Protein AF-0000000071205901 (afdb_homodimer)

Structure (mmCIF, N/CA/C/O backbone):
data_AF-0000000071205901-model_v1
#
loop_
_entity.id
_entity.type
_entity.pdbx_description
1 polymer O-methyltransferase
#
loop_
_atom_site.group_PDB
_atom_site.id
_atom_site.type_symbol
_atom_site.label_atom_id
_atom_site.label_alt_id
_atom_site.label_comp_id
_atom_site.label_asym_id
_atom_site.label_entity_id
_atom_site.label_seq_id
_atom_site.pdbx_PDB_ins_code
_atom_site.Cartn_x
_atom_site.Cartn_y
_atom_site.Cartn_z
_atom_site.occupancy
_atom_site.B_iso_or_equiv
_atom_site.auth_seq_id
_atom_site.auth_comp_id
_atom_site.auth_asym_id
_atom_site.auth_atom_id
_atom_site.pdbx_PDB_model_num
ATOM 1 N N . MET A 1 1 ? -2.959 -5.387 45.125 1 34.03 1 MET A N 1
ATOM 2 C CA . MET A 1 1 ? -3.805 -5.777 44 1 34.03 1 MET A CA 1
ATOM 3 C C . MET A 1 1 ? -3.311 -5.148 42.719 1 34.03 1 MET A C 1
ATOM 5 O O . MET A 1 1 ? -3.418 -3.934 42.531 1 34.03 1 MET A O 1
ATOM 9 N N . GLU A 1 2 ? -2.211 -5.551 42.094 1 39.53 2 GLU A N 1
ATOM 10 C CA . GLU A 1 2 ? -1.514 -4.992 40.938 1 39.53 2 GLU A CA 1
ATOM 11 C C . GLU A 1 2 ? -2.459 -4.816 39.75 1 39.53 2 GLU A C 1
ATOM 13 O O . GLU A 1 2 ? -3.09 -5.781 39.312 1 39.53 2 GLU A O 1
ATOM 18 N N . GLN A 1 3 ? -3.258 -3.801 39.781 1 41.62 3 GLN A N 1
ATOM 19 C CA . GLN A 1 3 ? -4.281 -3.518 38.781 1 41.62 3 GLN A CA 1
ATOM 20 C C . GLN A 1 3 ? -3.754 -3.756 37.375 1 41.62 3 GLN A C 1
ATOM 22 O O . GLN A 1 3 ? -2.727 -3.193 36.969 1 41.62 3 GLN A O 1
ATOM 27 N N . THR A 1 4 ? -3.766 -4.852 36.781 1 49.69 4 THR A N 1
ATOM 28 C CA . THR A 1 4 ? -3.477 -5.168 35.375 1 49.69 4 THR A CA 1
ATOM 29 C C . THR A 1 4 ? -3.953 -4.047 34.469 1 49.69 4 THR A C 1
ATOM 31 O O . THR A 1 4 ? -5.133 -3.699 34.469 1 49.69 4 THR A O 1
ATOM 34 N N . PRO A 1 5 ? -3.049 -3.17 34.188 1 56.06 5 PRO A N 1
ATOM 35 C CA . PRO A 1 5 ? -3.545 -2.016 33.438 1 56.06 5 PRO A CA 1
ATOM 36 C C . PRO A 1 5 ? -4.594 -2.4 32.375 1 56.06 5 PRO A C 1
ATOM 38 O O . PRO A 1 5 ? -4.457 -3.428 31.719 1 56.06 5 PRO A O 1
ATOM 41 N N . GLN A 1 6 ? -5.793 -2.223 32.656 1 61.66 6 GLN A N 1
ATOM 42 C CA . GLN A 1 6 ? -6.957 -2.473 31.828 1 61.66 6 GLN A CA 1
ATOM 43 C C . GLN A 1 6 ? -6.695 -2.027 30.391 1 61.66 6 GLN A C 1
ATOM 45 O O . GLN A 1 6 ? -6.371 -0.864 30.141 1 61.66 6 GLN A O 1
ATOM 50 N N . LYS A 1 7 ? -6.445 -2.939 29.547 1 70.69 7 LYS A N 1
ATOM 51 C CA . LYS A 1 7 ? -6.301 -2.67 28.109 1 70.69 7 LYS A CA 1
ATOM 52 C C . LYS A 1 7 ? -7.527 -1.953 27.562 1 70.69 7 LYS A C 1
ATOM 54 O O . LYS A 1 7 ? -8.656 -2.244 27.969 1 70.69 7 LYS A O 1
ATOM 59 N N . MET A 1 8 ? -7.289 -0.846 26.969 1 75.06 8 MET A N 1
ATOM 60 C CA . MET A 1 8 ? -8.336 -0.006 26.406 1 75.06 8 MET A CA 1
ATOM 61 C C . MET A 1 8 ? -8.875 -0.609 25.109 1 75.06 8 MET A C 1
ATOM 63 O O . MET A 1 8 ? -8.133 -1.238 24.359 1 75.06 8 MET A O 1
ATOM 67 N N . ALA A 1 9 ? -10.086 -0.435 24.953 1 79.75 9 ALA A N 1
ATOM 68 C CA . ALA A 1 9 ? -10.703 -0.889 23.719 1 79.75 9 ALA A CA 1
ATOM 69 C C . ALA A 1 9 ? -10.312 0.005 22.547 1 79.75 9 ALA A C 1
ATOM 71 O O . ALA A 1 9 ? -10.18 1.222 22.703 1 79.75 9 ALA A O 1
ATOM 72 N N . VAL A 1 10 ? -10.047 -0.627 21.469 1 83.56 10 VAL A N 1
ATOM 73 C CA . VAL A 1 10 ? -9.758 0.113 20.25 1 83.56 10 VAL A CA 1
ATOM 74 C C . VAL A 1 10 ? -11.031 0.776 19.719 1 83.56 10 VAL A C 1
ATOM 76 O O . VAL A 1 10 ? -12.047 0.106 19.5 1 83.56 10 VAL A O 1
ATOM 79 N N . SER A 1 11 ? -11.047 2.072 19.578 1 87.12 11 SER A N 1
ATOM 80 C CA . SER A 1 11 ? -12.219 2.766 19.047 1 87.12 11 SER A CA 1
ATOM 81 C C . SER A 1 11 ? -12.492 2.373 17.609 1 87.12 11 SER A C 1
ATOM 83 O O . SER A 1 11 ? -11.617 1.835 16.922 1 87.12 11 SER A O 1
ATOM 85 N N . SER A 1 12 ? -13.68 2.65 17.172 1 88.75 12 SER A N 1
ATOM 86 C CA . SER A 1 12 ? -14.055 2.316 15.805 1 88.75 12 SER A CA 1
ATOM 87 C C . SER A 1 12 ? -13.188 3.064 14.797 1 88.75 12 SER A C 1
ATOM 89 O O . SER A 1 12 ? -12.805 2.506 13.766 1 88.75 12 SER A O 1
ATOM 91 N N . GLN A 1 13 ? -12.859 4.273 15.117 1 90.75 13 GLN A N 1
ATOM 92 C CA . GLN A 1 13 ? -12.047 5.062 14.203 1 90.75 13 GLN A CA 1
ATOM 93 C C . GLN A 1 13 ? -10.594 4.582 14.195 1 90.75 13 GLN A C 1
ATOM 95 O O . GLN A 1 13 ? -9.945 4.566 13.148 1 90.75 13 GLN A O 1
ATOM 100 N N . GLU A 1 14 ? -10.117 4.246 15.375 1 90.25 14 GLU A N 1
ATOM 101 C CA . GLU A 1 14 ? -8.789 3.648 15.43 1 90.25 14 GLU A CA 1
ATOM 102 C C . GLU A 1 14 ? -8.727 2.355 14.625 1 90.25 14 GLU A C 1
ATOM 104 O O . GLU A 1 14 ? -7.789 2.143 13.852 1 90.25 14 GLU A O 1
ATOM 109 N N . ALA A 1 15 ? -9.758 1.572 14.758 1 87.88 15 ALA A N 1
ATOM 110 C CA . ALA A 1 15 ? -9.82 0.312 14.023 1 87.88 15 ALA A CA 1
ATOM 111 C C . ALA A 1 15 ? -9.844 0.556 12.516 1 87.88 15 ALA A C 1
ATOM 113 O O . ALA A 1 15 ? -9.219 -0.179 11.758 1 87.88 15 ALA A O 1
ATOM 114 N N . TYR A 1 16 ? -10.547 1.506 12.156 1 90.44 16 TYR A N 1
ATOM 115 C CA . TYR A 1 16 ? -10.641 1.855 10.742 1 90.44 16 TYR A CA 1
ATOM 116 C C . TYR A 1 16 ? -9.281 2.256 10.18 1 90.44 16 TYR A C 1
ATOM 118 O O . TYR A 1 16 ? -8.836 1.716 9.164 1 90.44 16 TYR A O 1
ATOM 126 N N . VAL A 1 17 ? -8.555 3.131 10.898 1 91.38 17 VAL A N 1
ATOM 127 C CA . VAL A 1 17 ? -7.25 3.586 10.438 1 91.38 17 VAL A CA 1
ATOM 128 C C . VAL A 1 17 ? -6.262 2.424 10.453 1 91.38 17 VAL A C 1
ATOM 130 O O . VAL A 1 17 ? -5.465 2.264 9.531 1 91.38 17 VAL A O 1
ATOM 133 N N . LEU A 1 18 ? -6.336 1.625 11.453 1 87.31 18 LEU A N 1
ATOM 134 C CA . LEU A 1 18 ? -5.465 0.459 11.547 1 87.31 18 LEU A CA 1
ATOM 135 C C . LEU A 1 18 ? -5.73 -0.506 10.391 1 87.31 18 LEU A C 1
ATOM 137 O O . LEU A 1 18 ? -4.805 -1.136 9.875 1 87.31 18 LEU A O 1
ATOM 141 N N . SER A 1 19 ? -6.973 -0.583 9.938 1 86.75 19 SER A N 1
ATOM 142 C CA . SER A 1 19 ? -7.301 -1.449 8.812 1 86.75 19 SER A CA 1
ATOM 143 C C . SER A 1 19 ? -6.664 -0.944 7.523 1 86.75 19 SER A C 1
ATOM 145 O O . SER A 1 19 ? -6.262 -1.739 6.672 1 86.75 19 SER A O 1
ATOM 147 N N . ILE A 1 20 ? -6.547 0.35 7.383 1 90.06 20 ILE A N 1
ATOM 148 C CA . ILE A 1 20 ? -5.879 0.935 6.227 1 90.06 20 ILE A CA 1
ATOM 149 C C . ILE A 1 20 ? -4.379 0.663 6.301 1 90.06 20 ILE A C 1
ATOM 151 O O . ILE A 1 20 ? -3.744 0.36 5.289 1 90.06 20 ILE A O 1
ATOM 155 N N . MET A 1 21 ? -3.848 0.754 7.48 1 89.06 21 MET A N 1
ATOM 156 C CA . MET A 1 21 ? -2.43 0.474 7.688 1 89.06 21 MET A CA 1
ATOM 157 C C . MET A 1 21 ? -2.088 -0.948 7.254 1 89.06 21 MET A C 1
ATOM 159 O O . MET A 1 21 ? -1.146 -1.158 6.488 1 89.06 21 MET A O 1
ATOM 163 N N . HIS A 1 22 ? -2.953 -1.873 7.59 1 83 22 HIS A N 1
ATOM 164 C CA . HIS A 1 22 ? -2.689 -3.279 7.309 1 83 22 HIS A CA 1
ATOM 165 C C . HIS A 1 22 ? -2.979 -3.611 5.848 1 83 22 HIS A C 1
ATOM 167 O O . HIS A 1 22 ? -2.465 -4.602 5.32 1 83 22 HIS A O 1
ATOM 173 N N . SER A 1 23 ? -3.752 -2.803 5.266 1 87.38 23 SER A N 1
ATOM 174 C CA . SER A 1 23 ? -4.148 -3.084 3.891 1 87.38 23 SER A CA 1
ATOM 175 C C . SER A 1 23 ? -2.951 -3.021 2.947 1 87.38 23 SER A C 1
ATOM 177 O O . SER A 1 23 ? -2.975 -3.611 1.865 1 87.38 23 SER A O 1
ATOM 179 N N . LEU A 1 24 ? -1.901 -2.299 3.322 1 89.75 24 LEU A N 1
ATOM 180 C CA . LEU A 1 24 ? -0.684 -2.234 2.521 1 89.75 24 LEU A CA 1
ATOM 181 C C . LEU A 1 24 ? -0.073 -3.621 2.348 1 89.75 24 LEU A C 1
ATOM 183 O O . LEU A 1 24 ? 0.308 -4 1.238 1 89.75 24 LEU A O 1
ATOM 187 N N . TRP A 1 25 ? -0.096 -4.375 3.34 1 86.06 25 TRP A N 1
ATOM 188 C CA . TRP A 1 25 ? 0.465 -5.719 3.293 1 86.06 25 TRP A CA 1
ATOM 189 C C . TRP A 1 25 ? -0.408 -6.645 2.451 1 86.06 25 TRP A C 1
ATOM 191 O O . TRP A 1 25 ? 0.103 -7.477 1.699 1 86.06 25 TRP A O 1
ATOM 201 N N . LYS A 1 26 ? -1.642 -6.469 2.717 1 88.12 26 LYS A N 1
ATOM 202 C CA . LYS A 1 26 ? -2.588 -7.246 1.923 1 88.12 26 LYS A CA 1
ATOM 203 C C . LYS A 1 26 ? -2.406 -6.977 0.432 1 88.12 26 LYS A C 1
ATOM 205 O O . LYS A 1 26 ? -2.342 -7.906 -0.371 1 88.12 26 LYS A O 1
ATOM 210 N N . ASN A 1 27 ? -2.338 -5.75 0.142 1 92.31 27 ASN A N 1
ATOM 211 C CA . ASN A 1 27 ? -2.148 -5.332 -1.243 1 92.31 27 ASN A CA 1
ATOM 212 C C . ASN A 1 27 ? -0.876 -5.926 -1.839 1 92.31 27 ASN A C 1
ATOM 214 O O . ASN A 1 27 ? -0.913 -6.539 -2.908 1 92.31 27 ASN A O 1
ATOM 218 N N . ARG A 1 28 ? 0.231 -5.82 -1.166 1 91.81 28 ARG A N 1
ATOM 219 C CA . ARG A 1 28 ? 1.505 -6.289 -1.7 1 91.81 28 ARG A CA 1
ATOM 220 C C . ARG A 1 28 ? 1.541 -7.812 -1.769 1 91.81 28 ARG A C 1
ATOM 222 O O . ARG A 1 28 ? 2.143 -8.383 -2.68 1 91.81 28 ARG A O 1
ATOM 229 N N . SER A 1 29 ? 0.884 -8.43 -0.805 1 91.56 29 SER A N 1
ATOM 230 C CA . SER A 1 29 ? 0.819 -9.883 -0.833 1 91.56 29 SER A CA 1
ATOM 231 C C . SER A 1 29 ? 0.098 -10.383 -2.082 1 91.56 29 SER A C 1
ATOM 233 O O . SER A 1 29 ? 0.53 -11.352 -2.711 1 91.56 29 SER A O 1
ATOM 235 N N . ILE A 1 30 ? -0.968 -9.719 -2.461 1 95.25 30 ILE A N 1
ATOM 236 C CA . ILE A 1 30 ? -1.699 -10.094 -3.666 1 95.25 30 ILE A CA 1
ATOM 237 C C . ILE A 1 30 ? -0.82 -9.867 -4.895 1 95.25 30 ILE A C 1
ATOM 239 O O . ILE A 1 30 ? -0.779 -10.703 -5.801 1 95.25 30 ILE A O 1
ATOM 243 N N . ALA A 1 31 ? -0.135 -8.766 -4.895 1 94.38 31 ALA A N 1
ATOM 244 C CA . ALA A 1 31 ? 0.765 -8.492 -6.012 1 94.38 31 ALA A CA 1
ATOM 245 C C . ALA A 1 31 ? 1.792 -9.609 -6.176 1 94.38 31 ALA A C 1
ATOM 247 O O . ALA A 1 31 ? 2.107 -10.016 -7.301 1 94.38 31 ALA A O 1
ATOM 248 N N . VAL A 1 32 ? 2.305 -10.094 -5.086 1 93.19 32 VAL A N 1
ATOM 249 C CA . VAL A 1 32 ? 3.33 -11.133 -5.137 1 93.19 32 VAL A CA 1
ATOM 250 C C . VAL A 1 32 ? 2.74 -12.414 -5.715 1 93.19 32 VAL A C 1
ATOM 252 O O . VAL A 1 32 ? 3.336 -13.039 -6.602 1 93.19 32 VAL A O 1
ATOM 255 N N . ILE A 1 33 ? 1.555 -12.844 -5.25 1 95.81 33 ILE A N 1
ATOM 256 C CA . ILE A 1 33 ? 1.036 -14.117 -5.742 1 95.81 33 ILE A CA 1
ATOM 257 C C . ILE A 1 33 ? 0.646 -13.977 -7.211 1 95.81 33 ILE A C 1
ATOM 259 O O . ILE A 1 33 ? 0.733 -14.945 -7.977 1 95.81 33 ILE A O 1
ATOM 263 N N . LEU A 1 34 ? 0.199 -12.82 -7.668 1 96.69 34 LEU A N 1
ATOM 264 C CA . LEU A 1 34 ? -0.06 -12.594 -9.086 1 96.69 34 LEU A CA 1
ATOM 265 C C . LEU A 1 34 ? 1.222 -12.727 -9.898 1 96.69 34 LEU A C 1
ATOM 267 O O . LEU A 1 34 ? 1.24 -13.398 -10.93 1 96.69 34 LEU A O 1
ATOM 271 N N . GLY A 1 35 ? 2.25 -12.086 -9.383 1 94.12 35 GLY A N 1
ATOM 272 C CA . GLY A 1 35 ? 3.535 -12.195 -10.055 1 94.12 35 GLY A CA 1
ATOM 273 C C . GLY A 1 35 ? 4.023 -13.625 -10.188 1 94.12 35 GLY A C 1
ATOM 274 O O . GLY A 1 35 ? 4.68 -13.977 -11.172 1 94.12 35 GLY A O 1
ATOM 275 N N . LEU A 1 36 ? 3.68 -14.43 -9.227 1 94.62 36 LEU A N 1
ATOM 276 C CA . LEU A 1 36 ? 4.117 -15.82 -9.195 1 94.62 36 LEU A CA 1
ATOM 277 C C . LEU A 1 36 ? 3.113 -16.719 -9.906 1 94.62 36 LEU A C 1
ATOM 279 O O . LEU A 1 36 ? 3.295 -17.938 -9.961 1 94.62 36 LEU A O 1
ATOM 283 N N . LYS A 1 37 ? 2.02 -16.156 -10.367 1 96.44 37 LYS A N 1
ATOM 284 C CA . LYS A 1 37 ? 0.972 -16.828 -11.125 1 96.44 37 LYS A CA 1
ATOM 285 C C . LYS A 1 37 ? 0.297 -17.906 -10.297 1 96.44 37 LYS A C 1
ATOM 287 O O . LYS A 1 37 ? -0.07 -18.969 -10.82 1 96.44 37 LYS A O 1
ATOM 292 N N . ILE A 1 38 ? 0.156 -17.656 -9.07 1 97.5 38 ILE A N 1
ATOM 293 C CA . ILE A 1 38 ? -0.384 -18.656 -8.148 1 97.5 38 ILE A CA 1
ATOM 294 C C . ILE A 1 38 ? -1.889 -18.797 -8.359 1 97.5 38 ILE A C 1
ATOM 296 O O . ILE A 1 38 ? -2.428 -19.906 -8.305 1 97.5 38 ILE A O 1
ATOM 300 N N . PRO A 1 39 ? -2.641 -17.703 -8.641 1 98.31 39 PRO A N 1
ATOM 301 C CA . PRO A 1 39 ? -4.059 -17.906 -8.938 1 98.31 39 PRO A CA 1
ATOM 302 C C . PRO A 1 39 ? -4.281 -18.891 -10.094 1 98.31 39 PRO A C 1
ATOM 304 O O . PRO A 1 39 ? -5.105 -19.797 -9.984 1 98.31 39 PRO A O 1
ATOM 307 N N . GLU A 1 40 ? -3.545 -18.734 -11.125 1 98.19 40 GLU A N 1
ATOM 308 C CA . GLU A 1 40 ? -3.652 -19.641 -12.266 1 98.19 40 GLU A CA 1
ATOM 309 C C . GLU A 1 40 ? -3.242 -21.062 -11.875 1 98.19 40 GLU A C 1
ATOM 311 O O . GLU A 1 40 ? -3.898 -22.031 -12.258 1 98.19 40 GLU A O 1
ATOM 316 N N . LEU A 1 41 ? -2.166 -21.125 -11.141 1 98 41 LEU A N 1
ATOM 317 C CA . LEU A 1 41 ? -1.646 -22.422 -10.719 1 98 41 LEU A CA 1
ATOM 318 C C . LEU A 1 41 ? -2.703 -23.203 -9.945 1 98 41 LEU A C 1
ATOM 320 O O . LEU A 1 41 ? -2.922 -24.391 -10.211 1 98 41 LEU A O 1
ATOM 324 N N . LEU A 1 42 ? -3.389 -22.594 -9.016 1 98.25 42 LEU A N 1
ATOM 325 C CA . LEU A 1 42 ? -4.375 -23.266 -8.172 1 98.25 42 LEU A CA 1
ATOM 326 C C . LEU A 1 42 ? -5.668 -23.516 -8.945 1 98.25 42 LEU A C 1
ATOM 328 O O . LEU A 1 42 ? -6.27 -24.594 -8.82 1 98.25 42 LEU A O 1
ATOM 332 N N . CYS A 1 43 ? -6.074 -22.578 -9.742 1 97.75 43 CYS A N 1
ATOM 333 C CA . CYS A 1 43 ? -7.371 -22.656 -10.406 1 97.75 43 CYS A CA 1
ATOM 334 C C . CYS A 1 43 ? -7.328 -23.641 -11.578 1 97.75 43 CYS A C 1
ATOM 336 O O . CYS A 1 43 ? -8.352 -24.234 -11.93 1 97.75 43 CYS A O 1
ATOM 338 N N . ASN A 1 44 ? -6.207 -23.781 -12.148 1 97.69 44 ASN A N 1
ATOM 339 C CA . ASN A 1 44 ? -6.09 -24.672 -13.297 1 97.69 44 ASN A CA 1
ATOM 340 C C . ASN A 1 44 ? -5.707 -26.094 -12.875 1 97.69 44 ASN A C 1
ATOM 342 O O . ASN A 1 44 ? -5.656 -27 -13.703 1 97.69 44 ASN A O 1
ATOM 346 N N . SER A 1 45 ? -5.461 -26.266 -11.609 1 96.5 45 SER A N 1
ATOM 347 C CA . SER A 1 45 ? -5.055 -27.578 -11.141 1 96.5 45 SER A CA 1
ATOM 348 C C . SER A 1 45 ? -6.223 -28.562 -11.156 1 96.5 45 SER A C 1
ATOM 350 O O . SER A 1 45 ? -7.348 -28.188 -10.805 1 96.5 45 SER A O 1
ATOM 352 N N . GLU A 1 46 ? -5.926 -29.812 -11.508 1 96.31 46 GLU A N 1
ATOM 353 C CA . GLU A 1 46 ? -6.91 -30.891 -11.422 1 96.31 46 GLU A CA 1
ATOM 354 C C . GLU A 1 46 ? -7 -31.438 -10.008 1 96.31 46 GLU A C 1
ATOM 356 O O . GLU A 1 46 ? -7.969 -32.125 -9.664 1 96.31 46 GLU A O 1
ATOM 361 N N . LYS A 1 47 ? -6.039 -31.156 -9.234 1 96.88 47 LYS A N 1
ATOM 362 C CA . LYS A 1 47 ? -6.035 -31.594 -7.84 1 96.88 47 LYS A CA 1
ATOM 363 C C . LYS A 1 47 ? -6.941 -30.719 -6.984 1 96.88 47 LYS A C 1
ATOM 365 O O . LYS A 1 47 ? -7.023 -29.5 -7.199 1 96.88 47 LYS A O 1
ATOM 370 N N . PRO A 1 48 ? -7.578 -31.375 -6.035 1 96.5 48 PRO A N 1
ATOM 371 C CA . PRO A 1 48 ? -8.43 -30.578 -5.152 1 96.5 48 PRO A CA 1
ATOM 372 C C . PRO A 1 48 ? -7.641 -29.547 -4.352 1 96.5 48 PRO A C 1
ATOM 374 O O . PRO A 1 48 ? -8.195 -28.516 -3.939 1 96.5 48 PRO A O 1
ATOM 377 N N . SER A 1 49 ? -6.395 -29.828 -4.066 1 97.81 49 SER A N 1
ATOM 378 C CA . SER A 1 49 ? -5.504 -28.938 -3.342 1 97.81 49 SER A CA 1
ATOM 379 C C . SER A 1 49 ? -4.043 -29.203 -3.701 1 97.81 49 SER A C 1
ATOM 381 O O . SER A 1 49 ? -3.73 -30.188 -4.367 1 97.81 49 SER A O 1
ATOM 383 N N . MET A 1 50 ? -3.191 -28.219 -3.312 1 98.25 50 MET A N 1
ATOM 384 C CA . MET A 1 50 ? -1.754 -28.328 -3.539 1 98.25 50 MET A CA 1
ATOM 385 C C . MET A 1 50 ? -0.976 -28 -2.268 1 98.25 50 MET A C 1
ATOM 387 O O . MET A 1 50 ? -1.328 -27.078 -1.541 1 98.25 50 MET A O 1
ATOM 391 N N . SER A 1 51 ? 0.06 -28.781 -2.047 1 98.5 51 SER A N 1
ATOM 392 C CA . SER A 1 51 ? 0.903 -28.469 -0.897 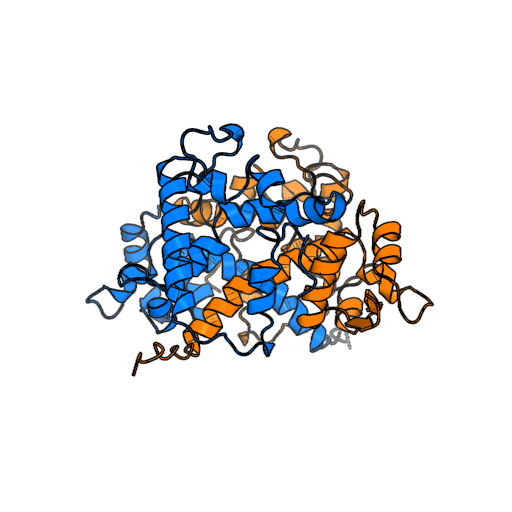1 98.5 51 SER A CA 1
ATOM 393 C C . SER A 1 51 ? 1.704 -27.188 -1.129 1 98.5 51 SER A C 1
ATOM 395 O O . SER A 1 51 ? 1.972 -26.812 -2.273 1 98.5 51 SER A O 1
ATOM 397 N N . ILE A 1 52 ? 2.131 -26.594 -0.039 1 97.25 52 ILE A N 1
ATOM 398 C CA . ILE A 1 52 ? 2.93 -25.375 -0.146 1 97.25 52 ILE A CA 1
ATOM 399 C C . ILE A 1 52 ? 4.254 -25.688 -0.839 1 97.25 52 ILE A C 1
ATOM 401 O O . ILE A 1 52 ? 4.785 -24.859 -1.584 1 97.25 52 ILE A O 1
ATOM 405 N N . GLU A 1 53 ? 4.801 -26.859 -0.617 1 97.81 53 GLU A N 1
ATOM 406 C CA . GLU A 1 53 ? 6.043 -27.25 -1.264 1 97.81 53 GLU A CA 1
ATOM 407 C C . GLU A 1 53 ? 5.875 -27.359 -2.777 1 97.81 53 GLU A C 1
ATOM 409 O O . GLU A 1 53 ? 6.742 -26.922 -3.535 1 97.81 53 GLU A O 1
ATOM 414 N N . GLU A 1 54 ? 4.77 -27.922 -3.148 1 98.19 54 GLU A N 1
ATOM 415 C CA . GLU A 1 54 ? 4.477 -28.031 -4.574 1 98.19 54 GLU A CA 1
ATOM 416 C C . GLU A 1 54 ? 4.27 -26.656 -5.203 1 98.19 54 GLU A C 1
ATOM 418 O O . GLU A 1 54 ? 4.77 -26.391 -6.297 1 98.19 54 GLU A O 1
ATOM 423 N N . ILE A 1 55 ? 3.521 -25.781 -4.551 1 98.25 55 ILE A N 1
ATOM 424 C CA . ILE A 1 55 ? 3.287 -24.438 -5.047 1 98.25 55 ILE A CA 1
ATOM 425 C C . ILE A 1 55 ? 4.617 -23.703 -5.18 1 98.25 55 ILE A C 1
ATOM 427 O O . ILE A 1 55 ? 4.867 -23.031 -6.191 1 98.25 55 ILE A O 1
ATOM 431 N N . ALA A 1 56 ? 5.488 -23.828 -4.141 1 96.62 56 ALA A N 1
ATOM 432 C CA . ALA A 1 56 ? 6.793 -23.172 -4.16 1 96.62 56 ALA A CA 1
ATOM 433 C C . ALA A 1 56 ? 7.621 -23.625 -5.359 1 96.62 56 ALA A C 1
ATOM 435 O O . ALA A 1 56 ? 8.203 -22.812 -6.07 1 96.62 56 ALA A O 1
ATOM 436 N N . THR A 1 57 ? 7.637 -24.891 -5.598 1 97.19 57 THR A N 1
ATOM 437 C CA . THR A 1 57 ? 8.406 -25.469 -6.699 1 97.19 57 THR A CA 1
ATOM 438 C C . THR A 1 57 ? 7.875 -24.969 -8.039 1 97.19 57 THR A C 1
ATOM 440 O O . THR A 1 57 ? 8.641 -24.5 -8.883 1 97.19 57 THR A O 1
ATOM 443 N N . LYS A 1 58 ? 6.598 -24.984 -8.211 1 97.06 58 LYS A N 1
ATOM 444 C CA . LYS A 1 58 ? 5.984 -24.641 -9.492 1 97.06 58 LYS A CA 1
ATOM 445 C C . LYS A 1 58 ? 6.031 -23.141 -9.742 1 97.06 58 LYS A C 1
ATOM 447 O O . LYS A 1 58 ? 5.926 -22.688 -10.883 1 97.06 58 LYS A O 1
ATOM 452 N N . SER A 1 59 ? 6.145 -22.344 -8.695 1 95.12 59 SER A N 1
ATOM 453 C CA . SER A 1 59 ? 6.184 -20.891 -8.836 1 95.12 59 SER A CA 1
ATOM 454 C C . SER A 1 59 ? 7.621 -20.375 -8.836 1 95.12 59 SER A C 1
ATOM 456 O O . SER A 1 59 ? 7.848 -19.156 -8.875 1 95.12 59 SER A O 1
ATOM 458 N N . GLY A 1 60 ? 8.578 -21.172 -8.68 1 93.06 60 GLY A N 1
ATOM 459 C CA . GLY A 1 60 ? 9.969 -20.797 -8.797 1 93.06 60 GLY A CA 1
ATOM 460 C C . GLY A 1 60 ? 10.547 -20.219 -7.512 1 93.06 60 GLY A C 1
ATOM 461 O O . GLY A 1 60 ? 11.516 -19.469 -7.539 1 93.06 60 GLY A O 1
ATOM 462 N N . CYS A 1 61 ? 9.953 -20.547 -6.379 1 92.62 61 CYS A N 1
ATOM 463 C CA . CYS A 1 61 ? 10.461 -20.094 -5.09 1 92.62 61 CYS A CA 1
ATOM 464 C C . CYS A 1 61 ? 11.523 -21.062 -4.559 1 92.62 61 CYS A C 1
ATOM 466 O O . CYS A 1 61 ? 11.375 -22.281 -4.672 1 92.62 61 CYS A O 1
ATOM 468 N N . GLN A 1 62 ? 12.633 -20.469 -4.004 1 89.56 62 GLN A N 1
ATOM 469 C CA . GLN A 1 62 ? 13.727 -21.281 -3.49 1 89.56 62 GLN A CA 1
ATOM 470 C C . GLN A 1 62 ? 13.328 -21.984 -2.193 1 89.56 62 GLN A C 1
ATOM 472 O O . GLN A 1 62 ? 13.859 -23.047 -1.867 1 89.56 62 GLN A O 1
ATOM 477 N N . SER A 1 63 ? 12.461 -21.375 -1.423 1 86.81 63 SER A N 1
ATOM 478 C CA . SER A 1 63 ? 11.953 -21.922 -0.165 1 86.81 63 SER A CA 1
ATOM 479 C C . SER A 1 63 ? 10.445 -21.75 -0.055 1 86.81 63 SER A C 1
ATOM 481 O O . SER A 1 63 ? 9.867 -20.844 -0.657 1 86.81 63 SER A O 1
ATOM 483 N N . SER A 1 64 ? 9.867 -22.734 0.705 1 91.62 64 SER A N 1
ATOM 484 C CA . SER A 1 64 ? 8.414 -22.656 0.878 1 91.62 64 SER A CA 1
ATOM 485 C C . SER A 1 64 ? 8.047 -21.875 2.127 1 91.62 64 SER A C 1
ATOM 487 O O . SER A 1 64 ? 6.887 -21.5 2.314 1 91.62 64 SER A O 1
ATOM 489 N N . THR A 1 65 ? 9.016 -21.516 2.916 1 87.19 65 THR A N 1
ATOM 490 C CA . THR A 1 65 ? 8.734 -20.938 4.223 1 87.19 65 THR A CA 1
ATOM 491 C C . THR A 1 65 ? 8.07 -19.578 4.074 1 87.19 65 THR A C 1
ATOM 493 O O . THR A 1 65 ? 6.996 -19.328 4.633 1 87.19 65 THR A O 1
ATOM 496 N N . GLN A 1 66 ? 8.727 -18.672 3.336 1 86.81 66 GLN A N 1
ATOM 497 C CA . GLN A 1 66 ? 8.188 -17.328 3.174 1 86.81 66 GLN A CA 1
ATOM 498 C C . GLN A 1 66 ? 6.895 -17.344 2.365 1 86.81 66 GLN A C 1
ATOM 500 O O . GLN A 1 66 ? 5.969 -16.578 2.648 1 86.81 66 GLN A O 1
ATOM 505 N N . LEU A 1 67 ? 6.895 -18.219 1.381 1 91.31 67 LEU A N 1
ATOM 506 C CA . LEU A 1 67 ? 5.672 -18.344 0.593 1 91.31 67 LEU A CA 1
ATOM 507 C C . LEU A 1 67 ? 4.516 -18.844 1.454 1 91.31 67 LEU A C 1
ATOM 509 O O . LEU A 1 67 ? 3.385 -18.375 1.316 1 91.31 67 LEU A O 1
ATOM 513 N N . TYR A 1 68 ? 4.773 -19.75 2.322 1 91.69 68 TYR A N 1
ATOM 514 C CA . TYR A 1 68 ? 3.746 -20.281 3.213 1 91.69 68 TYR A CA 1
ATOM 515 C C . TYR A 1 68 ? 3.172 -19.188 4.102 1 91.69 68 TYR A C 1
ATOM 517 O O . TYR A 1 68 ? 1.953 -19.078 4.25 1 91.69 68 TYR A O 1
ATOM 525 N N . ALA A 1 69 ? 4.043 -18.438 4.684 1 86.06 69 ALA A N 1
ATOM 526 C CA . ALA A 1 69 ? 3.6 -17.344 5.555 1 86.06 69 ALA A CA 1
ATOM 527 C C . ALA A 1 69 ? 2.688 -16.391 4.805 1 86.06 69 ALA A C 1
ATOM 529 O O . ALA A 1 69 ? 1.653 -15.961 5.324 1 86.06 69 ALA A O 1
ATOM 530 N N . LEU A 1 70 ? 3.08 -16.047 3.633 1 89.75 70 LEU A N 1
ATOM 531 C CA . LEU A 1 70 ? 2.309 -15.125 2.807 1 89.75 70 LEU A CA 1
ATOM 532 C C . LEU A 1 70 ? 0.957 -15.727 2.438 1 89.75 70 LEU A C 1
ATOM 534 O O . LEU A 1 70 ? -0.079 -15.07 2.584 1 89.75 70 LEU A O 1
ATOM 538 N N . MET A 1 71 ? 0.968 -16.969 2.006 1 92.19 71 MET A N 1
ATOM 539 C CA . MET A 1 71 ? -0.259 -17.641 1.576 1 92.19 71 MET A CA 1
ATOM 540 C C . MET A 1 71 ? -1.203 -17.859 2.754 1 92.19 71 MET A C 1
ATOM 542 O O . MET A 1 71 ? -2.422 -17.766 2.604 1 92.19 71 MET A O 1
ATOM 546 N N . ARG A 1 72 ? -0.659 -18.172 3.852 1 90.19 72 ARG A N 1
ATOM 547 C CA . ARG A 1 72 ? -1.472 -18.328 5.055 1 90.19 72 ARG A CA 1
ATOM 548 C C . ARG A 1 72 ? -2.154 -17.016 5.426 1 90.19 72 ARG A C 1
ATOM 550 O O . ARG A 1 72 ? -3.34 -17 5.762 1 90.19 72 ARG A O 1
ATOM 557 N N . LEU A 1 73 ? -1.418 -15.93 5.363 1 85.88 73 LEU A N 1
ATOM 558 C CA . LEU A 1 73 ? -1.98 -14.617 5.637 1 85.88 73 LEU A CA 1
ATOM 559 C C . LEU A 1 73 ? -3.092 -14.281 4.648 1 85.88 73 LEU A C 1
ATOM 561 O O . LEU A 1 73 ? -4.164 -13.82 5.047 1 85.88 73 LEU A O 1
ATOM 565 N N . LEU A 1 74 ? -2.852 -14.531 3.398 1 91.75 74 LEU A N 1
ATOM 566 C CA . LEU A 1 74 ? -3.861 -14.281 2.375 1 91.75 74 LEU A CA 1
ATOM 567 C C . LEU A 1 74 ? -5.121 -15.102 2.637 1 91.75 74 LEU A C 1
ATOM 569 O O . LEU A 1 74 ? -6.234 -14.586 2.512 1 91.75 74 LEU A O 1
ATOM 573 N N . ALA A 1 75 ? -4.941 -16.328 3.035 1 92.31 75 ALA A N 1
ATOM 574 C CA . ALA A 1 75 ? -6.078 -17.188 3.338 1 92.31 75 ALA A CA 1
ATOM 575 C C . ALA A 1 75 ? -6.902 -16.625 4.492 1 92.31 75 ALA A C 1
ATOM 577 O O . ALA A 1 75 ? -8.133 -16.703 4.477 1 92.31 75 ALA A O 1
ATOM 578 N N . ARG A 1 76 ? -6.25 -16.062 5.453 1 86.81 76 ARG A N 1
ATOM 579 C CA . ARG A 1 76 ? -6.941 -15.445 6.578 1 86.81 76 ARG A CA 1
ATOM 580 C C . ARG A 1 76 ? -7.766 -14.25 6.129 1 86.81 76 ARG A C 1
ATOM 582 O O . ARG A 1 76 ? -8.797 -13.938 6.727 1 86.81 76 ARG A O 1
ATOM 589 N N . TRP A 1 77 ? -7.332 -13.633 5.09 1 87.94 77 TRP A N 1
ATOM 590 C CA . TRP A 1 77 ? -8.047 -12.477 4.555 1 87.94 77 TRP A CA 1
ATOM 591 C C . TRP A 1 77 ? -9.031 -12.906 3.473 1 87.94 77 TRP A C 1
ATOM 593 O O . TRP A 1 77 ? -9.594 -12.062 2.768 1 87.94 77 TRP A O 1
ATOM 603 N N . GLY A 1 78 ? -9.172 -14.188 3.281 1 92.81 78 GLY A N 1
ATOM 604 C CA . GLY A 1 78 ? -10.18 -14.703 2.371 1 92.81 78 GLY A CA 1
ATOM 605 C C . GLY A 1 78 ? -9.695 -14.805 0.938 1 92.81 78 GLY A C 1
ATOM 606 O O . GLY A 1 78 ? -10.5 -14.891 0.009 1 92.81 78 GLY A O 1
ATOM 607 N N . ILE A 1 79 ? -8.453 -14.734 0.69 1 95.56 79 ILE A N 1
ATOM 608 C CA . ILE A 1 79 ? -7.848 -14.93 -0.625 1 95.56 79 ILE A CA 1
ATOM 609 C C . ILE A 1 79 ? -7.18 -16.297 -0.69 1 95.56 79 ILE A C 1
ATOM 611 O O . ILE A 1 79 ? -6.062 -16.469 -0.199 1 95.56 79 ILE A O 1
ATOM 615 N N . GLY A 1 80 ? -7.84 -17.188 -1.366 1 96.56 80 GLY A N 1
ATOM 616 C CA . GLY A 1 80 ? -7.445 -18.578 -1.26 1 96.56 80 GLY A CA 1
ATOM 617 C C . GLY A 1 80 ? -7.879 -19.234 0.045 1 96.56 80 GLY A C 1
ATOM 618 O O . GLY A 1 80 ? -8.602 -18.625 0.833 1 96.56 80 GLY A O 1
ATOM 619 N N . ARG A 1 81 ? -7.516 -20.469 0.152 1 97.5 81 ARG A N 1
ATOM 620 C CA . ARG A 1 81 ? -7.906 -21.234 1.34 1 97.5 81 ARG A CA 1
ATOM 621 C C . ARG A 1 81 ? -6.805 -22.188 1.765 1 97.5 81 ARG A C 1
ATOM 623 O O . ARG A 1 81 ? -6.297 -22.953 0.946 1 97.5 81 ARG A O 1
ATOM 630 N N . GLU A 1 82 ? -6.492 -22.031 3.014 1 96.69 82 GLU A N 1
ATOM 631 C CA . GLU A 1 82 ? -5.555 -22.984 3.586 1 96.69 82 GLU A CA 1
ATOM 632 C C . GLU A 1 82 ? -6.285 -24.203 4.148 1 96.69 82 GLU A C 1
ATOM 634 O O . GLU A 1 82 ? -7.32 -24.062 4.805 1 96.69 82 GLU A O 1
ATOM 639 N N . LEU A 1 83 ? -5.793 -25.375 3.854 1 97.88 83 LEU A N 1
ATOM 640 C CA . LEU A 1 83 ? -6.281 -26.641 4.379 1 97.88 83 LEU A CA 1
ATOM 641 C C . LEU A 1 83 ? -5.254 -27.266 5.316 1 97.88 83 LEU A C 1
ATOM 643 O O . LEU A 1 83 ? -4.234 -26.656 5.633 1 97.88 83 LEU A O 1
ATOM 647 N N . GLU A 1 84 ? -5.594 -28.406 5.816 1 96.62 84 GLU A N 1
ATOM 648 C CA . GLU A 1 84 ? -4.68 -29.125 6.703 1 96.62 84 GLU A CA 1
ATOM 649 C C . GLU A 1 84 ? -3.352 -29.422 6.008 1 96.62 84 GLU A C 1
ATOM 651 O O . GLU A 1 84 ? -3.285 -29.453 4.777 1 96.62 84 GLU A O 1
ATOM 656 N N . ASN A 1 85 ? -2.305 -29.531 6.828 1 96.75 85 ASN A N 1
ATOM 657 C CA . ASN A 1 85 ? -0.973 -29.922 6.375 1 96.75 85 ASN A CA 1
ATOM 658 C C . ASN A 1 85 ? -0.415 -28.953 5.352 1 96.75 85 ASN A C 1
ATOM 660 O O . ASN A 1 85 ? 0.21 -29.359 4.371 1 96.75 85 ASN A O 1
ATOM 664 N N . LYS A 1 86 ? -0.693 -27.703 5.391 1 96.62 86 LYS A N 1
ATOM 665 C CA . LYS A 1 86 ? -0.153 -26.609 4.59 1 96.62 86 LYS A CA 1
ATOM 666 C C . LYS A 1 86 ? -0.524 -26.766 3.119 1 96.62 86 LYS A C 1
ATOM 668 O O . LYS A 1 86 ? 0.293 -26.5 2.234 1 96.62 86 LYS A O 1
ATOM 673 N N . HIS A 1 87 ? -1.692 -27.328 2.92 1 98.5 87 HIS A N 1
ATOM 674 C CA . HIS A 1 87 ? -2.252 -27.359 1.573 1 98.5 87 HIS A CA 1
ATOM 675 C C . HIS A 1 87 ? -3.139 -26.156 1.308 1 98.5 87 HIS A C 1
ATOM 677 O O . HIS A 1 87 ? -3.719 -25.594 2.236 1 98.5 87 HIS A O 1
ATOM 683 N N . PHE A 1 88 ? -3.174 -25.797 0.064 1 98.5 88 PHE A N 1
ATOM 684 C CA . PHE A 1 88 ? -3.988 -24.656 -0.335 1 98.5 88 PHE A CA 1
ATOM 685 C C . PHE A 1 88 ? -4.871 -25.016 -1.525 1 98.5 88 PHE A C 1
ATOM 687 O O . PHE A 1 88 ? -4.5 -25.844 -2.355 1 98.5 88 PHE A O 1
ATOM 694 N N . THR A 1 89 ? -6.031 -24.406 -1.561 1 98.31 89 THR A N 1
ATOM 695 C CA . THR A 1 89 ? -6.941 -24.562 -2.691 1 98.31 89 THR A CA 1
ATOM 696 C C . THR A 1 89 ? -7.512 -23.219 -3.123 1 98.31 89 THR A C 1
ATOM 698 O O . THR A 1 89 ? -7.398 -22.234 -2.398 1 98.31 89 THR A O 1
ATOM 701 N N . LYS A 1 90 ? -8.062 -23.234 -4.324 1 96.75 90 LYS A N 1
ATOM 702 C CA . LYS A 1 90 ? -8.656 -22.031 -4.891 1 96.75 90 LYS A CA 1
ATOM 703 C C . LYS A 1 90 ? -9.969 -21.688 -4.195 1 96.75 90 LYS A C 1
ATOM 705 O O . LYS A 1 90 ? -10.57 -22.531 -3.533 1 96.75 90 LYS A O 1
ATOM 710 N N . ASN A 1 91 ? -10.367 -20.469 -4.203 1 96.88 91 ASN A N 1
ATOM 711 C CA . ASN A 1 91 ? -11.711 -19.969 -3.934 1 96.88 91 ASN A CA 1
ATOM 712 C C . ASN A 1 91 ? -12.117 -18.875 -4.922 1 96.88 91 ASN A C 1
ATOM 714 O O . ASN A 1 91 ? -11.445 -18.672 -5.938 1 96.88 91 ASN A O 1
ATOM 718 N N . GLU A 1 92 ? -13.18 -18.266 -4.668 1 96.62 92 GLU A N 1
ATOM 719 C CA . GLU A 1 92 ? -13.703 -17.297 -5.621 1 96.62 92 GLU A CA 1
ATOM 720 C C . GLU A 1 92 ? -12.727 -16.141 -5.824 1 96.62 92 GLU A C 1
ATOM 722 O O . GLU A 1 92 ? -12.602 -15.609 -6.934 1 96.62 92 GLU A O 1
ATOM 727 N N . SER A 1 93 ? -12.047 -15.727 -4.809 1 96.88 93 SER A N 1
ATOM 728 C CA . SER A 1 93 ? -11.094 -14.633 -4.934 1 96.88 93 SER A CA 1
ATOM 729 C C . SER A 1 93 ? -9.945 -15.008 -5.871 1 96.88 93 SER A C 1
ATOM 731 O O . SER A 1 93 ? -9.484 -14.18 -6.66 1 96.88 93 SER A O 1
ATOM 733 N N . MET A 1 94 ? -9.508 -16.25 -5.812 1 97.5 94 MET A N 1
ATOM 734 C CA . MET A 1 94 ? -8.453 -16.719 -6.711 1 97.5 94 MET A CA 1
ATOM 735 C C . MET A 1 94 ? -8.938 -16.734 -8.156 1 97.5 94 MET A C 1
ATOM 737 O O . MET A 1 94 ? -8.18 -16.406 -9.07 1 97.5 94 MET A O 1
ATOM 741 N N . GLU A 1 95 ? -10.18 -17.031 -8.328 1 97.12 95 GLU A N 1
ATOM 742 C CA . GLU A 1 95 ? -10.766 -17.047 -9.664 1 97.12 95 GLU A CA 1
ATOM 743 C C . GLU A 1 95 ? -10.82 -15.641 -10.25 1 97.12 95 GLU A C 1
ATOM 745 O O . GLU A 1 95 ? -10.531 -15.445 -11.438 1 97.12 95 GLU A O 1
ATOM 750 N N . VAL A 1 96 ? -11.141 -14.711 -9.43 1 96.06 96 VAL A N 1
ATOM 751 C CA . VAL A 1 96 ? -11.266 -13.32 -9.852 1 96.06 96 VAL A CA 1
ATOM 752 C C . VAL A 1 96 ? -9.891 -12.766 -10.227 1 96.06 96 VAL A C 1
ATOM 754 O O . VAL A 1 96 ? -9.773 -11.898 -11.094 1 96.06 96 VAL A O 1
ATOM 757 N N . LEU A 1 97 ? -8.875 -13.32 -9.664 1 97.88 97 LEU A N 1
ATOM 758 C CA . LEU A 1 97 ? -7.527 -12.781 -9.812 1 97.88 97 LEU A CA 1
ATOM 759 C C . LEU A 1 97 ? -6.816 -13.406 -11.008 1 97.88 97 LEU A C 1
ATOM 761 O O . LEU A 1 97 ? -5.789 -12.898 -11.461 1 97.88 97 LEU A O 1
ATOM 765 N N . ARG A 1 98 ? -7.375 -14.492 -11.555 1 97.12 98 ARG A N 1
ATOM 766 C CA . ARG A 1 98 ? -6.715 -15.148 -12.672 1 97.12 98 ARG A CA 1
ATOM 767 C C . ARG A 1 98 ? -6.68 -14.242 -13.898 1 97.12 98 ARG A C 1
ATOM 769 O O . ARG A 1 98 ? -7.598 -13.453 -14.117 1 97.12 98 ARG A O 1
ATOM 776 N N . ARG A 1 99 ? -5.652 -14.484 -14.734 1 97.06 99 ARG A N 1
ATOM 777 C CA . ARG A 1 99 ? -5.469 -13.609 -15.898 1 97.06 99 ARG A CA 1
ATOM 778 C C . ARG A 1 99 ? -5.391 -14.422 -17.188 1 97.06 99 ARG A C 1
ATOM 780 O O . ARG A 1 99 ? -5.113 -13.875 -18.25 1 97.06 99 ARG A O 1
ATOM 787 N N . ASP A 1 100 ? -5.59 -15.609 -17.094 1 97.44 100 ASP A N 1
ATOM 788 C CA . ASP A 1 100 ? -5.398 -16.469 -18.25 1 97.44 100 ASP A CA 1
ATOM 789 C C . ASP A 1 100 ? -6.73 -16.766 -18.938 1 97.44 100 ASP A C 1
ATOM 791 O O . ASP A 1 100 ? -6.785 -17.562 -19.875 1 97.44 100 ASP A O 1
ATOM 795 N N . LYS A 1 101 ? -7.836 -16.156 -18.484 1 96.12 101 LYS A N 1
ATOM 796 C CA . LYS A 1 101 ? -9.148 -16.406 -19.094 1 96.12 101 LYS A CA 1
ATOM 797 C C . LYS A 1 101 ? -9.742 -15.125 -19.672 1 96.12 101 LYS A C 1
ATOM 799 O O . LYS A 1 101 ? -10.961 -14.953 -19.688 1 96.12 101 LYS A O 1
ATOM 804 N N . GLY A 1 102 ? -8.922 -14.219 -20.062 1 95.62 102 GLY A N 1
ATOM 805 C CA . GLY A 1 102 ? -9.367 -12.93 -20.578 1 95.62 102 GLY A CA 1
ATOM 806 C C . GLY A 1 102 ? -9.195 -11.797 -19.578 1 95.62 102 GLY A C 1
ATOM 807 O O . GLY A 1 102 ? -8.586 -11.984 -18.531 1 95.62 102 GLY A O 1
ATOM 808 N N . PRO A 1 103 ? -9.672 -10.617 -19.953 1 94.75 103 PRO A N 1
ATOM 809 C CA . PRO A 1 103 ? -9.57 -9.469 -19.047 1 94.75 103 PRO A CA 1
ATOM 810 C C . PRO A 1 103 ? -10.211 -9.734 -17.688 1 94.75 103 PRO A C 1
ATOM 812 O O . PRO A 1 103 ? -11.289 -10.312 -17.609 1 94.75 103 PRO A O 1
ATOM 815 N N . SER A 1 104 ? -9.57 -9.336 -16.656 1 95.31 104 SER A N 1
ATOM 816 C CA . SER A 1 104 ? -10 -9.656 -15.297 1 95.31 104 SER A CA 1
ATOM 817 C C . SER A 1 104 ? -9.562 -8.578 -14.305 1 95.31 104 SER A C 1
ATOM 819 O O . SER A 1 104 ? -8.797 -7.68 -14.656 1 95.31 104 SER A O 1
ATOM 821 N N . VAL A 1 105 ? -9.984 -8.727 -13.047 1 94.12 105 VAL A N 1
ATOM 822 C CA . VAL A 1 105 ? -9.555 -7.863 -11.953 1 94.12 105 VAL A CA 1
ATOM 823 C C . VAL A 1 105 ? -8.078 -8.086 -11.664 1 94.12 105 VAL A C 1
ATOM 825 O O . VAL A 1 105 ? -7.371 -7.164 -11.25 1 94.12 105 VAL A O 1
ATOM 828 N N . GLY A 1 106 ? -7.637 -9.328 -11.945 1 96.62 106 GLY A N 1
ATOM 829 C CA . GLY A 1 106 ? -6.215 -9.602 -11.805 1 96.62 106 GLY A CA 1
ATOM 830 C C . GLY A 1 106 ? -5.344 -8.703 -12.664 1 96.62 106 GLY A C 1
ATOM 831 O O . GLY A 1 106 ? -4.297 -8.234 -12.211 1 96.62 106 GLY A O 1
ATOM 832 N N . HIS A 1 107 ? -5.77 -8.414 -13.867 1 96.19 107 HIS A N 1
ATOM 833 C CA . HIS A 1 107 ? -5.039 -7.496 -14.742 1 96.19 107 HIS A CA 1
ATOM 834 C C . HIS A 1 107 ? -5.059 -6.078 -14.188 1 96.19 107 HIS A C 1
ATOM 836 O O . HIS A 1 107 ? -4.043 -5.379 -14.219 1 96.19 107 HIS A O 1
ATOM 842 N N . ALA A 1 108 ? -6.23 -5.711 -13.688 1 91.44 108 ALA A N 1
ATOM 843 C CA . ALA A 1 108 ? -6.352 -4.383 -13.086 1 91.44 108 ALA A CA 1
ATOM 844 C C . ALA A 1 108 ? -5.422 -4.234 -11.891 1 91.44 108 ALA A C 1
ATOM 846 O O . ALA A 1 108 ? -4.746 -3.215 -11.742 1 91.44 108 ALA A O 1
ATOM 847 N N . PHE A 1 109 ? -5.418 -5.238 -11.094 1 93.31 109 PHE A N 1
ATOM 848 C CA . PHE A 1 109 ? -4.543 -5.227 -9.93 1 93.31 109 PHE A CA 1
ATOM 849 C C . PHE A 1 109 ? -3.078 -5.141 -10.344 1 93.31 109 PHE A C 1
ATOM 851 O O . PHE A 1 109 ? -2.318 -4.332 -9.805 1 93.31 109 PHE A O 1
ATOM 858 N N . GLU A 1 110 ? -2.67 -5.879 -11.32 1 93.88 110 GLU A N 1
ATOM 859 C CA . GLU A 1 110 ? -1.289 -5.906 -11.789 1 93.88 110 GLU A CA 1
ATOM 860 C C . GLU A 1 110 ? -0.903 -4.578 -12.438 1 93.88 110 GLU A C 1
ATOM 862 O O . GLU A 1 110 ? 0.279 -4.242 -12.516 1 93.88 110 GLU A O 1
ATOM 867 N N . TYR A 1 111 ? -1.883 -3.941 -12.961 1 91.31 111 TYR A N 1
ATOM 868 C CA . TYR A 1 111 ? -1.589 -2.631 -13.531 1 91.31 111 TYR A CA 1
ATOM 869 C C . TYR A 1 111 ? -1.5 -1.572 -12.438 1 91.31 111 TYR A C 1
ATOM 871 O O . TYR A 1 111 ? -0.443 -0.969 -12.234 1 91.31 111 TYR A O 1
ATOM 879 N N . TYR A 1 112 ? -2.492 -1.459 -11.633 1 88.88 112 TYR A N 1
ATOM 880 C CA . TYR A 1 112 ? -2.605 -0.344 -10.703 1 88.88 112 TYR A CA 1
ATOM 881 C C . TYR A 1 112 ? -1.7 -0.55 -9.492 1 88.88 112 TYR A C 1
ATOM 883 O O . TYR A 1 112 ? -1.282 0.416 -8.852 1 88.88 112 TYR A O 1
ATOM 891 N N . CYS A 1 113 ? -1.423 -1.745 -9.141 1 91.25 113 CYS A N 1
ATOM 892 C CA . CYS A 1 113 ? -0.575 -2.037 -7.988 1 91.25 113 CYS A CA 1
ATOM 893 C C . CYS A 1 113 ? 0.759 -2.629 -8.43 1 91.25 113 CYS A C 1
ATOM 895 O O . CYS A 1 113 ? 1.422 -3.322 -7.656 1 91.25 113 CYS A O 1
ATOM 897 N N . SER A 1 114 ? 1.062 -2.338 -9.719 1 91.31 114 SER A N 1
ATOM 898 C CA . SER A 1 114 ? 2.34 -2.773 -10.266 1 91.31 114 SER A CA 1
ATOM 899 C C . SER A 1 114 ? 3.51 -2.148 -9.516 1 91.31 114 SER A C 1
ATOM 901 O O . SER A 1 114 ? 3.332 -1.176 -8.781 1 91.31 114 SER A O 1
ATOM 903 N N . GLU A 1 115 ? 4.664 -2.77 -9.703 1 90.81 115 GLU A N 1
ATOM 904 C CA . GLU A 1 115 ? 5.875 -2.182 -9.141 1 90.81 115 GLU A CA 1
ATOM 905 C C . GLU A 1 115 ? 6.113 -0.777 -9.688 1 90.81 115 GLU A C 1
ATOM 907 O O . GLU A 1 115 ? 6.641 0.088 -8.984 1 90.81 115 GLU A O 1
ATOM 912 N N . GLU A 1 116 ? 5.695 -0.528 -10.938 1 90.81 116 GLU A N 1
ATOM 913 C CA . GLU A 1 116 ? 5.801 0.803 -11.531 1 90.81 116 GLU A CA 1
ATOM 914 C C . GLU A 1 116 ? 4.988 1.825 -10.742 1 90.81 116 GLU A C 1
ATOM 916 O O . GLU A 1 116 ? 5.512 2.863 -10.336 1 90.81 116 GLU A O 1
ATOM 921 N N . HIS A 1 117 ? 3.748 1.46 -10.523 1 89.56 117 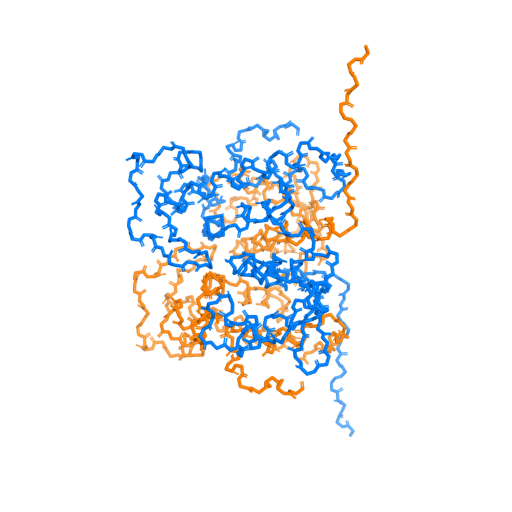HIS A N 1
ATOM 922 C CA . HIS A 1 117 ? 2.881 2.375 -9.789 1 89.56 117 HIS A CA 1
ATOM 923 C C . HIS A 1 117 ? 3.258 2.426 -8.312 1 89.56 117 HIS A C 1
ATOM 925 O O . HIS A 1 117 ? 3.213 3.49 -7.691 1 89.56 117 HIS A O 1
ATOM 931 N N . TYR A 1 118 ? 3.617 1.332 -7.789 1 91.25 118 TYR A N 1
ATOM 932 C CA . TYR A 1 118 ? 4.047 1.27 -6.395 1 91.25 118 TYR A CA 1
ATOM 933 C C . TYR A 1 118 ? 5.234 2.189 -6.148 1 91.25 118 TYR A C 1
ATOM 935 O O . TYR A 1 118 ? 5.238 2.967 -5.191 1 91.25 118 TYR A O 1
ATOM 943 N N . SER A 1 119 ? 6.219 2.111 -7.016 1 89.44 119 SER A N 1
ATOM 944 C CA . SER A 1 119 ? 7.398 2.961 -6.902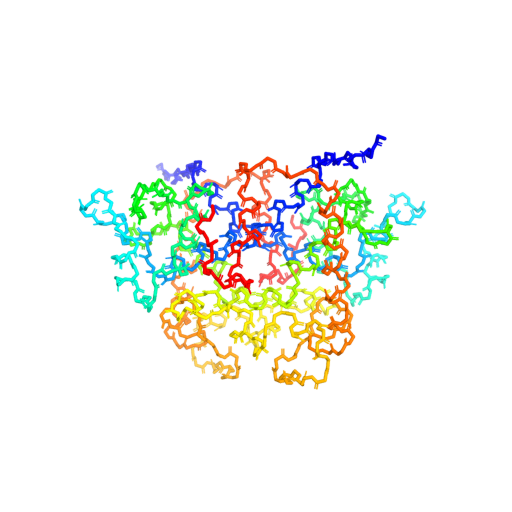 1 89.44 119 SER A CA 1
ATOM 945 C C . SER A 1 119 ? 7.035 4.434 -7.062 1 89.44 119 SER A C 1
ATOM 947 O O . SER A 1 119 ? 7.59 5.293 -6.371 1 89.44 119 SER A O 1
ATOM 949 N N . ALA A 1 120 ? 6.156 4.688 -7.945 1 88.69 120 ALA A N 1
ATOM 950 C CA . ALA A 1 120 ? 5.738 6.07 -8.156 1 88.69 120 ALA A CA 1
ATOM 951 C C . ALA A 1 120 ? 5.078 6.641 -6.906 1 88.69 120 ALA A C 1
ATOM 953 O O . ALA A 1 120 ? 5.273 7.812 -6.574 1 88.69 120 ALA A O 1
ATOM 954 N N . LEU A 1 121 ? 4.336 5.844 -6.207 1 89.06 121 LEU A N 1
ATOM 955 C CA . LEU A 1 121 ? 3.605 6.297 -5.027 1 89.06 121 LEU A CA 1
ATOM 956 C C . LEU A 1 121 ? 4.562 6.598 -3.881 1 89.06 121 LEU A C 1
ATOM 958 O O . LEU A 1 121 ? 4.195 7.281 -2.922 1 89.06 121 LEU A O 1
ATOM 962 N N . ARG A 1 122 ? 5.719 6.121 -3.971 1 86.31 122 ARG A N 1
ATOM 963 C CA . ARG A 1 122 ? 6.738 6.531 -3.01 1 86.31 122 ARG A CA 1
ATOM 964 C C . ARG A 1 122 ? 7.008 8.031 -3.102 1 86.31 122 ARG A C 1
ATOM 966 O O . ARG A 1 122 ? 7.391 8.656 -2.111 1 86.31 122 ARG A O 1
ATOM 973 N N . SER A 1 123 ? 6.777 8.555 -4.285 1 86.19 123 SER A N 1
ATOM 974 C CA . SER A 1 123 ? 7.059 9.961 -4.543 1 86.19 123 SER A CA 1
ATOM 975 C C . SER A 1 123 ? 5.809 10.812 -4.355 1 86.19 123 SER A C 1
ATOM 977 O O . SER A 1 123 ? 5.797 11.992 -4.719 1 86.19 123 SER A O 1
ATOM 979 N N . LEU A 1 124 ? 4.797 10.273 -3.807 1 87.62 124 LEU A N 1
ATOM 980 C CA . LEU A 1 124 ? 3.537 10.992 -3.676 1 87.62 124 LEU A CA 1
ATOM 981 C C . LEU A 1 124 ? 3.715 12.25 -2.826 1 87.62 124 LEU A C 1
ATOM 983 O O . LEU A 1 124 ? 3.115 13.289 -3.111 1 87.62 124 LEU A O 1
ATOM 987 N N . GLY A 1 125 ? 4.508 12.172 -1.76 1 87.44 125 GLY A N 1
ATOM 988 C CA . GLY A 1 125 ? 4.797 13.359 -0.967 1 87.44 125 GLY A CA 1
ATOM 989 C C . GLY A 1 125 ? 5.422 14.477 -1.775 1 87.44 125 GLY A C 1
ATOM 990 O O . GLY A 1 125 ? 4.965 15.625 -1.715 1 87.44 125 GLY A O 1
ATOM 991 N N . SER A 1 126 ? 6.434 14.102 -2.51 1 87.81 126 SER A N 1
ATOM 992 C CA . SER A 1 126 ? 7.082 15.078 -3.377 1 87.81 126 SER A CA 1
ATOM 993 C C . SER A 1 126 ? 6.113 15.625 -4.422 1 87.81 126 SER A C 1
ATOM 995 O O . SER A 1 126 ? 6.172 16.797 -4.781 1 87.81 126 SER A O 1
ATOM 997 N N . CYS A 1 127 ? 5.289 14.719 -4.91 1 87.62 127 CYS A N 1
ATOM 998 C CA . CYS A 1 127 ? 4.266 15.117 -5.867 1 87.62 127 CYS A CA 1
ATOM 999 C C . CYS A 1 127 ? 3.375 16.219 -5.293 1 87.62 127 CYS A C 1
ATOM 1001 O O . CYS A 1 127 ? 3.137 17.234 -5.945 1 87.62 127 CYS A O 1
ATOM 1003 N N . VAL A 1 128 ? 2.938 16.062 -4.113 1 88.25 128 VAL A N 1
ATOM 1004 C CA . VAL A 1 128 ? 2.029 16.984 -3.457 1 88.25 128 VAL A CA 1
ATOM 1005 C C . VAL A 1 128 ? 2.768 18.281 -3.131 1 88.25 128 VAL A C 1
ATOM 1007 O O . VAL A 1 128 ? 2.227 19.375 -3.314 1 88.25 128 VAL A O 1
ATOM 1010 N N . LYS A 1 129 ? 3.996 18.203 -2.709 1 89.06 129 LYS A N 1
ATOM 1011 C CA . LYS A 1 129 ? 4.77 19.375 -2.307 1 89.06 129 LYS A CA 1
ATOM 1012 C C . LYS A 1 129 ? 5.195 20.203 -3.52 1 89.06 129 LYS A C 1
ATOM 1014 O O . LYS A 1 129 ? 5.188 21.438 -3.475 1 89.06 129 LYS A O 1
ATOM 1019 N N . GLN A 1 130 ? 5.492 19.516 -4.617 1 87.06 130 GLN A N 1
ATOM 1020 C CA . GLN A 1 130 ? 6.141 20.188 -5.742 1 87.06 130 GLN A CA 1
ATOM 1021 C C . GLN A 1 130 ? 5.16 20.406 -6.891 1 87.06 130 GLN A C 1
ATOM 1023 O O . GLN A 1 130 ? 5.426 21.188 -7.801 1 87.06 130 GLN A O 1
ATOM 1028 N N . GLY A 1 131 ? 4.109 19.672 -6.91 1 82.5 131 GLY A N 1
ATOM 1029 C CA . GLY A 1 131 ? 3.113 19.844 -7.953 1 82.5 131 GLY A CA 1
ATOM 1030 C C . GLY A 1 131 ? 3.469 19.141 -9.242 1 82.5 131 GLY A C 1
ATOM 1031 O O . GLY A 1 131 ? 3.059 19.562 -10.328 1 82.5 131 GLY A O 1
ATOM 1032 N N . LYS A 1 132 ? 4.332 18.156 -9.219 1 83.88 132 LYS A N 1
ATOM 1033 C CA . LYS A 1 132 ? 4.691 17.344 -10.375 1 83.88 132 LYS A CA 1
ATOM 1034 C C . LYS A 1 132 ? 4.125 15.922 -10.242 1 83.88 132 LYS A C 1
ATOM 1036 O O . LYS A 1 132 ? 4.078 15.367 -9.141 1 83.88 132 LYS A O 1
ATOM 1041 N N . PRO A 1 133 ? 3.76 15.305 -11.383 1 85.31 133 PRO A N 1
ATOM 1042 C CA . PRO A 1 133 ? 3.193 13.953 -11.297 1 85.31 133 PRO A CA 1
ATOM 1043 C C . PRO A 1 133 ? 4.168 12.945 -10.695 1 85.31 133 PRO A C 1
ATOM 1045 O O . PRO A 1 133 ? 5.355 12.953 -11.031 1 85.31 133 PRO A O 1
ATOM 1048 N N . ALA A 1 134 ? 3.646 12.086 -9.836 1 86.69 134 ALA A N 1
ATOM 1049 C CA . ALA A 1 134 ? 4.461 11.133 -9.094 1 86.69 134 ALA A CA 1
ATOM 1050 C C . ALA A 1 134 ? 5.172 10.164 -10.031 1 86.69 134 ALA A C 1
ATOM 1052 O O . ALA A 1 134 ? 6.332 9.805 -9.805 1 86.69 134 ALA A O 1
ATOM 1053 N N . PHE A 1 135 ? 4.488 9.711 -11.133 1 90.06 135 PHE A N 1
ATOM 1054 C CA . PHE A 1 135 ? 5.078 8.75 -12.055 1 90.06 135 PHE A CA 1
ATOM 1055 C C . PHE A 1 135 ? 6.281 9.359 -12.766 1 90.06 135 PHE A C 1
ATOM 1057 O O . PHE A 1 135 ? 7.301 8.688 -12.961 1 90.06 135 PHE A O 1
ATOM 1064 N N . ILE A 1 136 ? 6.195 10.617 -13.125 1 89.44 136 ILE A N 1
ATOM 1065 C CA . ILE A 1 136 ? 7.301 11.297 -13.789 1 89.44 136 ILE A CA 1
ATOM 1066 C C . ILE A 1 136 ? 8.453 11.484 -12.812 1 89.44 136 ILE A C 1
ATOM 1068 O O . ILE A 1 136 ? 9.617 11.266 -13.164 1 89.44 136 ILE A O 1
ATOM 1072 N N . LEU A 1 137 ? 8.133 11.867 -11.602 1 87.5 137 LEU A N 1
ATOM 1073 C CA . LEU A 1 137 ? 9.172 12.047 -10.586 1 87.5 137 LEU A CA 1
ATOM 1074 C C . LEU A 1 137 ? 9.953 10.758 -10.375 1 87.5 137 LEU A C 1
ATOM 1076 O O . LEU A 1 137 ? 11.18 10.797 -10.211 1 87.5 137 LEU A O 1
ATOM 1080 N N . GLU A 1 138 ? 9.258 9.609 -10.406 1 88.56 138 GLU A N 1
ATOM 1081 C CA . GLU A 1 138 ? 9.883 8.328 -10.094 1 88.56 138 GLU A CA 1
ATOM 1082 C C . GLU A 1 138 ? 10.578 7.742 -11.32 1 88.56 138 GLU A C 1
ATOM 1084 O O . GLU A 1 138 ? 11.68 7.207 -11.219 1 88.56 138 GLU A O 1
ATOM 1089 N N . HIS A 1 139 ? 9.953 7.887 -12.5 1 91.5 139 HIS A N 1
ATOM 1090 C CA . HIS A 1 139 ? 10.406 7.098 -13.641 1 91.5 139 HIS A CA 1
ATOM 1091 C C . HIS A 1 139 ? 11.008 7.988 -14.727 1 91.5 139 HIS A C 1
ATOM 1093 O O . HIS A 1 139 ? 11.531 7.488 -15.727 1 91.5 139 HIS A O 1
ATOM 1099 N N . GLY A 1 140 ? 10.914 9.297 -14.602 1 90.81 140 GLY A N 1
ATOM 1100 C CA . GLY A 1 140 ? 11.523 10.234 -15.531 1 90.81 140 GLY A CA 1
ATOM 1101 C C . GLY A 1 140 ? 10.711 10.43 -16.797 1 90.81 140 GLY A C 1
ATOM 1102 O O . GLY A 1 140 ? 11.133 11.156 -17.703 1 90.81 140 GLY A O 1
ATOM 1103 N N . MET A 1 141 ? 9.633 9.75 -16.922 1 90.88 141 MET A N 1
ATOM 1104 C CA . MET A 1 141 ? 8.695 9.867 -18.031 1 90.88 141 MET A CA 1
ATOM 1105 C C . MET A 1 141 ? 7.27 9.555 -17.594 1 90.88 141 MET A C 1
ATOM 1107 O O . MET A 1 141 ? 7.066 8.969 -16.531 1 90.88 141 MET A O 1
ATOM 1111 N N . ASP A 1 142 ? 6.289 10.016 -18.375 1 87.31 142 ASP A N 1
ATOM 1112 C CA . ASP A 1 142 ? 4.91 9.727 -18 1 87.31 142 ASP A CA 1
ATOM 1113 C C . ASP A 1 142 ? 4.543 8.281 -18.328 1 87.31 142 ASP A C 1
ATOM 1115 O O . ASP A 1 142 ? 5.25 7.613 -19.078 1 87.31 142 ASP A O 1
ATOM 1119 N N . HIS A 1 143 ? 3.424 7.777 -17.797 1 87.56 143 HIS A N 1
ATOM 1120 C CA . HIS A 1 143 ? 3.121 6.352 -17.844 1 87.56 143 HIS A CA 1
ATOM 1121 C C . HIS A 1 143 ? 2.783 5.902 -19.266 1 87.56 143 HIS A C 1
ATOM 1123 O O . HIS A 1 143 ? 3.031 4.754 -19.625 1 87.56 143 HIS A O 1
ATOM 1129 N N . PHE A 1 144 ? 2.266 6.824 -20.156 1 89 144 PHE A N 1
ATOM 1130 C CA . PHE A 1 144 ? 1.98 6.43 -21.531 1 89 144 PHE A CA 1
ATOM 1131 C C . PHE A 1 144 ? 3.268 6.316 -22.344 1 89 144 PHE A C 1
ATOM 1133 O O . PHE A 1 144 ? 3.428 5.383 -23.141 1 89 144 PHE A O 1
ATOM 1140 N N . THR A 1 145 ? 4.074 7.305 -22.109 1 92.31 145 THR A N 1
ATOM 1141 C CA . THR A 1 145 ? 5.391 7.203 -22.734 1 92.31 145 THR A CA 1
ATOM 1142 C C . THR A 1 145 ? 6.102 5.93 -22.281 1 92.31 145 THR A C 1
ATOM 1144 O O . THR A 1 145 ? 6.695 5.223 -23.109 1 92.31 145 THR A O 1
ATOM 1147 N N . TYR A 1 146 ? 6.039 5.578 -21.016 1 92.94 146 TYR A N 1
ATOM 1148 C CA . TYR A 1 146 ? 6.629 4.359 -20.469 1 92.94 146 TYR A CA 1
ATOM 1149 C C . TYR A 1 146 ? 6.051 3.127 -21.156 1 92.94 146 TYR A C 1
ATOM 1151 O O . TYR A 1 146 ? 6.789 2.197 -21.5 1 92.94 146 TYR A O 1
ATOM 1159 N N . MET A 1 147 ? 4.762 3.146 -21.453 1 93.44 147 MET A N 1
ATOM 1160 C CA . MET A 1 147 ? 4.07 1.989 -22.016 1 93.44 147 MET A CA 1
ATOM 1161 C C . MET A 1 147 ? 4.34 1.87 -23.516 1 93.44 147 MET A C 1
ATOM 1163 O O . MET A 1 147 ? 4.547 0.769 -24.031 1 93.44 147 MET A O 1
ATOM 1167 N N . TYR A 1 148 ? 4.445 2.965 -24.188 1 93.5 148 TYR A N 1
ATOM 1168 C CA . TYR A 1 148 ? 4.27 2.842 -25.641 1 93.5 148 TYR A CA 1
ATOM 1169 C C . TYR A 1 148 ? 5.488 3.367 -26.375 1 93.5 148 TYR A C 1
ATOM 1171 O O . TYR A 1 148 ? 5.66 3.1 -27.578 1 93.5 148 TYR A O 1
ATOM 1179 N N . ASP A 1 149 ? 6.312 4.117 -25.719 1 95.19 149 ASP A N 1
ATOM 1180 C CA . ASP A 1 149 ? 7.527 4.602 -26.375 1 95.19 149 ASP A CA 1
ATOM 1181 C C . ASP A 1 149 ? 8.75 3.807 -25.922 1 95.19 149 ASP A C 1
ATOM 1183 O O . ASP A 1 149 ? 9.586 4.316 -25.172 1 95.19 149 ASP A O 1
ATOM 1187 N N . LEU A 1 150 ? 9.016 2.686 -26.531 1 93.12 150 LEU A N 1
ATOM 1188 C CA . LEU A 1 150 ? 10.078 1.784 -26.094 1 93.12 150 LEU A CA 1
ATOM 1189 C C . LEU A 1 150 ? 11.438 2.264 -26.594 1 93.12 150 LEU A C 1
ATOM 1191 O O . LEU A 1 150 ? 12.477 1.783 -26.141 1 93.12 150 LEU A O 1
ATOM 1195 N N . VAL A 1 151 ? 11.438 3.191 -27.469 1 91.31 151 VAL A N 1
ATOM 1196 C CA . VAL A 1 151 ? 12.68 3.756 -27.984 1 91.31 151 VAL A CA 1
ATOM 1197 C C . VAL A 1 151 ? 13.305 4.664 -26.922 1 91.31 151 VAL A C 1
ATOM 1199 O O . VAL A 1 151 ? 14.531 4.785 -26.844 1 91.31 151 VAL A O 1
ATOM 1202 N N . LYS A 1 152 ? 12.445 5.227 -26.141 1 91 152 LYS A N 1
ATOM 1203 C CA . LYS A 1 152 ? 12.961 6.051 -25.062 1 91 152 LYS A CA 1
ATOM 1204 C C . LYS A 1 152 ? 13.594 5.195 -23.969 1 91 152 LYS A C 1
ATOM 1206 O O . LYS A 1 152 ? 12.914 4.395 -23.328 1 91 152 LYS A O 1
ATOM 1211 N N . CYS A 1 153 ? 14.828 5.469 -23.688 1 89.69 153 CYS A N 1
ATOM 1212 C CA . CYS A 1 153 ? 15.586 4.645 -22.75 1 89.69 153 CYS A CA 1
ATOM 1213 C C . CYS A 1 153 ? 15.141 4.895 -21.312 1 89.69 153 CYS A C 1
ATOM 1215 O O . CYS A 1 153 ? 14.922 6.043 -20.922 1 89.69 153 CYS A O 1
ATOM 1217 N N . TYR A 1 154 ? 14.945 3.771 -20.656 1 92.69 154 TYR A N 1
ATOM 1218 C CA . TYR A 1 154 ? 14.672 3.848 -19.219 1 92.69 154 TYR A CA 1
ATOM 1219 C C . TYR A 1 154 ? 15.969 3.977 -18.422 1 92.69 154 TYR A C 1
ATOM 1221 O O . TYR A 1 154 ? 16.984 3.389 -18.797 1 92.69 154 TYR A O 1
ATOM 1229 N N . ASP A 1 155 ? 15.891 4.793 -17.359 1 90 155 ASP A N 1
ATOM 1230 C CA . ASP A 1 155 ? 17.031 4.977 -16.469 1 90 155 ASP A CA 1
ATOM 1231 C C . ASP A 1 155 ? 17.469 3.648 -15.859 1 90 155 ASP A C 1
ATOM 1233 O O . ASP A 1 155 ? 16.781 3.102 -14.992 1 90 155 ASP A O 1
ATOM 1237 N N . GLN A 1 156 ? 18.625 3.205 -16.172 1 87.5 156 GLN A N 1
ATOM 1238 C CA . GLN A 1 156 ? 19.125 1.9 -15.75 1 87.5 156 GLN A CA 1
ATOM 1239 C C . GLN A 1 156 ? 19.281 1.83 -14.234 1 87.5 156 GLN A C 1
ATOM 1241 O O . GLN A 1 156 ? 19.156 0.759 -13.641 1 87.5 156 GLN A O 1
ATOM 1246 N N . SER A 1 157 ? 19.531 2.891 -13.641 1 83.5 157 SER A N 1
ATOM 1247 C CA . SER A 1 157 ? 19.75 2.924 -12.195 1 83.5 157 SER A CA 1
ATOM 1248 C C . SER A 1 157 ? 18.453 2.695 -11.43 1 83.5 157 SER A C 1
ATOM 1250 O O . SER A 1 157 ? 18.469 2.404 -10.234 1 83.5 157 SER A O 1
ATOM 1252 N N . LYS A 1 158 ? 17.391 2.734 -12.156 1 86.25 158 LYS A N 1
ATOM 1253 C CA . LYS A 1 158 ? 16.078 2.598 -11.508 1 86.25 158 LYS A CA 1
ATOM 1254 C C . LYS A 1 158 ? 15.484 1.218 -11.766 1 86.25 158 LYS A C 1
ATOM 1256 O O . LYS A 1 158 ? 14.406 0.897 -11.258 1 86.25 158 LYS A O 1
ATOM 1261 N N . MET A 1 159 ? 16.234 0.497 -12.555 1 86.62 159 MET A N 1
ATOM 1262 C CA . MET A 1 159 ? 15.758 -0.855 -12.844 1 86.62 159 MET A CA 1
ATOM 1263 C C . MET A 1 159 ? 15.922 -1.758 -11.625 1 86.62 159 MET A C 1
ATOM 1265 O O . MET A 1 159 ? 16.906 -1.641 -10.891 1 86.62 159 MET A O 1
ATOM 1269 N N . PHE A 1 160 ? 14.953 -2.6 -11.383 1 83.44 160 PHE A N 1
ATOM 1270 C CA . PHE A 1 160 ? 15.07 -3.557 -10.289 1 83.44 160 PHE A CA 1
ATOM 1271 C C . PHE A 1 160 ? 14.188 -4.773 -10.539 1 83.44 160 PHE A C 1
ATOM 1273 O O . PHE A 1 160 ? 13.258 -4.723 -11.359 1 83.44 160 PHE A O 1
ATOM 1280 N N . GLU A 1 161 ? 14.578 -5.82 -9.766 1 82.12 161 GLU A N 1
ATOM 1281 C CA . GLU A 1 161 ? 13.797 -7.051 -9.844 1 82.12 161 GLU A CA 1
ATOM 1282 C C . GLU A 1 161 ? 12.594 -7.008 -8.906 1 82.12 161 GLU A C 1
ATOM 1284 O O . GLU A 1 161 ? 12.742 -6.77 -7.711 1 82.12 161 GLU A O 1
ATOM 1289 N N . GLY A 1 162 ? 11.477 -7.105 -9.453 1 78.38 162 GLY A N 1
ATOM 1290 C CA . GLY A 1 162 ? 10.258 -7.211 -8.672 1 78.38 162 GLY A CA 1
ATOM 1291 C C . GLY A 1 162 ? 9.727 -8.633 -8.578 1 78.38 162 GLY A C 1
ATOM 1292 O O . GLY A 1 162 ? 10.5 -9.586 -8.523 1 78.38 162 GLY A O 1
ATOM 1293 N N . SER A 1 163 ? 8.438 -8.711 -8.422 1 76.31 163 SER A N 1
ATOM 1294 C CA . SER A 1 163 ? 7.809 -10.023 -8.281 1 76.31 163 SER A CA 1
ATOM 1295 C C . SER A 1 163 ? 7.586 -10.672 -9.641 1 76.31 163 SER A C 1
ATOM 1297 O O . SER A 1 163 ? 7.422 -11.891 -9.734 1 76.31 163 SER A O 1
ATOM 1299 N N . SER A 1 164 ? 7.609 -9.828 -10.641 1 76.94 164 SER A N 1
ATOM 1300 C CA . SER A 1 164 ? 7.352 -10.336 -11.984 1 76.94 164 SER A CA 1
ATOM 1301 C C . SER A 1 164 ? 8.602 -10.977 -12.578 1 76.94 164 SER A C 1
ATOM 1303 O O . SER A 1 164 ? 9.703 -10.82 -12.039 1 76.94 164 SER A O 1
ATOM 1305 N N . GLU A 1 165 ? 8.359 -11.688 -13.594 1 78.94 165 GLU A N 1
ATOM 1306 C CA . GLU A 1 165 ? 9.453 -12.352 -14.297 1 78.94 165 GLU A CA 1
ATOM 1307 C C . GLU A 1 165 ? 10.406 -11.344 -14.922 1 78.94 165 GLU A C 1
ATOM 1309 O O . GLU A 1 165 ? 11.594 -11.617 -15.078 1 78.94 165 GLU A O 1
ATOM 1314 N N . HIS A 1 166 ? 9.914 -10.227 -15.242 1 85.75 166 HIS A N 1
ATOM 1315 C CA . HIS A 1 166 ? 10.711 -9.227 -15.938 1 85.75 166 HIS A CA 1
ATOM 1316 C C . HIS A 1 166 ? 11.055 -8.055 -15.016 1 85.75 166 HIS A C 1
ATOM 1318 O O . HIS A 1 166 ? 10.227 -7.633 -14.211 1 85.75 166 HIS A O 1
ATOM 1324 N N . LYS A 1 167 ? 12.25 -7.578 -15.297 1 88.69 167 LYS A N 1
ATOM 1325 C CA . LYS A 1 167 ? 12.742 -6.438 -14.531 1 88.69 167 LYS A CA 1
ATOM 1326 C C . LYS A 1 167 ? 12.016 -5.156 -14.93 1 88.69 167 LYS A C 1
ATOM 1328 O O . LYS A 1 167 ? 11.781 -4.91 -16.109 1 88.69 167 LYS A O 1
ATOM 1333 N N . ILE A 1 168 ? 11.719 -4.324 -13.93 1 89.5 168 ILE A N 1
ATOM 1334 C CA . ILE A 1 168 ? 11.109 -3.027 -14.195 1 89.5 168 ILE A CA 1
ATOM 1335 C C . ILE A 1 168 ? 11.992 -2.225 -15.148 1 89.5 168 ILE A C 1
ATOM 1337 O O . ILE A 1 168 ? 13.219 -2.207 -15 1 89.5 168 ILE A O 1
ATOM 1341 N N . GLY A 1 169 ? 11.398 -1.636 -16.094 1 92.44 169 GLY A N 1
ATOM 1342 C CA . GLY A 1 169 ? 12.133 -0.797 -17.031 1 92.44 169 GLY A CA 1
ATOM 1343 C C . GLY A 1 169 ? 12.547 -1.532 -18.281 1 92.44 169 GLY A C 1
ATOM 1344 O O . GLY A 1 169 ? 12.906 -0.907 -19.281 1 92.44 169 GLY A O 1
ATOM 1345 N N . SER A 1 170 ? 12.609 -2.889 -18.219 1 94.19 170 SER A N 1
ATOM 1346 C CA . SER A 1 170 ? 12.938 -3.648 -19.422 1 94.19 170 SER A CA 1
ATOM 1347 C C . SER A 1 170 ? 11.82 -3.547 -20.453 1 94.19 170 SER A C 1
ATOM 1349 O O . SER A 1 170 ? 10.664 -3.273 -20.109 1 94.19 170 SER A O 1
ATOM 1351 N N . ASP A 1 171 ? 12.18 -3.84 -21.703 1 94.19 171 ASP A N 1
ATOM 1352 C CA . ASP A 1 171 ? 11.172 -3.791 -22.766 1 94.19 171 ASP A CA 1
ATOM 1353 C C . ASP A 1 171 ? 10.055 -4.801 -22.516 1 94.19 171 ASP A C 1
ATOM 1355 O O . ASP A 1 171 ? 8.875 -4.488 -22.688 1 94.19 171 ASP A O 1
ATOM 1359 N N . ASP A 1 172 ? 10.406 -5.953 -22.109 1 94.31 172 ASP A N 1
ATOM 1360 C CA . ASP A 1 172 ? 9.414 -6.992 -21.844 1 94.31 172 ASP A CA 1
ATOM 1361 C C . ASP A 1 172 ? 8.469 -6.574 -20.719 1 94.31 172 ASP A C 1
ATOM 1363 O O . ASP A 1 172 ? 7.258 -6.785 -20.812 1 94.31 172 ASP A O 1
ATOM 1367 N N . ARG A 1 173 ? 9.023 -5.969 -19.703 1 94.56 173 ARG A N 1
ATOM 1368 C CA . ARG A 1 173 ? 8.195 -5.516 -18.594 1 94.56 173 ARG A CA 1
ATOM 1369 C C . ARG A 1 173 ? 7.273 -4.379 -19.016 1 94.56 173 ARG A C 1
ATOM 1371 O O . ARG A 1 173 ? 6.117 -4.324 -18.594 1 94.56 173 ARG A O 1
ATOM 1378 N N . ARG A 1 174 ? 7.801 -3.484 -19.766 1 94.94 174 ARG A N 1
ATOM 1379 C CA . ARG A 1 174 ? 6.996 -2.361 -20.25 1 94.94 174 ARG A CA 1
ATOM 1380 C C . ARG A 1 174 ? 5.844 -2.844 -21.125 1 94.94 174 ARG A C 1
ATOM 1382 O O . ARG A 1 174 ? 4.73 -2.322 -21.031 1 94.94 174 ARG A O 1
ATOM 1389 N N . ARG A 1 175 ? 6.078 -3.838 -21.953 1 95.75 175 ARG A N 1
ATOM 1390 C CA . ARG A 1 175 ? 5.012 -4.43 -22.75 1 95.75 175 ARG A 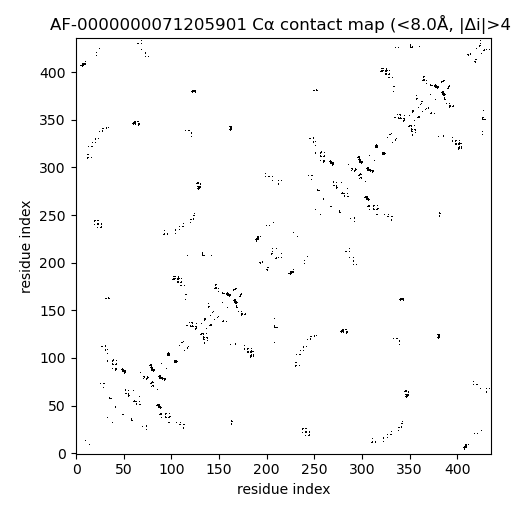CA 1
ATOM 1391 C C . ARG A 1 175 ? 3.965 -5.098 -21.859 1 95.75 175 ARG A C 1
ATOM 1393 O O . ARG A 1 175 ? 2.764 -4.957 -22.094 1 95.75 175 ARG A O 1
ATOM 1400 N N . GLU A 1 176 ? 4.445 -5.836 -20.891 1 94.69 176 GLU A N 1
ATOM 1401 C CA . GLU A 1 176 ? 3.537 -6.484 -19.953 1 94.69 176 GLU A CA 1
ATOM 1402 C C . GLU A 1 176 ? 2.672 -5.461 -19.234 1 94.69 176 GLU A C 1
ATOM 1404 O O . GLU A 1 176 ? 1.471 -5.672 -19.047 1 94.69 176 GLU A O 1
ATOM 1409 N N . PHE A 1 177 ? 3.305 -4.379 -18.781 1 94.56 177 PHE A N 1
ATOM 1410 C CA . PHE A 1 177 ? 2.615 -3.279 -18.125 1 94.56 177 PHE A CA 1
ATOM 1411 C C . PHE A 1 177 ? 1.525 -2.703 -19.016 1 94.56 177 PHE A C 1
ATOM 1413 O O . PHE A 1 177 ? 0.397 -2.488 -18.562 1 94.56 177 PHE A O 1
ATOM 1420 N N . ALA A 1 178 ? 1.829 -2.525 -20.266 1 94.5 178 ALA A N 1
ATOM 1421 C CA . ALA A 1 178 ? 0.871 -2.01 -21.234 1 94.5 178 ALA A CA 1
ATOM 1422 C C . ALA A 1 178 ? -0.263 -3.004 -21.469 1 94.5 178 ALA A C 1
ATOM 1424 O O . ALA A 1 178 ? -1.428 -2.613 -21.578 1 94.5 178 ALA A O 1
ATOM 1425 N N . ASP A 1 179 ? 0.071 -4.242 -21.578 1 96.12 179 ASP A N 1
ATOM 1426 C CA . ASP A 1 179 ? -0.934 -5.285 -21.766 1 96.12 179 ASP A CA 1
ATOM 1427 C C . ASP A 1 179 ? -1.896 -5.348 -20.578 1 96.12 179 ASP A C 1
ATOM 1429 O O . ASP A 1 179 ? -3.102 -5.531 -20.766 1 96.12 179 ASP A O 1
ATOM 1433 N N . ASN A 1 180 ? -1.343 -5.238 -19.406 1 94.62 180 ASN A N 1
ATOM 1434 C CA . ASN A 1 180 ? -2.191 -5.219 -18.219 1 94.62 180 ASN A CA 1
ATOM 1435 C C . ASN A 1 180 ? -3.123 -4.012 -18.203 1 94.62 180 ASN A C 1
ATOM 1437 O O . ASN A 1 180 ? -4.289 -4.125 -17.812 1 94.62 180 ASN A O 1
ATOM 1441 N N . TYR A 1 181 ? -2.541 -2.885 -18.609 1 92.19 181 TYR A N 1
ATOM 1442 C CA . TYR A 1 181 ? -3.365 -1.687 -18.719 1 92.19 181 TYR A CA 1
ATOM 1443 C C . TYR A 1 181 ? -4.535 -1.922 -19.672 1 92.19 181 TYR A C 1
ATOM 1445 O O . TYR A 1 181 ? -5.688 -1.655 -19.312 1 92.19 181 TYR A O 1
ATOM 1453 N N . SER A 1 182 ? -4.215 -2.391 -20.844 1 93.19 182 SER A N 1
ATOM 1454 C CA . SER A 1 182 ? -5.246 -2.635 -21.844 1 93.19 182 SER A CA 1
ATOM 1455 C C . SER A 1 182 ? -6.293 -3.621 -21.344 1 93.19 182 SER A C 1
ATOM 1457 O O . SER A 1 182 ? -7.492 -3.393 -21.5 1 93.19 182 SER A O 1
ATOM 1459 N N . SER A 1 183 ? -5.902 -4.68 -20.734 1 95 183 SER A N 1
ATOM 1460 C CA . SER A 1 183 ? -6.816 -5.688 -20.203 1 95 183 SER A CA 1
ATOM 1461 C C . SER A 1 183 ? -7.664 -5.129 -19.062 1 95 183 SER A C 1
ATOM 1463 O O . SER A 1 183 ? -8.859 -5.422 -18.969 1 95 183 SER A O 1
ATOM 1465 N N . ALA A 1 184 ? -7.004 -4.371 -18.219 1 90.94 184 ALA A N 1
ATOM 1466 C CA . ALA A 1 184 ? -7.73 -3.75 -17.109 1 90.94 184 ALA A CA 1
ATOM 1467 C C . ALA A 1 184 ? -8.836 -2.834 -17.625 1 90.94 184 ALA A C 1
ATOM 1469 O O . ALA A 1 184 ? -9.977 -2.908 -17.172 1 90.94 184 ALA A O 1
ATOM 1470 N N . MET A 1 185 ? -8.492 -2.002 -18.609 1 87.25 185 MET A N 1
ATOM 1471 C CA . MET A 1 185 ? -9.453 -1.053 -19.141 1 87.25 185 MET A CA 1
ATOM 1472 C C . MET A 1 185 ? -10.602 -1.782 -19.844 1 87.25 185 MET A C 1
ATOM 1474 O O . MET A 1 185 ? -11.758 -1.38 -19.719 1 87.25 185 MET A O 1
ATOM 1478 N N . LEU A 1 186 ? -10.25 -2.805 -20.5 1 89.06 186 LEU A N 1
ATOM 1479 C CA . LEU A 1 186 ? -11.273 -3.604 -21.172 1 89.06 186 LEU A CA 1
ATOM 1480 C C . LEU A 1 186 ? -12.203 -4.246 -20.141 1 89.06 186 LEU A C 1
ATOM 1482 O O . LEU A 1 186 ? -13.422 -4.242 -20.312 1 89.06 186 LEU A O 1
ATOM 1486 N N . HIS A 1 187 ? -11.656 -4.773 -19.078 1 89.19 187 HIS A N 1
ATOM 1487 C CA . HIS A 1 187 ? -12.484 -5.371 -18.031 1 89.19 187 HIS A CA 1
ATOM 1488 C C . HIS A 1 187 ? -13.414 -4.336 -17.406 1 89.19 187 HIS A C 1
ATOM 1490 O O . HIS A 1 187 ? -14.602 -4.602 -17.219 1 89.19 187 HIS A O 1
ATOM 1496 N N . PHE A 1 188 ? -12.852 -3.172 -17.125 1 83.56 188 PHE A N 1
ATOM 1497 C CA . PHE A 1 188 ? -13.633 -2.123 -16.484 1 83.56 188 PHE A CA 1
ATOM 1498 C C . PHE A 1 188 ? -14.727 -1.613 -17.406 1 83.56 188 PHE A C 1
ATOM 1500 O O . PHE A 1 188 ? -15.789 -1.192 -16.938 1 83.56 188 PHE A O 1
ATOM 1507 N N . SER A 1 189 ? -14.461 -1.567 -18.625 1 82.62 189 SER A N 1
ATOM 1508 C CA . SER A 1 189 ? -15.461 -1.104 -19.578 1 82.62 189 SER A CA 1
ATOM 1509 C C . SER A 1 189 ? -16.703 -1.985 -19.562 1 82.62 189 SER A C 1
ATOM 1511 O O . SER A 1 189 ? -17.797 -1.55 -19.938 1 82.62 189 SER A O 1
ATOM 1513 N N . HIS A 1 190 ? -16.547 -3.154 -19.062 1 83.06 190 HIS A N 1
ATOM 1514 C CA . HIS A 1 190 ? -17.672 -4.09 -19.016 1 83.06 190 HIS A CA 1
ATOM 1515 C C . HIS A 1 190 ? -18.359 -4.059 -17.656 1 83.06 190 HIS A C 1
ATOM 1517 O O . HIS A 1 190 ? -19.422 -4.668 -17.484 1 83.06 190 HIS A O 1
ATOM 1523 N N . LEU A 1 191 ? -17.703 -3.455 -16.75 1 77.31 191 LEU A N 1
ATOM 1524 C CA . LEU A 1 191 ? -18.281 -3.4 -15.406 1 77.31 191 LEU A CA 1
ATOM 1525 C C . LEU A 1 191 ? -19.172 -2.176 -15.25 1 77.31 191 LEU A C 1
ATOM 1527 O O . LEU A 1 191 ? -18.891 -1.119 -15.82 1 77.31 191 LEU A O 1
ATOM 1531 N N . ALA A 1 192 ? -20.312 -2.412 -14.625 1 63.09 192 ALA A N 1
ATOM 1532 C CA . ALA A 1 192 ? -21.141 -1.277 -14.234 1 63.09 192 ALA A CA 1
ATOM 1533 C C . ALA A 1 192 ? -20.453 -0.418 -13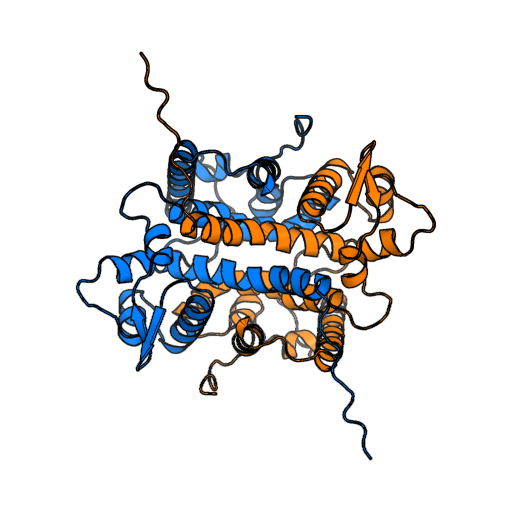.188 1 63.09 192 ALA A C 1
ATOM 1535 O O . ALA A 1 192 ? -19.703 -0.935 -12.344 1 63.09 192 ALA A O 1
ATOM 1536 N N . ALA A 1 193 ? -20.328 0.833 -13.484 1 55.75 193 ALA A N 1
ATOM 1537 C CA . ALA A 1 193 ? -19.641 1.731 -12.562 1 55.75 193 ALA A CA 1
ATOM 1538 C C . ALA A 1 193 ? -20.016 1.422 -11.117 1 55.75 193 ALA A C 1
ATOM 1540 O O . ALA A 1 193 ? -21.188 1.243 -10.797 1 55.75 193 ALA A O 1
ATOM 1541 N N . PRO A 1 194 ? -19 0.833 -10.414 1 51.97 194 PRO A N 1
ATOM 1542 C CA . PRO A 1 194 ? -19.391 0.663 -9.016 1 51.97 194 PRO A CA 1
ATOM 1543 C C . PRO A 1 194 ? -20.094 1.889 -8.438 1 51.97 194 PRO A C 1
ATOM 1545 O O . PRO A 1 194 ? -19.875 3.008 -8.914 1 51.97 194 PRO A O 1
ATOM 1548 N N . SER A 1 195 ? -21.219 1.702 -7.852 1 46.97 195 SER A N 1
ATOM 1549 C CA . SER A 1 195 ? -21.906 2.812 -7.203 1 46.97 195 SER A CA 1
ATOM 1550 C C . SER A 1 195 ? -20.922 3.775 -6.555 1 46.97 195 SER A C 1
ATOM 1552 O O . SER A 1 195 ? -19.844 3.369 -6.129 1 46.97 195 SER A O 1
ATOM 1554 N N . ASP A 1 196 ? -20.891 5.023 -7.012 1 47.16 196 ASP A N 1
ATOM 1555 C CA . ASP A 1 196 ? -20.141 6.223 -6.668 1 47.16 196 ASP A CA 1
ATOM 1556 C C . ASP A 1 196 ? -19.703 6.203 -5.207 1 47.16 196 ASP A C 1
ATOM 1558 O O . ASP A 1 196 ? -18.844 6.977 -4.797 1 47.16 196 ASP A O 1
ATOM 1562 N N . LYS A 1 197 ? -20.531 5.504 -4.484 1 44.41 197 LYS A N 1
ATOM 1563 C CA . LYS A 1 197 ? -20.297 5.73 -3.061 1 44.41 197 LYS A CA 1
ATOM 1564 C C . LYS A 1 197 ? -18.891 5.277 -2.66 1 44.41 197 LYS A C 1
ATOM 1566 O O . LYS A 1 197 ? -18.438 5.566 -1.555 1 44.41 197 LYS A O 1
ATOM 1571 N N . THR A 1 198 ? -18.453 4.32 -3.467 1 45.94 198 THR A N 1
ATOM 1572 C CA . THR A 1 198 ? -17.172 3.758 -3.027 1 45.94 198 THR A CA 1
ATOM 1573 C C . THR A 1 198 ? -16.016 4.672 -3.418 1 45.94 198 THR A C 1
ATOM 1575 O O . THR A 1 198 ? -14.883 4.477 -2.967 1 45.94 198 THR A O 1
ATOM 1578 N N . GLY A 1 199 ? -16.359 5.805 -4.078 1 46.22 199 GLY A N 1
ATOM 1579 C CA . GLY A 1 199 ? -15.367 6.812 -4.445 1 46.22 199 GLY A CA 1
ATOM 1580 C C . GLY A 1 199 ? -14.367 6.32 -5.477 1 46.22 199 GLY A C 1
ATOM 1581 O O . GLY A 1 199 ? -13.359 6.977 -5.73 1 46.22 199 GLY A O 1
ATOM 1582 N N . VAL A 1 200 ? -14.531 5.047 -5.914 1 48.31 200 VAL A N 1
ATOM 1583 C CA . VAL A 1 200 ? -13.625 4.352 -6.82 1 48.31 200 VAL A CA 1
ATOM 1584 C C . VAL A 1 200 ? -13.469 5.152 -8.109 1 48.31 200 VAL A C 1
ATOM 1586 O O . VAL A 1 200 ? -12.359 5.324 -8.617 1 48.31 200 VAL A O 1
ATOM 1589 N N . ASN A 1 201 ? -14.594 5.512 -8.625 1 49.38 201 ASN A N 1
ATOM 1590 C CA . ASN A 1 201 ? -14.469 6.25 -9.875 1 49.38 201 ASN A CA 1
ATOM 1591 C C . ASN A 1 201 ? -13.625 7.508 -9.695 1 49.38 201 ASN A C 1
ATOM 1593 O O . ASN A 1 201 ? -12.867 7.887 -10.594 1 49.38 201 ASN A O 1
ATOM 1597 N N . THR A 1 202 ? -13.805 8.078 -8.562 1 49.12 202 THR A N 1
ATOM 1598 C CA . THR A 1 202 ? -13.062 9.312 -8.312 1 49.12 202 THR A CA 1
ATOM 1599 C C . THR A 1 202 ? -11.57 9.023 -8.156 1 49.12 202 THR A C 1
ATOM 1601 O O . THR A 1 202 ? -10.734 9.812 -8.609 1 49.12 202 THR A O 1
ATOM 1604 N N . VAL A 1 203 ? -11.344 7.84 -7.559 1 52.5 203 VAL A N 1
ATOM 1605 C CA . VAL A 1 203 ? -9.938 7.578 -7.273 1 52.5 203 VAL A CA 1
ATOM 1606 C C . VAL A 1 203 ? -9.18 7.355 -8.586 1 52.5 203 VAL A C 1
ATOM 1608 O O . VAL A 1 203 ? -8.047 7.809 -8.734 1 52.5 203 VAL A O 1
ATOM 1611 N N . TYR A 1 204 ? -9.922 6.676 -9.422 1 55.34 204 TYR A N 1
ATOM 1612 C CA . TYR A 1 204 ? -9.258 6.348 -10.68 1 55.34 204 TYR A CA 1
ATOM 1613 C C . TYR A 1 204 ? -8.953 7.605 -11.484 1 55.34 204 TYR A C 1
ATOM 1615 O O . TYR A 1 204 ? -8.023 7.629 -12.289 1 55.34 204 TYR A O 1
ATOM 1623 N N . ASN A 1 205 ? -9.859 8.539 -11.195 1 48.5 205 ASN A N 1
ATOM 1624 C CA . ASN A 1 205 ? -9.68 9.797 -11.922 1 48.5 205 ASN A CA 1
ATOM 1625 C C . ASN A 1 205 ? -8.695 10.719 -11.203 1 48.5 205 ASN A C 1
ATOM 1627 O O . ASN A 1 205 ? -8.242 11.711 -11.773 1 48.5 205 ASN A O 1
ATOM 1631 N N . VAL A 1 206 ? -8.609 10.516 -9.945 1 47.12 206 VAL A N 1
ATOM 1632 C CA . VAL A 1 206 ? -7.812 11.453 -9.164 1 47.12 206 VAL A CA 1
ATOM 1633 C C . VAL A 1 206 ? -6.398 10.906 -8.984 1 47.12 206 VAL A C 1
ATOM 1635 O O . VAL A 1 206 ? -5.492 11.633 -8.57 1 47.12 206 VAL A O 1
ATOM 1638 N N . PHE A 1 207 ? -6.289 9.766 -9.07 1 51.34 207 PHE A N 1
ATOM 1639 C CA . PHE A 1 207 ? -5.035 9.211 -8.57 1 51.34 207 PHE A CA 1
ATOM 1640 C C . PHE A 1 207 ? -3.863 9.656 -9.438 1 51.34 207 PHE A C 1
ATOM 1642 O O . PHE A 1 207 ? -4.02 9.867 -10.641 1 51.34 207 PHE A O 1
ATOM 1649 N N . PRO A 1 208 ? -2.879 10.156 -8.812 1 48.59 208 PRO A N 1
ATOM 1650 C CA . PRO A 1 208 ? -1.69 10.875 -9.281 1 48.59 208 PRO A CA 1
ATOM 1651 C C . PRO A 1 208 ? -1.144 10.312 -10.594 1 48.59 208 PRO A C 1
ATOM 1653 O O . PRO A 1 208 ? -0.203 10.875 -11.164 1 48.59 208 PRO A O 1
ATOM 1656 N N . TRP A 1 209 ? -1.325 9.094 -10.836 1 47.56 209 TRP A N 1
ATOM 1657 C CA . TRP A 1 209 ? -0.713 8.945 -12.148 1 47.56 209 TRP A CA 1
ATOM 1658 C C . TRP A 1 209 ? -1.279 9.961 -13.133 1 47.56 209 TRP A C 1
ATOM 1660 O O . TRP A 1 209 ? -0.679 10.227 -14.18 1 47.56 209 TRP A O 1
ATOM 1670 N N . ILE A 1 210 ? -2.615 9.977 -13.156 1 43.53 210 ILE A N 1
ATOM 1671 C CA . ILE A 1 210 ? -3.258 10.703 -14.25 1 43.53 210 ILE A CA 1
ATOM 1672 C C . ILE A 1 210 ? -3.16 12.203 -14 1 43.53 210 ILE A C 1
ATOM 1674 O O . ILE A 1 210 ? -2.971 12.984 -14.938 1 43.53 210 ILE A O 1
ATOM 1678 N N . ILE A 1 211 ? -3.82 12.719 -12.789 1 40.75 211 ILE A N 1
ATOM 1679 C CA . ILE A 1 211 ? -4.402 14.039 -12.992 1 40.75 211 ILE A CA 1
ATOM 1680 C C . ILE A 1 211 ? -3.299 15.047 -13.312 1 40.75 211 ILE A C 1
ATOM 1682 O O . ILE A 1 211 ? -2.395 15.266 -12.5 1 40.75 211 ILE A O 1
ATOM 1686 N N . TYR A 1 212 ? -2.832 15 -14.398 1 41.97 212 TYR A N 1
ATOM 1687 C CA . TYR A 1 212 ? -2.693 16.391 -14.828 1 41.97 212 TYR A CA 1
ATOM 1688 C C . TYR A 1 212 ? -3.799 17.25 -14.234 1 41.97 212 TYR A C 1
ATOM 1690 O O . TYR A 1 212 ? -4.98 17.062 -14.531 1 41.97 212 TYR A O 1
ATOM 1698 N N . PHE A 1 213 ? -3.85 17.203 -12.852 1 38.91 213 PHE A N 1
ATOM 1699 C CA . PHE A 1 213 ? -4.863 17.906 -12.078 1 38.91 213 PHE A CA 1
ATOM 1700 C C . PHE A 1 213 ? -5.512 19 -12.922 1 38.91 213 PHE A C 1
ATOM 1702 O O . PHE A 1 213 ? -6.273 19.828 -12.406 1 38.91 213 PHE A O 1
ATOM 1709 N N . SER A 1 214 ? -5.223 19.203 -13.969 1 38.72 214 SER A N 1
ATOM 1710 C CA . SER A 1 214 ? -5.93 20.344 -14.531 1 38.72 214 SER A CA 1
ATOM 1711 C C . SER A 1 214 ? -7.438 20.219 -14.344 1 38.72 214 SER 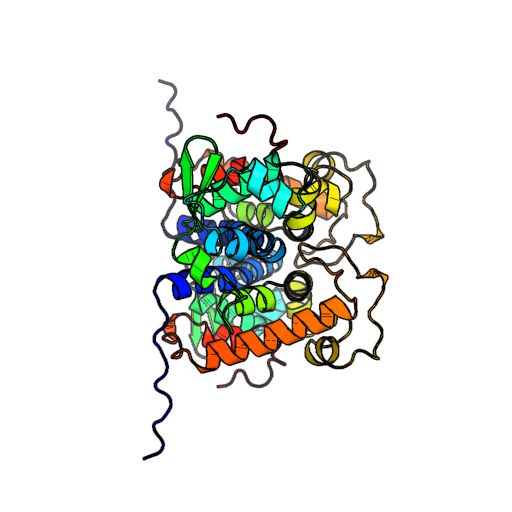A C 1
ATOM 1713 O O . SER A 1 214 ? -8.141 21.219 -14.18 1 38.72 214 SER A O 1
ATOM 1715 N N . ASN A 1 215 ? -8.141 19.125 -14.812 1 35.94 215 ASN A N 1
ATOM 1716 C CA . ASN A 1 215 ? -9.594 19.219 -14.961 1 35.94 215 ASN A CA 1
ATOM 1717 C C . ASN A 1 215 ? -10.32 18.672 -13.734 1 35.94 215 ASN A C 1
ATOM 1719 O O . ASN A 1 215 ? -11.031 17.672 -13.828 1 35.94 215 ASN A O 1
ATOM 1723 N N . VAL A 1 216 ? -9.93 18.578 -12.672 1 35.03 216 VAL A N 1
ATOM 1724 C CA . VAL A 1 216 ? -10.68 18.156 -11.492 1 35.03 216 VAL A CA 1
ATOM 1725 C C . VAL A 1 216 ? -11.984 18.938 -11.398 1 35.03 216 VAL A C 1
ATOM 1727 O O . VAL A 1 216 ? -12.352 19.406 -10.32 1 35.03 216 VAL A O 1
ATOM 1730 N N . ASN A 1 217 ? -12.219 19.859 -12.062 1 35.47 217 ASN A N 1
ATOM 1731 C CA . ASN A 1 217 ? -13.492 20.562 -12.008 1 35.47 217 ASN A CA 1
ATOM 1732 C C . ASN A 1 217 ? -14.672 19.641 -12.281 1 35.47 217 ASN A C 1
ATOM 1734 O O . ASN A 1 217 ? -15.797 20.109 -12.477 1 35.47 217 ASN A O 1
ATOM 1738 N N . ALA A 1 218 ? -14.461 18.406 -12.641 1 31 218 ALA A N 1
ATOM 1739 C CA . ALA A 1 218 ? -15.781 17.922 -13.023 1 31 218 ALA A CA 1
ATOM 1740 C C . ALA A 1 218 ? -16.562 17.438 -11.805 1 31 218 ALA A C 1
ATOM 1742 O O . ALA A 1 218 ? -15.984 16.875 -10.875 1 31 218 ALA A O 1
ATOM 1743 N N . MET B 1 1 ? -31.953 -1.984 -32.844 1 35.25 1 MET B N 1
ATOM 1744 C CA . MET B 1 1 ? -31.969 -1.762 -31.406 1 35.25 1 MET B CA 1
ATOM 1745 C C . MET B 1 1 ? -30.594 -2.016 -30.797 1 35.25 1 MET B C 1
ATOM 1747 O O . MET B 1 1 ? -30.141 -3.158 -30.75 1 35.25 1 MET B O 1
ATOM 1751 N N . GLU B 1 2 ? -29.594 -1.207 -30.953 1 40.06 2 GLU B N 1
ATOM 1752 C CA . GLU B 1 2 ? -28.188 -1.336 -30.578 1 40.06 2 GLU B CA 1
ATOM 1753 C C . GLU B 1 2 ? -28.047 -1.661 -29.094 1 40.06 2 GLU B C 1
ATOM 1755 O O . GLU B 1 2 ? -28.516 -0.91 -28.234 1 40.06 2 GLU B O 1
ATOM 1760 N N . GLN B 1 3 ? -28.25 -2.889 -28.75 1 42.09 3 GLN B N 1
ATOM 1761 C CA . GLN B 1 3 ? -28.25 -3.377 -27.375 1 42.09 3 GLN B CA 1
ATOM 1762 C C . GLN B 1 3 ? -27.094 -2.791 -26.578 1 42.09 3 GLN B C 1
ATOM 1764 O O . GLN B 1 3 ? -25.938 -2.893 -26.984 1 42.09 3 GLN B O 1
ATOM 1769 N N . THR B 1 4 ? -27.125 -1.694 -25.953 1 50.09 4 THR B N 1
ATOM 1770 C CA . THR B 1 4 ? -26.172 -1.121 -25.016 1 50.09 4 THR B CA 1
ATOM 1771 C C . THR B 1 4 ? -25.547 -2.211 -24.156 1 50.09 4 THR B C 1
ATOM 1773 O O . THR B 1 4 ? -26.25 -2.939 -23.453 1 50.09 4 THR B O 1
ATOM 1776 N N . PRO B 1 5 ? -24.438 -2.674 -24.609 1 56.41 5 PRO B N 1
ATOM 1777 C CA . PRO B 1 5 ? -23.922 -3.828 -23.875 1 56.41 5 PRO B CA 1
ATOM 1778 C C . PRO B 1 5 ? -24.141 -3.709 -22.359 1 56.41 5 PRO B C 1
ATOM 1780 O O . PRO B 1 5 ? -23.984 -2.623 -21.797 1 56.41 5 PRO B O 1
ATOM 1783 N N . GLN B 1 6 ? -25.109 -4.34 -21.859 1 62.59 6 GLN B N 1
ATOM 1784 C CA . GLN B 1 6 ? -25.484 -4.41 -20.453 1 62.59 6 GLN B CA 1
ATOM 1785 C C . GLN B 1 6 ? -24.25 -4.551 -19.562 1 62.59 6 GLN B C 1
ATOM 1787 O O . GLN B 1 6 ? -23.469 -5.488 -19.719 1 62.59 6 GLN B O 1
ATOM 1792 N N . LYS B 1 7 ? -23.875 -3.506 -18.938 1 72.12 7 LYS B N 1
ATOM 1793 C CA . LYS B 1 7 ? -22.797 -3.521 -17.969 1 72.12 7 LYS B CA 1
ATOM 1794 C C . LYS B 1 7 ? -23.062 -4.551 -16.875 1 72.12 7 LYS B C 1
ATOM 1796 O O . LYS B 1 7 ? -24.203 -4.73 -16.438 1 72.12 7 LYS B O 1
ATOM 1801 N N . MET B 1 8 ? -22.156 -5.418 -16.703 1 75.44 8 MET B N 1
ATOM 1802 C CA . MET B 1 8 ? -22.234 -6.496 -15.719 1 75.44 8 MET B CA 1
ATOM 1803 C C . MET B 1 8 ? -22.031 -5.961 -14.305 1 75.44 8 MET B C 1
ATOM 1805 O O . MET B 1 8 ? -21.266 -5.016 -14.102 1 75.44 8 MET B O 1
ATOM 1809 N N . ALA B 1 9 ? -22.734 -6.547 -13.477 1 80.19 9 ALA B N 1
ATOM 1810 C CA . ALA B 1 9 ? -22.578 -6.188 -12.07 1 80.19 9 ALA B CA 1
ATOM 1811 C C . ALA B 1 9 ? -21.266 -6.723 -11.508 1 80.19 9 ALA B C 1
ATOM 1813 O O . ALA B 1 9 ? -20.828 -7.82 -11.867 1 80.19 9 ALA B O 1
ATOM 1814 N N . VAL B 1 10 ? -20.625 -5.914 -10.734 1 84.06 10 VAL B N 1
ATOM 1815 C CA . VAL B 1 10 ? -19.406 -6.332 -10.055 1 84.06 10 VAL B CA 1
ATOM 1816 C C . VAL B 1 10 ? -19.75 -7.328 -8.945 1 84.06 10 VAL B C 1
ATOM 1818 O O . VAL B 1 10 ? -20.578 -7.035 -8.07 1 84.06 10 VAL B O 1
ATOM 1821 N N . SER B 1 11 ? -19.203 -8.516 -8.984 1 87.19 11 SER B N 1
ATOM 1822 C CA . SER B 1 11 ? -19.469 -9.5 -7.945 1 87.19 11 SER B CA 1
ATOM 1823 C C . SER B 1 11 ? -18.922 -9.047 -6.602 1 87.19 11 SER B C 1
ATOM 1825 O O . SER B 1 11 ? -18.078 -8.148 -6.543 1 87.19 11 SER B O 1
ATOM 1827 N N . SER B 1 12 ? -19.391 -9.672 -5.574 1 88.94 12 SER B N 1
ATOM 1828 C CA . SER B 1 12 ? -18.938 -9.312 -4.238 1 88.94 12 SER B CA 1
ATOM 1829 C C . SER B 1 12 ? -17.438 -9.57 -4.082 1 88.94 12 SER B C 1
ATOM 1831 O O . SER B 1 12 ? -16.734 -8.781 -3.445 1 88.94 12 SER B O 1
ATOM 1833 N N . GLN B 1 13 ? -16.969 -10.609 -4.688 1 91 13 GLN B N 1
ATOM 1834 C CA . GLN B 1 13 ? -15.555 -10.938 -4.57 1 91 13 GLN B CA 1
ATOM 1835 C C . GLN B 1 13 ? -14.695 -9.984 -5.398 1 91 13 GLN B C 1
ATOM 1837 O O . GLN B 1 13 ? -13.602 -9.609 -4.988 1 91 13 GLN B O 1
ATOM 1842 N N . GLU B 1 14 ? -15.203 -9.648 -6.57 1 90.12 14 GLU B N 1
ATOM 1843 C CA . GLU B 1 14 ? -14.508 -8.633 -7.359 1 90.12 14 GLU B CA 1
ATOM 1844 C C . GLU B 1 14 ? -14.43 -7.309 -6.609 1 90.12 14 GLU B C 1
ATOM 1846 O O . GLU B 1 14 ? -13.367 -6.684 -6.559 1 90.12 14 GLU B O 1
ATOM 1851 N N . ALA B 1 15 ? -15.531 -6.969 -5.996 1 87.94 15 ALA B N 1
ATOM 1852 C CA . ALA B 1 15 ? -15.57 -5.727 -5.227 1 87.94 15 ALA B CA 1
ATOM 1853 C C . ALA B 1 15 ? -14.578 -5.77 -4.07 1 87.94 15 ALA B C 1
ATOM 1855 O O . ALA B 1 15 ? -13.922 -4.77 -3.771 1 87.94 15 ALA B O 1
ATOM 1856 N N . TYR B 1 16 ? -14.5 -6.82 -3.471 1 90.69 16 TYR B N 1
ATOM 1857 C CA . TYR B 1 16 ? -13.578 -7 -2.355 1 90.69 16 TYR B CA 1
ATOM 1858 C C . TYR B 1 16 ? -12.133 -6.828 -2.807 1 90.69 16 TYR B C 1
ATOM 1860 O O . TYR B 1 16 ? -11.383 -6.043 -2.223 1 90.69 16 TYR B O 1
ATOM 1868 N N . VAL B 1 17 ? -11.742 -7.504 -3.914 1 91.69 17 VAL B N 1
ATOM 1869 C CA . VAL B 1 17 ? -10.375 -7.406 -4.414 1 91.69 17 VAL B CA 1
ATOM 1870 C C . VAL B 1 17 ? -10.102 -5.984 -4.891 1 91.69 17 VAL B C 1
ATOM 1872 O O . VAL B 1 17 ? -9.023 -5.438 -4.641 1 91.69 17 VAL B O 1
ATOM 1875 N N . LEU B 1 18 ? -11.062 -5.391 -5.512 1 87.19 18 LEU B N 1
ATOM 1876 C CA . LEU B 1 18 ? -10.906 -4.012 -5.969 1 87.19 18 LEU B CA 1
ATOM 1877 C C . LEU B 1 18 ? -10.727 -3.064 -4.789 1 87.19 18 LEU B C 1
ATOM 1879 O O . LEU B 1 18 ? -9.977 -2.09 -4.879 1 87.19 18 LEU B O 1
ATOM 1883 N N . SER B 1 19 ? -11.344 -3.359 -3.674 1 86.62 19 SER B N 1
ATOM 1884 C CA . SER B 1 19 ? -11.188 -2.529 -2.484 1 86.62 19 SER B CA 1
ATOM 1885 C C . SER B 1 19 ? -9.766 -2.609 -1.937 1 86.62 19 SER B C 1
ATOM 1887 O O . SER B 1 19 ? -9.242 -1.622 -1.419 1 86.62 19 SER B O 1
ATOM 1889 N N . ILE B 1 20 ? -9.141 -3.754 -2.066 1 90.12 20 ILE B N 1
ATOM 1890 C CA . ILE B 1 20 ? -7.754 -3.916 -1.649 1 90.12 20 ILE B CA 1
ATOM 1891 C C . ILE B 1 20 ? -6.84 -3.146 -2.598 1 90.12 20 ILE B C 1
ATOM 1893 O O . ILE B 1 20 ? -5.875 -2.512 -2.16 1 90.12 20 ILE B O 1
ATOM 1897 N N . MET B 1 21 ? -7.164 -3.199 -3.855 1 89 21 MET B N 1
ATOM 1898 C CA . MET B 1 21 ? -6.391 -2.465 -4.852 1 89 21 MET B CA 1
ATOM 1899 C C . MET B 1 21 ? -6.387 -0.972 -4.547 1 89 21 MET B C 1
ATOM 1901 O O . MET B 1 21 ? -5.328 -0.345 -4.504 1 89 21 MET B O 1
ATOM 1905 N N . HIS B 1 22 ? -7.523 -0.465 -4.156 1 82.75 22 HIS B N 1
ATOM 1906 C CA . HIS B 1 22 ? -7.668 0.966 -3.916 1 82.75 22 HIS B CA 1
ATOM 1907 C C . HIS B 1 22 ? -7.082 1.361 -2.564 1 82.75 22 HIS B C 1
ATOM 1909 O O . HIS B 1 22 ? -6.746 2.527 -2.346 1 82.75 22 HIS B O 1
ATOM 1915 N N . SER B 1 23 ? -6.973 0.421 -1.729 1 87.19 23 SER B N 1
ATOM 1916 C CA . SER B 1 23 ? -6.5 0.725 -0.381 1 87.19 23 SER B CA 1
ATOM 1917 C C . SER B 1 23 ? -5.055 1.206 -0.397 1 87.19 23 SER B C 1
ATOM 1919 O O . SER B 1 23 ? -4.605 1.878 0.535 1 87.19 23 SER B O 1
ATOM 1921 N N . LEU B 1 24 ? -4.293 0.866 -1.43 1 89.88 24 LEU B N 1
ATOM 1922 C CA . LEU B 1 24 ? -2.92 1.336 -1.567 1 89.88 24 LEU B CA 1
ATOM 1923 C C . LEU B 1 24 ? -2.871 2.859 -1.628 1 89.88 24 LEU B C 1
ATOM 1925 O O . LEU B 1 24 ? -2.047 3.484 -0.957 1 89.88 24 LEU B O 1
ATOM 1929 N N . TRP B 1 25 ? -3.773 3.422 -2.295 1 86.06 25 TRP B N 1
ATOM 1930 C CA . TRP B 1 25 ? -3.82 4.875 -2.432 1 86.06 25 TRP B CA 1
ATOM 1931 C C . TRP B 1 25 ? -4.242 5.531 -1.122 1 86.06 25 TRP B C 1
ATOM 1933 O O . TRP B 1 25 ? -3.711 6.582 -0.749 1 86.06 25 TRP B O 1
ATOM 1943 N N . LYS B 1 26 ? -5.203 4.898 -0.567 1 87.81 26 LYS B N 1
ATOM 1944 C CA . LYS B 1 26 ? -5.645 5.387 0.736 1 87.81 26 LYS B CA 1
ATOM 1945 C C . LYS B 1 26 ? -4.492 5.391 1.738 1 87.81 26 LYS B C 1
ATOM 1947 O O . LYS B 1 26 ? -4.273 6.383 2.436 1 87.81 26 LYS B O 1
ATOM 1952 N N . ASN B 1 27 ? -3.83 4.316 1.749 1 92.19 27 ASN B N 1
ATOM 1953 C CA . ASN B 1 27 ? -2.695 4.172 2.652 1 92.19 27 ASN B CA 1
ATOM 1954 C C . ASN B 1 27 ? -1.639 5.242 2.404 1 92.19 27 ASN B C 1
ATOM 1956 O O . ASN B 1 27 ? -1.215 5.93 3.334 1 92.19 27 ASN B O 1
ATOM 1960 N N . ARG B 1 28 ? -1.249 5.445 1.189 1 91.75 28 ARG B N 1
ATOM 1961 C CA . ARG B 1 28 ? -0.188 6.398 0.875 1 91.75 28 ARG B CA 1
ATOM 1962 C C . ARG B 1 28 ? -0.654 7.832 1.101 1 91.75 28 ARG B C 1
ATOM 1964 O O . ARG B 1 28 ? 0.132 8.688 1.509 1 91.75 28 ARG B O 1
ATOM 1971 N N . SER B 1 29 ? -1.93 8.055 0.842 1 91.38 29 SER B N 1
ATOM 1972 C CA . SER B 1 29 ? -2.471 9.391 1.093 1 91.38 29 SER B CA 1
ATOM 1973 C C . SER B 1 29 ? -2.381 9.758 2.57 1 91.38 29 SER B C 1
ATOM 1975 O O . SER B 1 29 ? -2.025 10.883 2.916 1 91.38 29 SER B O 1
ATOM 1977 N N . ILE B 1 30 ? -2.66 8.812 3.424 1 95.06 30 ILE B N 1
ATOM 1978 C CA . ILE B 1 30 ? -2.562 9.055 4.859 1 95.06 30 ILE B CA 1
ATOM 1979 C C . ILE B 1 30 ? -1.105 9.305 5.242 1 95.06 30 ILE B C 1
ATOM 1981 O O . ILE B 1 30 ? -0.811 10.211 6.027 1 95.06 30 ILE B O 1
ATOM 1985 N N . ALA B 1 31 ? -0.233 8.531 4.688 1 94.25 31 ALA B N 1
ATOM 1986 C CA . ALA B 1 31 ? 1.187 8.734 4.965 1 94.25 31 ALA B CA 1
ATOM 1987 C C . ALA B 1 31 ? 1.621 10.148 4.605 1 94.25 31 ALA B C 1
ATOM 1989 O O . ALA B 1 31 ? 2.395 10.773 5.332 1 94.25 31 ALA B O 1
ATOM 1990 N N . VAL B 1 32 ? 1.137 10.641 3.508 1 93.12 32 VAL B N 1
ATOM 1991 C CA . VAL B 1 32 ? 1.527 11.969 3.047 1 93.12 32 VAL B CA 1
ATOM 1992 C C . VAL B 1 32 ? 1.021 13.023 4.027 1 93.12 32 VAL B C 1
ATOM 1994 O O . VAL B 1 32 ? 1.769 13.922 4.422 1 93.12 32 VAL B O 1
ATOM 1997 N N . ILE B 1 33 ? -0.258 12.953 4.449 1 95.69 33 ILE B N 1
ATOM 1998 C CA . ILE B 1 33 ? -0.767 14.008 5.312 1 95.69 33 ILE B CA 1
ATOM 1999 C C . ILE B 1 33 ? -0.087 13.93 6.676 1 95.69 33 ILE B C 1
ATOM 2001 O O . ILE B 1 33 ? 0.107 14.953 7.34 1 95.69 33 ILE B O 1
ATOM 2005 N N . LEU B 1 34 ? 0.299 12.766 7.148 1 96.56 34 LEU B N 1
ATOM 2006 C CA . LEU B 1 34 ? 1.07 12.641 8.383 1 96.56 34 LEU B CA 1
ATOM 2007 C C . LEU B 1 34 ? 2.43 13.32 8.242 1 96.56 34 LEU B C 1
ATOM 2009 O O . LEU B 1 34 ? 2.84 14.086 9.109 1 96.56 34 LEU B O 1
ATOM 2013 N N . GLY B 1 35 ? 3.049 13.023 7.129 1 94.06 35 GLY B N 1
ATOM 2014 C CA . GLY B 1 35 ? 4.332 13.656 6.871 1 94.06 35 GLY B CA 1
ATOM 2015 C C . GLY B 1 35 ? 4.258 15.172 6.852 1 94.06 35 GLY B C 1
ATOM 2016 O O . GLY B 1 35 ? 5.199 15.852 7.258 1 94.06 35 GLY B O 1
ATOM 2017 N N . LEU B 1 36 ? 3.143 15.672 6.426 1 94.44 36 LEU B N 1
ATOM 2018 C CA . LEU B 1 36 ? 2.945 17.109 6.309 1 94.44 36 LEU B CA 1
ATOM 2019 C C . LEU B 1 36 ? 2.359 17.688 7.594 1 94.44 36 LEU B C 1
ATOM 2021 O O . LEU B 1 36 ? 2.094 18.891 7.68 1 94.44 36 LEU B O 1
ATOM 2025 N N . LYS B 1 37 ? 2.07 16.844 8.555 1 96.44 37 LYS B N 1
ATOM 2026 C CA . LYS B 1 37 ? 1.566 17.188 9.883 1 96.44 37 LYS B CA 1
ATOM 2027 C C . LYS B 1 37 ? 0.194 17.844 9.789 1 96.44 37 LYS B C 1
ATOM 2029 O O . LYS B 1 37 ? -0.112 18.766 10.562 1 96.44 37 LYS B O 1
ATOM 2034 N N . ILE B 1 38 ? -0.57 17.406 8.898 1 97.44 38 ILE B N 1
ATOM 2035 C CA . ILE B 1 38 ? -1.869 18.016 8.633 1 97.44 38 ILE B CA 1
ATOM 2036 C C . ILE B 1 38 ? -2.848 17.656 9.75 1 97.44 38 ILE B C 1
ATOM 2038 O O . ILE B 1 38 ? -3.654 18.484 10.172 1 97.44 38 ILE B O 1
ATOM 2042 N N . PRO B 1 39 ? -2.824 16.406 10.289 1 98.25 39 PRO B N 1
ATOM 2043 C CA . PRO B 1 39 ? -3.711 16.141 11.422 1 98.25 39 PRO B CA 1
ATOM 2044 C C . PRO B 1 39 ? -3.504 17.109 12.578 1 98.25 39 PRO B C 1
ATOM 2046 O O . PRO B 1 39 ? -4.473 17.656 13.117 1 98.25 39 PRO B O 1
ATOM 2049 N N . GLU B 1 40 ? -2.291 17.375 12.914 1 98.12 40 GLU B N 1
ATOM 2050 C CA . GLU B 1 40 ? -1.987 18.328 13.977 1 98.12 40 GLU B CA 1
ATOM 2051 C C . GLU B 1 40 ? -2.439 19.734 13.602 1 98.12 40 GLU B C 1
ATOM 2053 O O . GLU B 1 40 ? -3.008 20.453 14.43 1 98.12 40 GLU B O 1
ATOM 2058 N N . LEU B 1 41 ? -2.152 20.078 12.375 1 97.94 41 LEU B N 1
ATOM 2059 C CA . LEU B 1 41 ? -2.506 21.406 11.898 1 97.94 41 LEU B CA 1
ATOM 2060 C C . LEU B 1 41 ? -4 21.656 12.047 1 97.94 41 LEU B C 1
ATOM 2062 O O . LEU B 1 41 ? -4.41 22.719 12.547 1 97.94 41 LEU B O 1
ATOM 2066 N N . LEU B 1 42 ? -4.844 20.734 11.664 1 98.25 42 LEU B N 1
ATOM 2067 C CA . LEU B 1 42 ? -6.293 20.891 11.703 1 98.25 42 LEU B CA 1
ATOM 2068 C C . LEU B 1 42 ? -6.812 20.766 13.133 1 98.25 42 LEU B C 1
ATOM 2070 O O . LEU B 1 42 ? -7.684 21.531 13.547 1 98.25 42 LEU B O 1
ATOM 2074 N N . CYS B 1 43 ? -6.277 19.859 13.891 1 97.75 43 CYS B N 1
ATOM 2075 C CA . CYS B 1 43 ? -6.801 19.562 15.211 1 97.75 43 CYS B CA 1
ATOM 2076 C C . CYS B 1 43 ? -6.398 20.625 16.219 1 97.75 43 CYS B C 1
ATOM 2078 O O . CYS B 1 43 ? -7.113 20.875 17.203 1 97.75 43 CYS B O 1
ATOM 2080 N N . ASN B 1 44 ? -5.309 21.234 15.984 1 97.62 44 ASN B N 1
ATOM 2081 C CA . ASN B 1 44 ? -4.832 22.25 16.922 1 97.62 44 ASN B CA 1
ATOM 2082 C C . ASN B 1 44 ? -5.316 23.641 16.547 1 97.62 44 ASN B C 1
ATOM 2084 O O . ASN B 1 44 ? -5.086 24.609 17.266 1 97.62 44 ASN B O 1
ATOM 2088 N N . SER B 1 45 ? -5.984 23.734 15.43 1 96.44 45 SER B N 1
ATOM 2089 C CA . SER B 1 45 ? -6.457 25.031 14.977 1 96.44 45 SER B CA 1
ATOM 2090 C C . SER B 1 45 ? -7.613 25.531 15.836 1 96.44 45 SER B C 1
ATOM 2092 O O . SER B 1 45 ? -8.492 24.75 16.219 1 96.44 45 SER B O 1
ATOM 2094 N N . GLU B 1 46 ? -7.625 26.844 16.094 1 96.31 46 GLU B N 1
ATOM 2095 C CA . GLU B 1 46 ? -8.75 27.484 16.766 1 96.31 46 GLU B CA 1
ATOM 2096 C C . GLU B 1 46 ? -9.883 27.781 15.797 1 96.31 46 GLU B C 1
ATOM 2098 O O . GLU B 1 46 ? -11.016 28.031 16.203 1 96.31 46 GLU B O 1
ATOM 2103 N N . LYS B 1 47 ? -9.578 27.75 14.562 1 96.88 47 LYS B N 1
ATOM 2104 C CA . LYS B 1 47 ? -10.586 27.984 13.531 1 96.88 47 LYS B CA 1
ATOM 2105 C C . LYS B 1 47 ? -11.453 26.75 13.32 1 96.88 47 LYS B C 1
ATOM 2107 O O . LYS B 1 47 ? -10.953 25.609 13.383 1 96.88 47 LYS B O 1
ATOM 2112 N N . PRO B 1 48 ? -12.711 27.016 13.047 1 96.5 48 PRO B N 1
ATOM 2113 C CA . PRO B 1 48 ? -13.57 25.875 12.781 1 96.5 48 PRO B CA 1
ATOM 2114 C C . PRO B 1 48 ? -13.148 25.078 11.539 1 96.5 48 PRO B C 1
ATOM 2116 O O . PRO B 1 48 ? -13.438 23.891 11.43 1 96.5 48 PRO B O 1
ATOM 2119 N N . SER B 1 49 ? -12.555 25.75 10.586 1 97.81 49 SER B N 1
ATOM 2120 C CA . SER B 1 49 ? -12.055 25.141 9.359 1 97.81 49 SER B CA 1
ATOM 2121 C C . SER B 1 49 ? -10.898 25.938 8.773 1 97.81 49 SER B C 1
ATOM 2123 O O . SER B 1 49 ? -10.617 27.062 9.219 1 97.81 49 SER B O 1
ATOM 2125 N N . MET B 1 50 ? -10.188 25.281 7.832 1 98.25 50 MET B N 1
ATOM 2126 C CA . MET B 1 50 ? -9.078 25.922 7.137 1 98.25 50 MET B CA 1
ATOM 2127 C C . MET B 1 50 ? -9.195 25.734 5.629 1 98.25 50 MET B C 1
ATOM 2129 O O . MET B 1 50 ? -9.562 24.656 5.16 1 98.25 50 MET B O 1
ATOM 2133 N N . SER B 1 51 ? -8.875 26.797 4.91 1 98.5 51 SER B N 1
ATOM 2134 C CA . SER B 1 51 ? -8.883 26.656 3.459 1 98.5 51 SER B CA 1
ATOM 2135 C C . SER B 1 51 ? -7.723 25.781 2.984 1 98.5 51 SER B C 1
ATOM 2137 O O . SER B 1 51 ? -6.695 25.688 3.658 1 98.5 51 SER B O 1
ATOM 2139 N N . ILE B 1 52 ? -7.883 25.234 1.797 1 97.25 52 ILE B N 1
ATOM 2140 C CA . ILE B 1 52 ? -6.828 24.406 1.23 1 97.25 52 ILE B CA 1
ATOM 2141 C C . ILE B 1 52 ? -5.578 25.25 0.993 1 97.25 52 ILE B C 1
ATOM 2143 O O . ILE B 1 52 ? -4.453 24.75 1.139 1 97.25 52 ILE B O 1
ATOM 2147 N N . GLU B 1 53 ? -5.746 26.5 0.638 1 97.81 53 GLU B N 1
ATOM 2148 C CA . GLU B 1 53 ? -4.609 27.391 0.423 1 97.81 53 GLU B CA 1
ATOM 2149 C C . GLU B 1 53 ? -3.834 27.609 1.717 1 97.81 53 GLU B C 1
ATOM 2151 O O . GLU B 1 53 ? -2.602 27.609 1.716 1 97.81 53 GLU B O 1
ATOM 2156 N N . GLU B 1 54 ? -4.574 27.812 2.766 1 98.19 54 GLU B N 1
ATOM 2157 C CA . GLU B 1 54 ? -3.941 27.984 4.07 1 98.19 54 GLU B CA 1
ATOM 2158 C C . GLU B 1 54 ? -3.215 26.719 4.512 1 98.19 54 GLU B C 1
ATOM 2160 O O . GLU B 1 54 ? -2.092 26.781 5.016 1 98.19 54 GLU B O 1
ATOM 2165 N N . ILE B 1 55 ? -3.848 25.562 4.34 1 98.25 55 ILE B N 1
ATOM 2166 C CA . ILE B 1 55 ? -3.232 24.281 4.695 1 98.25 55 ILE B CA 1
ATOM 2167 C C . ILE B 1 55 ? -1.954 24.078 3.887 1 98.25 55 ILE B C 1
ATOM 2169 O O . ILE B 1 55 ? -0.92 23.688 4.434 1 98.25 55 ILE B O 1
ATOM 2173 N N . ALA B 1 56 ? -2.023 24.375 2.568 1 96.56 56 ALA B N 1
ATOM 2174 C CA . ALA B 1 56 ? -0.862 24.234 1.695 1 96.56 56 ALA B CA 1
ATOM 2175 C C . ALA B 1 56 ? 0.299 25.094 2.17 1 96.56 56 ALA B C 1
ATOM 2177 O O . ALA B 1 56 ? 1.437 24.625 2.262 1 96.56 56 ALA B O 1
ATOM 2178 N N . THR B 1 57 ? 0.016 26.312 2.506 1 97.25 57 THR B N 1
ATOM 2179 C CA . THR B 1 57 ? 1.035 27.25 2.959 1 97.25 57 THR B CA 1
ATOM 2180 C C . THR B 1 57 ? 1.665 26.781 4.266 1 97.25 57 THR B C 1
ATOM 2182 O O . THR B 1 57 ? 2.891 26.719 4.387 1 97.25 57 THR B O 1
ATOM 2185 N N . LYS B 1 58 ? 0.868 26.359 5.195 1 97.06 58 LYS B N 1
ATOM 2186 C CA . LYS B 1 58 ? 1.344 25.984 6.523 1 97.06 58 LYS B CA 1
ATOM 2187 C C . LYS B 1 58 ? 2.061 24.641 6.5 1 97.06 58 LYS B C 1
ATOM 2189 O O . LYS B 1 58 ? 2.846 24.328 7.398 1 97.06 58 LYS B O 1
ATOM 2194 N N . SER B 1 59 ? 1.774 23.812 5.512 1 95 59 SER B N 1
ATOM 2195 C CA . SER B 1 59 ? 2.404 22.5 5.414 1 95 59 SER B CA 1
ATOM 2196 C C . SER B 1 59 ? 3.596 22.531 4.465 1 95 59 SER B C 1
ATOM 2198 O O . SER B 1 59 ? 4.207 21.484 4.199 1 95 59 SER B O 1
ATOM 2200 N N . GLY B 1 60 ? 3.889 23.578 3.85 1 93.12 60 GLY B N 1
ATOM 2201 C CA . GLY B 1 60 ? 5.082 23.734 3.029 1 93.12 60 GLY B CA 1
ATOM 2202 C C . GLY B 1 60 ? 4.891 23.25 1.606 1 93.12 60 GLY B C 1
ATOM 2203 O O . GLY B 1 60 ? 5.859 22.891 0.932 1 93.12 60 GLY B O 1
ATOM 2204 N N . CYS B 1 61 ? 3.656 23.188 1.14 1 92.56 61 CYS B N 1
ATOM 2205 C CA . CYS B 1 61 ? 3.385 22.797 -0.236 1 92.56 61 CYS B CA 1
ATOM 2206 C C . CYS B 1 61 ? 3.465 23.984 -1.179 1 92.56 61 CYS B C 1
ATOM 2208 O O . CYS B 1 61 ? 2.996 25.078 -0.848 1 92.56 61 CYS B O 1
ATOM 2210 N N . GLN B 1 62 ? 4.105 23.766 -2.369 1 89.56 62 GLN B N 1
ATOM 2211 C CA . GLN B 1 62 ? 4.273 24.844 -3.34 1 89.56 62 GLN B CA 1
ATOM 2212 C C . GLN B 1 62 ? 2.949 25.188 -4.012 1 89.56 62 GLN B C 1
ATOM 2214 O O . GLN B 1 62 ? 2.748 26.328 -4.453 1 89.56 62 GLN B O 1
ATOM 2219 N N . SER B 1 63 ? 2.07 24.219 -4.148 1 87 63 SER B N 1
ATOM 2220 C CA . SER B 1 63 ? 0.749 24.391 -4.742 1 87 63 SER B CA 1
ATOM 2221 C C . SER B 1 63 ? -0.324 23.688 -3.918 1 87 63 SER B C 1
ATOM 2223 O O . SER B 1 63 ? -0.034 22.719 -3.207 1 87 63 SER B O 1
ATOM 2225 N N . SER B 1 64 ? -1.547 24.297 -4.027 1 91.56 64 SER B N 1
ATOM 2226 C CA . SER B 1 64 ? -2.645 23.688 -3.281 1 91.56 64 SER B CA 1
ATOM 2227 C C . SER B 1 64 ? -3.393 22.672 -4.129 1 91.56 64 SER B C 1
ATOM 2229 O O . SER B 1 64 ? -4.191 21.891 -3.607 1 91.56 64 SER B O 1
ATOM 2231 N N . THR B 1 65 ? -3.086 22.578 -5.383 1 87.12 65 THR B N 1
ATOM 2232 C CA . THR B 1 65 ? -3.883 21.781 -6.301 1 87.12 65 THR B CA 1
ATOM 2233 C C . THR B 1 65 ? -3.781 20.297 -5.953 1 87.12 65 THR B C 1
ATOM 2235 O O . THR B 1 65 ? -4.801 19.625 -5.754 1 87.12 65 THR B O 1
ATOM 2238 N N . GLN B 1 66 ? -2.551 19.797 -5.891 1 86.25 66 GLN B N 1
ATOM 2239 C CA . GLN B 1 66 ? -2.359 18.375 -5.609 1 86.25 66 GLN B CA 1
ATOM 2240 C C . GLN B 1 66 ? -2.779 18.047 -4.18 1 86.25 66 GLN B C 1
ATOM 2242 O O . GLN B 1 66 ? -3.33 16.969 -3.926 1 86.25 66 GLN B O 1
ATOM 2247 N N . LEU B 1 67 ? -2.469 18.984 -3.307 1 91.31 67 LEU B N 1
ATOM 2248 C CA . LEU B 1 67 ? -2.885 18.75 -1.927 1 91.31 67 LEU B CA 1
ATOM 2249 C C . LEU B 1 67 ? -4.406 18.703 -1.819 1 91.31 67 LEU B C 1
ATOM 2251 O O . LEU B 1 67 ? -4.953 17.891 -1.076 1 91.31 67 LEU B O 1
ATOM 2255 N N . TYR B 1 68 ? -5.09 19.531 -2.529 1 91.81 68 TYR B N 1
ATOM 2256 C CA . TYR B 1 68 ? -6.551 19.547 -2.523 1 91.81 68 TYR B CA 1
ATOM 2257 C C . TYR B 1 68 ? -7.113 18.219 -3.004 1 91.81 68 TYR B C 1
ATOM 2259 O O . TYR B 1 68 ? -8.023 17.672 -2.387 1 91.81 68 TYR B O 1
ATOM 2267 N N . ALA B 1 69 ? -6.594 17.766 -4.086 1 85.56 69 ALA B N 1
ATOM 2268 C CA . ALA B 1 69 ? -7.059 16.484 -4.629 1 85.56 69 ALA B CA 1
ATOM 2269 C C . ALA B 1 69 ? -6.895 15.367 -3.605 1 85.56 69 ALA B C 1
ATOM 2271 O O . ALA B 1 69 ? -7.797 14.547 -3.428 1 85.56 69 ALA B O 1
ATOM 2272 N N . LEU B 1 70 ? -5.773 15.336 -2.979 1 89.38 70 LEU B N 1
ATOM 2273 C CA . LEU B 1 70 ? -5.48 14.312 -1.98 1 89.38 70 LEU B CA 1
ATOM 2274 C C . LEU B 1 70 ? -6.418 14.438 -0.784 1 89.38 70 LEU B C 1
ATOM 2276 O O . LEU B 1 70 ? -7.004 13.453 -0.344 1 89.38 70 LEU B O 1
ATOM 2280 N N . MET B 1 71 ? -6.582 15.656 -0.294 1 92.06 71 MET B N 1
ATOM 2281 C CA . MET B 1 71 ? -7.414 15.891 0.881 1 92.06 71 MET B CA 1
ATOM 2282 C C . MET B 1 71 ? -8.883 15.609 0.574 1 92.06 71 MET B C 1
ATOM 2284 O O . MET B 1 71 ? -9.617 15.117 1.431 1 92.06 71 MET B O 1
ATOM 2288 N N . ARG B 1 72 ? -9.281 15.953 -0.572 1 90.06 72 ARG B N 1
ATOM 2289 C CA . ARG B 1 72 ? -10.648 15.656 -0.989 1 90.06 72 ARG B CA 1
ATOM 2290 C C . ARG B 1 72 ? -10.898 14.156 -1.025 1 90.06 72 ARG B C 1
ATOM 2292 O O . ARG B 1 72 ? -11.938 13.68 -0.562 1 90.06 72 ARG B O 1
ATOM 2299 N N . LEU B 1 73 ? -9.969 13.438 -1.56 1 85.5 73 LEU B N 1
ATOM 2300 C CA . LEU B 1 73 ? -10.078 11.977 -1.598 1 85.5 73 LEU B CA 1
ATOM 2301 C C . LEU B 1 73 ? -10.133 11.398 -0.188 1 85.5 73 LEU B C 1
ATOM 2303 O O . LEU B 1 73 ? -10.969 10.547 0.102 1 85.5 73 LEU B O 1
ATOM 2307 N N . LEU B 1 74 ? -9.281 11.867 0.661 1 91.5 74 LEU B N 1
ATOM 2308 C CA . LEU B 1 74 ? -9.273 11.406 2.043 1 91.5 74 LEU B CA 1
ATOM 2309 C C . LEU B 1 74 ? -10.609 11.688 2.721 1 91.5 74 LEU B C 1
ATOM 2311 O O . LEU B 1 74 ? -11.141 10.836 3.434 1 91.5 74 LEU B O 1
ATOM 2315 N N . ALA B 1 75 ? -11.164 12.852 2.457 1 92.12 75 ALA B N 1
ATOM 2316 C CA . ALA B 1 75 ? -12.453 13.211 3.033 1 92.12 75 ALA B CA 1
ATOM 2317 C C . ALA B 1 75 ? -13.547 12.25 2.566 1 92.12 75 ALA B C 1
ATOM 2319 O O . ALA B 1 75 ? -14.43 11.883 3.344 1 92.12 75 ALA B O 1
ATOM 2320 N N . ARG B 1 76 ? -13.469 11.812 1.353 1 86.69 76 ARG B N 1
ATOM 2321 C CA . ARG B 1 76 ? -14.438 10.859 0.823 1 86.69 76 ARG B CA 1
ATOM 2322 C C . ARG B 1 76 ? -14.32 9.516 1.532 1 86.69 76 ARG B C 1
ATOM 2324 O O . ARG B 1 76 ? -15.305 8.789 1.665 1 86.69 76 ARG B O 1
ATOM 2331 N N . TRP B 1 77 ? -13.164 9.242 1.998 1 87.75 77 TRP B N 1
ATOM 2332 C CA . TRP B 1 77 ? -12.93 7.984 2.707 1 87.75 77 TRP B CA 1
ATOM 2333 C C . TRP B 1 77 ? -13.109 8.172 4.211 1 87.75 77 TRP B C 1
ATOM 2335 O O . TRP B 1 77 ? -12.773 7.281 4.996 1 87.75 77 TRP B O 1
ATOM 2345 N N . GLY B 1 78 ? -13.539 9.336 4.598 1 92.75 78 GLY B N 1
ATOM 2346 C CA . GLY B 1 78 ? -13.867 9.578 5.992 1 92.75 78 GLY B CA 1
ATOM 2347 C C . GLY B 1 78 ? -12.68 10.023 6.82 1 92.75 78 GLY B C 1
ATOM 2348 O O . GLY B 1 78 ? -12.695 9.93 8.047 1 92.75 78 GLY B O 1
ATOM 2349 N N . ILE B 1 79 ? -11.625 10.43 6.242 1 95.5 79 ILE B N 1
ATOM 2350 C CA . ILE B 1 79 ?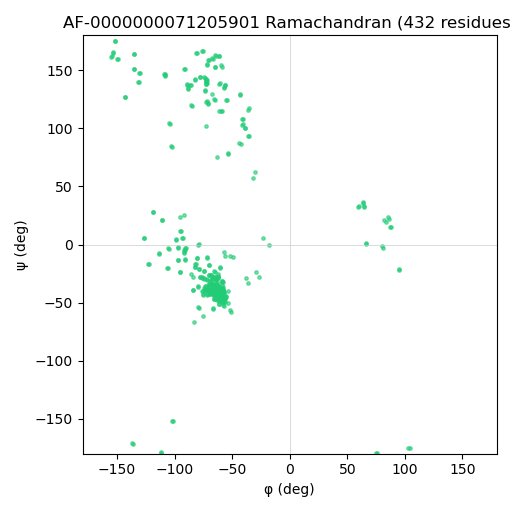 -10.461 10.984 6.918 1 95.5 79 ILE B CA 1
ATOM 2351 C C . ILE B 1 79 ? -10.43 12.5 6.73 1 95.5 79 ILE B C 1
ATOM 2353 O O . ILE B 1 79 ? -10 13 5.684 1 95.5 79 ILE B O 1
ATOM 2357 N N . GLY B 1 80 ? -10.781 13.18 7.77 1 96.5 80 GLY B N 1
ATOM 2358 C CA . GLY B 1 80 ? -11.062 14.602 7.625 1 96.5 80 GLY B CA 1
ATOM 2359 C C . GLY B 1 80 ? -12.398 14.883 6.957 1 96.5 80 GLY B C 1
ATOM 2360 O O . GLY B 1 80 ? -13.18 13.961 6.711 1 96.5 80 GLY B O 1
ATOM 2361 N N . ARG B 1 81 ? -12.648 16.141 6.812 1 97.44 81 ARG B N 1
ATOM 2362 C CA . ARG B 1 81 ? -13.922 16.547 6.223 1 97.44 81 ARG B CA 1
ATOM 2363 C C . ARG B 1 81 ? -13.75 17.781 5.336 1 97.44 81 ARG B C 1
ATOM 2365 O O . ARG B 1 81 ? -13.156 18.781 5.758 1 97.44 81 ARG B O 1
ATOM 2372 N N . GLU B 1 82 ? -14.242 17.578 4.156 1 96.62 82 GLU B N 1
ATOM 2373 C CA . GLU B 1 82 ? -14.273 18.719 3.26 1 96.62 82 GLU B CA 1
ATOM 2374 C C . GLU B 1 82 ? -15.562 19.516 3.43 1 96.62 82 GLU B C 1
ATOM 2376 O O . GLU B 1 82 ? -16.641 18.938 3.539 1 96.62 82 GLU B O 1
ATOM 2381 N N . LEU B 1 83 ? -15.445 20.828 3.498 1 97.88 83 LEU B N 1
ATOM 2382 C CA . LEU B 1 83 ? -16.562 21.766 3.551 1 97.88 83 LEU B CA 1
ATOM 2383 C C . LEU B 1 83 ? -16.641 22.594 2.273 1 97.88 83 LEU B C 1
ATOM 2385 O O . LEU B 1 83 ? -15.898 22.328 1.32 1 97.88 83 LEU B O 1
ATOM 2389 N N . GLU B 1 84 ? -17.562 23.469 2.236 1 96.69 84 GLU B N 1
ATOM 2390 C CA . GLU B 1 84 ? -17.719 24.328 1.075 1 96.69 84 GLU B CA 1
ATOM 2391 C C . GLU B 1 84 ? -16.453 25.156 0.838 1 96.69 84 GLU B C 1
ATOM 2393 O O . GLU B 1 84 ? -15.664 25.375 1.758 1 96.69 84 GLU B O 1
ATOM 2398 N N . ASN B 1 85 ? -16.281 25.547 -0.432 1 96.88 85 ASN B N 1
ATOM 2399 C CA . ASN B 1 85 ? -15.203 26.438 -0.85 1 96.88 85 ASN B CA 1
ATOM 2400 C C . ASN B 1 85 ? -13.836 25.844 -0.522 1 96.88 85 ASN B C 1
ATOM 2402 O O . ASN B 1 85 ? -12.93 26.578 -0.092 1 96.88 85 ASN B O 1
ATOM 2406 N N . LYS B 1 86 ? -13.609 24.578 -0.541 1 96.62 86 LYS B N 1
ATOM 2407 C CA . LYS B 1 86 ? -12.352 23.859 -0.39 1 96.62 86 LYS B CA 1
ATOM 2408 C C . LYS B 1 86 ? -11.766 24.062 1.004 1 96.62 86 LYS B C 1
ATOM 2410 O O . LYS B 1 86 ? -10.555 24.219 1.156 1 96.62 86 LYS B O 1
ATOM 2415 N N . HIS B 1 87 ? -12.672 24.203 1.944 1 98.5 87 HIS B N 1
ATOM 2416 C CA . HIS B 1 87 ? -12.25 24.203 3.342 1 98.5 87 HIS B CA 1
ATOM 2417 C C . HIS B 1 87 ? -12.281 22.812 3.938 1 98.5 87 HIS B C 1
ATOM 2419 O O . HIS B 1 87 ? -13.07 21.953 3.5 1 98.5 87 HIS B O 1
ATOM 2425 N N . PHE B 1 88 ? -11.414 22.625 4.887 1 98.5 88 PHE B N 1
ATOM 2426 C CA . PHE B 1 88 ? -11.336 21.328 5.551 1 98.5 88 PHE B CA 1
ATOM 2427 C C . PHE B 1 88 ? -11.352 21.5 7.066 1 98.5 88 PHE B C 1
ATOM 2429 O O . PHE B 1 88 ? -10.875 22.5 7.59 1 98.5 88 PHE B O 1
ATOM 2436 N N . THR B 1 89 ? -11.93 20.531 7.727 1 98.31 89 THR B N 1
ATOM 2437 C CA . THR B 1 89 ? -11.93 20.5 9.188 1 98.31 89 THR B CA 1
ATOM 2438 C C . THR B 1 89 ? -11.594 19.109 9.703 1 98.31 89 THR B C 1
ATOM 2440 O O . THR B 1 89 ? -11.602 18.141 8.938 1 98.31 89 THR B O 1
ATOM 2443 N N . LYS B 1 90 ? -11.242 19.062 10.977 1 96.62 90 LYS B N 1
ATOM 2444 C CA . LYS B 1 90 ? -10.891 17.812 11.625 1 96.62 90 LYS B CA 1
ATOM 2445 C C . LYS B 1 90 ? -12.125 16.938 11.852 1 96.62 90 LYS B C 1
ATOM 2447 O O . LYS B 1 90 ? -13.25 17.438 11.805 1 96.62 90 LYS B O 1
ATOM 2452 N N . ASN B 1 91 ? -11.977 15.68 11.938 1 96.81 91 ASN B N 1
ATOM 2453 C CA . ASN B 1 91 ? -12.914 14.711 12.492 1 96.81 91 ASN B CA 1
ATOM 2454 C C . ASN B 1 91 ? -12.211 13.688 13.375 1 96.81 91 ASN B C 1
ATOM 2456 O O . ASN B 1 91 ? -11.039 13.867 13.727 1 96.81 91 ASN B O 1
ATOM 2460 N N . GLU B 1 92 ? -12.898 12.719 13.766 1 96.44 92 GLU B N 1
ATOM 2461 C CA . GLU B 1 92 ? -12.336 11.75 14.711 1 96.44 92 GLU B CA 1
ATOM 2462 C C . GLU B 1 92 ? -11.117 11.047 14.117 1 96.44 92 GLU B C 1
ATOM 2464 O O . GLU B 1 92 ? -10.164 10.742 14.836 1 96.44 92 GLU B O 1
ATOM 2469 N N . SER B 1 93 ? -11.117 10.781 12.867 1 96.75 93 SER B N 1
ATOM 2470 C CA . SER B 1 93 ? -9.984 10.117 12.227 1 96.75 93 SER B CA 1
ATOM 2471 C C . SER B 1 93 ? -8.727 10.984 12.305 1 96.75 93 SER B C 1
ATOM 2473 O O . SER B 1 93 ? -7.629 10.477 12.523 1 96.75 93 SER B O 1
ATOM 2475 N N . MET B 1 94 ? -8.898 12.281 12.141 1 97.44 94 MET B N 1
ATOM 2476 C CA . MET B 1 94 ? -7.766 13.195 12.242 1 97.44 94 MET B CA 1
ATOM 2477 C C . MET B 1 94 ? -7.219 13.227 13.672 1 97.44 94 MET B C 1
ATOM 2479 O O . MET B 1 94 ? -6.008 13.289 13.875 1 97.44 94 MET B O 1
ATOM 2483 N N . GLU B 1 95 ? -8.102 13.094 14.617 1 97 95 GLU B N 1
ATOM 2484 C CA . GLU B 1 95 ? -7.688 13.062 16.016 1 97 95 GLU B CA 1
ATOM 2485 C C . GLU B 1 95 ? -6.871 11.812 16.328 1 97 95 GLU B C 1
ATOM 2487 O O . GLU B 1 95 ? -5.871 11.883 17.047 1 97 95 GLU B O 1
ATOM 2492 N N . VAL B 1 96 ? -7.266 10.742 15.758 1 96 96 VAL B N 1
ATOM 2493 C CA . VAL B 1 96 ? -6.602 9.461 15.984 1 96 96 VAL B CA 1
ATOM 2494 C C . VAL B 1 96 ? -5.211 9.484 15.359 1 96 96 VAL B C 1
ATOM 2496 O O . VAL B 1 96 ? -4.293 8.828 15.852 1 96 96 VAL B O 1
ATOM 2499 N N . LEU B 1 97 ? -5.035 10.273 14.367 1 97.81 97 LEU B N 1
ATOM 2500 C CA . LEU B 1 97 ? -3.807 10.266 13.586 1 97.81 97 LEU B CA 1
ATOM 2501 C C . LEU B 1 97 ? -2.789 11.25 14.148 1 97.81 97 LEU B C 1
ATOM 2503 O O . LEU B 1 97 ? -1.606 11.195 13.805 1 97.81 97 LEU B O 1
ATOM 2507 N N . ARG B 1 98 ? -3.23 12.133 15.055 1 97 98 ARG B N 1
ATOM 2508 C CA . ARG B 1 98 ? -2.307 13.125 15.594 1 97 98 ARG B CA 1
ATOM 2509 C C . ARG B 1 98 ? -1.205 12.453 16.406 1 97 98 ARG B C 1
ATOM 2511 O O . ARG B 1 98 ? -1.433 11.422 17.047 1 97 98 ARG B O 1
ATOM 2518 N N . ARG B 1 99 ? -0.049 13.148 16.453 1 97 99 ARG B N 1
ATOM 2519 C CA . ARG B 1 99 ? 1.103 12.555 17.125 1 97 99 ARG B CA 1
ATOM 2520 C C . ARG B 1 99 ? 1.664 13.5 18.188 1 97 99 ARG B C 1
ATOM 2522 O O . ARG B 1 99 ? 2.715 13.227 18.781 1 97 99 ARG B O 1
ATOM 2529 N N . ASP B 1 100 ? 1.05 14.5 18.391 1 97.44 100 ASP B N 1
ATOM 2530 C CA . ASP B 1 100 ? 1.588 15.516 19.281 1 97.44 100 ASP B CA 1
ATOM 2531 C C . ASP B 1 100 ? 0.971 15.398 20.672 1 97.44 100 ASP B C 1
ATOM 2533 O O . ASP B 1 100 ? 1.215 16.234 21.547 1 97.44 100 ASP B O 1
ATOM 2537 N N . LYS B 1 101 ? 0.125 14.391 20.938 1 96.19 101 LYS B N 1
ATOM 2538 C CA . LYS B 1 101 ? -0.522 14.234 22.234 1 96.19 101 LYS B CA 1
ATOM 2539 C C . LYS B 1 101 ? -0.132 12.906 22.891 1 96.19 101 LYS B C 1
ATOM 2541 O O . LYS B 1 101 ? -0.927 12.312 23.609 1 96.19 101 LYS B O 1
ATOM 2546 N N . GLY B 1 102 ? 1.017 12.414 22.594 1 95.56 102 GLY B N 1
ATOM 2547 C CA . GLY B 1 102 ? 1.472 11.133 23.094 1 95.56 102 GLY B CA 1
ATOM 2548 C C . GLY B 1 102 ? 1.382 10.016 22.078 1 95.56 102 GLY B C 1
ATOM 2549 O O . GLY B 1 102 ? 1.096 10.266 20.906 1 95.56 102 GLY B O 1
ATOM 2550 N N . PRO B 1 103 ? 1.692 8.789 22.5 1 94.69 103 PRO B N 1
ATOM 2551 C CA . PRO B 1 103 ? 1.613 7.648 21.578 1 94.69 103 PRO B CA 1
ATOM 2552 C C . PRO B 1 103 ? 0.23 7.492 20.953 1 94.69 103 PRO B C 1
ATOM 2554 O O . PRO B 1 103 ? -0.784 7.637 21.641 1 94.69 103 PRO B O 1
ATOM 2557 N N . SER B 1 104 ? 0.186 7.219 19.703 1 95.31 104 SER B N 1
ATOM 2558 C CA . SER B 1 104 ? -1.066 7.199 18.953 1 95.31 104 SER B CA 1
ATOM 2559 C C . SER B 1 104 ? -0.99 6.227 17.781 1 95.31 104 SER B C 1
ATOM 2561 O O . SER B 1 104 ? 0.083 5.707 17.469 1 95.31 104 SER B O 1
ATOM 2563 N N . VAL B 1 105 ? -2.117 6.059 17.078 1 94.12 105 VAL B N 1
ATOM 2564 C CA . VAL B 1 105 ? -2.186 5.273 15.852 1 94.12 105 VAL B CA 1
ATOM 2565 C C . VAL B 1 105 ? -1.393 5.969 14.742 1 94.12 105 VAL B C 1
ATOM 2567 O O . VAL B 1 105 ? -0.825 5.309 13.875 1 94.12 105 VAL B O 1
ATOM 2570 N N . GLY B 1 106 ? -1.344 7.301 14.844 1 96.62 106 GLY B N 1
ATOM 2571 C CA . GLY B 1 106 ? -0.527 8.039 13.898 1 96.62 106 GLY B CA 1
ATOM 2572 C C . GLY B 1 106 ? 0.93 7.621 13.906 1 96.62 106 GLY B C 1
ATOM 2573 O O . GLY B 1 106 ? 1.554 7.496 12.852 1 96.62 106 GLY B O 1
ATOM 2574 N N . HIS B 1 107 ? 1.468 7.363 15.078 1 96.31 107 HIS B N 1
ATOM 2575 C CA . HIS B 1 107 ? 2.84 6.883 15.18 1 96.31 107 HIS B CA 1
ATOM 2576 C C . HIS B 1 107 ? 2.986 5.488 14.586 1 96.31 107 HIS B C 1
ATOM 2578 O O . HIS B 1 107 ? 3.963 5.203 13.891 1 96.31 107 HIS B O 1
ATOM 2584 N N . ALA B 1 108 ? 1.986 4.668 14.875 1 91.69 108 ALA B N 1
ATOM 2585 C CA . ALA B 1 108 ? 2 3.318 14.312 1 91.69 108 ALA B CA 1
ATOM 2586 C C . ALA B 1 108 ? 1.968 3.359 12.789 1 91.69 108 ALA B C 1
ATOM 2588 O O . ALA B 1 108 ? 2.713 2.635 12.125 1 91.69 108 ALA B O 1
ATOM 2589 N N . PHE B 1 109 ? 1.134 4.184 12.297 1 93.5 109 PHE B N 1
ATOM 2590 C CA . PHE B 1 109 ? 1.032 4.336 10.852 1 93.5 109 PHE B CA 1
ATOM 2591 C C . PHE B 1 109 ? 2.352 4.824 10.266 1 93.5 109 PHE B C 1
ATOM 2593 O O . PHE B 1 109 ? 2.836 4.281 9.266 1 93.5 109 PHE B O 1
ATOM 2600 N N . GLU B 1 110 ? 2.969 5.781 10.867 1 94.06 110 GLU B N 1
ATOM 2601 C CA . GLU B 1 110 ? 4.223 6.352 10.383 1 94.06 110 GLU B CA 1
ATOM 2602 C C . GLU B 1 110 ? 5.363 5.34 10.477 1 94.06 110 GLU B C 1
ATOM 2604 O O . GLU B 1 110 ? 6.355 5.445 9.75 1 94.06 110 GLU B O 1
ATOM 2609 N N . TYR B 1 111 ? 5.223 4.48 11.406 1 91.62 111 TYR B N 1
ATOM 2610 C CA . TYR B 1 111 ? 6.242 3.443 11.5 1 91.62 111 TYR B CA 1
ATOM 2611 C C . TYR B 1 111 ? 6.004 2.354 10.461 1 91.62 111 TYR B C 1
ATOM 2613 O O . TYR B 1 111 ? 6.832 2.145 9.57 1 91.62 111 TYR B O 1
ATOM 2621 N N . TYR B 1 112 ? 4.852 1.783 10.43 1 89 112 TYR B N 1
ATOM 2622 C CA . TYR B 1 112 ? 4.586 0.592 9.633 1 89 112 TYR B CA 1
ATOM 2623 C C . TYR B 1 112 ? 4.406 0.95 8.164 1 89 112 TYR B C 1
ATOM 2625 O O . TYR B 1 112 ? 4.645 0.12 7.281 1 89 112 TYR B O 1
ATOM 2633 N N . CYS B 1 113 ? 3.965 2.119 7.875 1 91.5 113 CYS B N 1
ATOM 2634 C CA . CYS B 1 113 ? 3.748 2.543 6.496 1 91.5 113 CYS B CA 1
ATOM 2635 C C . CYS B 1 113 ? 4.754 3.613 6.09 1 91.5 113 CYS B C 1
ATO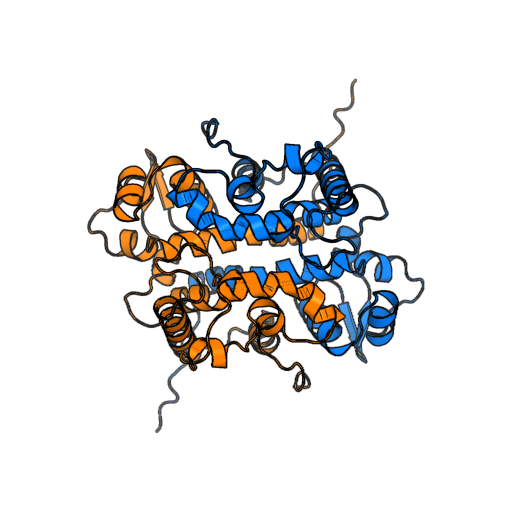M 2637 O O . CYS B 1 113 ? 4.504 4.387 5.164 1 91.5 113 CYS B O 1
ATOM 2639 N N . SER B 1 114 ? 5.859 3.617 6.871 1 91.69 114 SER B N 1
ATOM 2640 C CA . SER B 1 114 ? 6.945 4.543 6.562 1 91.69 114 SER B CA 1
ATOM 2641 C C . SER B 1 114 ? 7.52 4.277 5.176 1 91.69 114 SER B C 1
ATOM 2643 O O . SER B 1 114 ? 7.285 3.219 4.594 1 91.69 114 SER B O 1
ATOM 2645 N N . GLU B 1 115 ? 8.227 5.277 4.68 1 90.94 115 GLU B N 1
ATOM 2646 C CA . GLU B 1 115 ? 8.938 5.086 3.42 1 90.94 115 GLU B CA 1
ATOM 2647 C C . GLU B 1 115 ? 9.938 3.941 3.52 1 90.94 115 GLU B C 1
ATOM 2649 O O . GLU B 1 115 ? 10.18 3.232 2.541 1 90.94 115 GLU B O 1
ATOM 2654 N N . GLU B 1 116 ? 10.508 3.729 4.727 1 91.19 116 GLU B N 1
ATOM 2655 C CA . GLU B 1 116 ? 11.414 2.607 4.949 1 91.19 116 GLU B CA 1
ATOM 2656 C C . GLU B 1 116 ? 10.711 1.273 4.707 1 91.19 116 GLU B C 1
ATOM 2658 O O . GLU B 1 116 ? 11.203 0.442 3.938 1 91.19 116 GLU B O 1
ATOM 2663 N N . HIS B 1 117 ? 9.586 1.142 5.348 1 89.69 117 HIS B N 1
ATOM 2664 C CA . HIS B 1 117 ? 8.844 -0.106 5.199 1 89.69 117 HIS B CA 1
ATOM 2665 C C . HIS B 1 117 ? 8.211 -0.208 3.812 1 89.69 117 HIS B C 1
ATOM 2667 O O . HIS B 1 117 ? 8.164 -1.292 3.227 1 89.69 117 HIS B O 1
ATOM 2673 N N . TYR B 1 118 ? 7.758 0.872 3.32 1 91.12 118 TYR B N 1
ATOM 2674 C CA . TYR B 1 118 ? 7.18 0.899 1.98 1 91.12 118 TYR B CA 1
ATOM 2675 C C . TYR B 1 118 ? 8.188 0.427 0.941 1 91.12 118 TYR B C 1
ATOM 2677 O O . TYR B 1 118 ? 7.875 -0.418 0.1 1 91.12 118 TYR B O 1
ATOM 2685 N N . SER B 1 119 ? 9.383 0.954 1.019 1 89.38 119 SER B N 1
ATOM 2686 C CA . SER B 1 119 ? 10.445 0.559 0.099 1 89.38 119 SER B CA 1
ATOM 2687 C C . SER B 1 119 ? 10.805 -0.915 0.267 1 89.38 119 SER B C 1
ATOM 2689 O O . SER B 1 119 ? 11.07 -1.609 -0.716 1 89.38 119 SER B O 1
ATOM 2691 N N . ALA B 1 120 ? 10.812 -1.338 1.47 1 89 120 ALA B N 1
ATOM 2692 C CA . ALA B 1 120 ? 11.133 -2.74 1.722 1 89 120 ALA B CA 1
ATOM 2693 C C . ALA B 1 120 ? 10.094 -3.66 1.084 1 89 120 ALA B C 1
ATOM 2695 O O . ALA B 1 120 ? 10.438 -4.723 0.556 1 89 120 ALA B O 1
ATOM 2696 N N . LEU B 1 121 ? 8.867 -3.27 1.101 1 89.19 121 LEU B N 1
ATOM 2697 C CA . LEU B 1 121 ? 7.781 -4.094 0.577 1 89.19 121 LEU B CA 1
ATOM 2698 C C . LEU B 1 121 ? 7.855 -4.191 -0.943 1 89.19 121 LEU B C 1
ATOM 2700 O O . LEU B 1 121 ? 7.254 -5.082 -1.544 1 89.19 121 LEU B O 1
ATOM 2704 N N . ARG B 1 122 ? 8.555 -3.334 -1.521 1 86.44 122 ARG B N 1
ATOM 2705 C CA . ARG B 1 122 ? 8.82 -3.482 -2.949 1 86.44 122 ARG B CA 1
ATOM 2706 C C . ARG B 1 122 ? 9.594 -4.766 -3.229 1 86.44 122 ARG B C 1
ATOM 2708 O O . ARG B 1 122 ? 9.477 -5.344 -4.312 1 86.44 122 ARG B O 1
ATOM 2715 N N . SER B 1 123 ? 10.352 -5.18 -2.229 1 86.44 123 SER B N 1
ATOM 2716 C CA . SER B 1 123 ? 11.203 -6.355 -2.375 1 86.44 123 SER B CA 1
ATOM 2717 C C . SER B 1 123 ? 10.5 -7.609 -1.858 1 86.44 123 SER B C 1
ATOM 2719 O O . SER B 1 123 ? 11.133 -8.664 -1.71 1 86.44 123 SER B O 1
ATOM 2721 N N . LEU B 1 124 ? 9.258 -7.523 -1.603 1 88 124 LEU B N 1
ATOM 2722 C CA . LEU B 1 124 ? 8.547 -8.656 -1.016 1 88 124 LEU B CA 1
ATOM 2723 C C . LEU B 1 124 ? 8.586 -9.867 -1.941 1 88 124 LEU B C 1
ATOM 2725 O O . LEU B 1 124 ? 8.703 -11 -1.479 1 88 124 LEU B O 1
ATOM 2729 N N . GLY B 1 125 ? 8.469 -9.664 -3.246 1 87.88 125 GLY B N 1
ATOM 2730 C CA . GLY B 1 125 ? 8.602 -10.766 -4.188 1 87.88 125 GLY B CA 1
ATOM 2731 C C . GLY B 1 125 ? 9.93 -11.484 -4.082 1 87.88 125 GLY B C 1
ATOM 2732 O O . GLY B 1 125 ? 9.969 -12.711 -3.996 1 87.88 125 GLY B O 1
ATOM 2733 N N . SER B 1 126 ? 10.961 -10.688 -4.086 1 88.12 126 SER B N 1
ATOM 2734 C CA . SER B 1 126 ? 12.297 -11.266 -3.93 1 88.12 126 SER B CA 1
ATOM 2735 C C . SER B 1 126 ? 12.438 -11.969 -2.586 1 88.12 126 SER B C 1
ATOM 2737 O O . SER B 1 126 ? 13.109 -13 -2.488 1 88.12 126 SER B O 1
ATOM 2739 N N . CYS B 1 127 ? 11.844 -11.344 -1.586 1 88.06 127 CYS B N 1
ATOM 2740 C CA . CYS B 1 127 ? 11.844 -11.953 -0.26 1 88.06 127 CYS B CA 1
ATOM 2741 C C . CYS B 1 127 ? 11.242 -13.352 -0.301 1 88.06 127 CYS B C 1
ATOM 2743 O O . CYS B 1 127 ? 11.828 -14.297 0.232 1 88.06 127 CYS B O 1
ATOM 2745 N N . VAL B 1 128 ? 10.156 -13.516 -0.944 1 88.75 128 VAL B N 1
ATOM 2746 C CA . VAL B 1 128 ? 9.438 -14.781 -1.017 1 88.75 128 VAL B CA 1
ATOM 2747 C C . VAL B 1 128 ? 10.219 -15.766 -1.884 1 88.75 128 VAL B C 1
ATOM 2749 O O . VAL B 1 128 ? 10.328 -16.953 -1.543 1 88.75 128 VAL B O 1
ATOM 2752 N N . LYS B 1 129 ? 10.797 -15.328 -2.955 1 89.38 129 LYS B N 1
ATOM 2753 C CA . LYS B 1 129 ? 11.508 -16.188 -3.893 1 89.38 129 LYS B CA 1
ATOM 2754 C C . LYS B 1 129 ? 12.844 -16.656 -3.314 1 89.38 129 LYS B C 1
ATOM 2756 O O . LYS B 1 129 ? 13.234 -17.812 -3.5 1 89.38 129 LYS B O 1
ATOM 2761 N N . GLN B 1 130 ? 13.492 -15.773 -2.553 1 87.31 130 GLN B N 1
ATOM 2762 C CA . GLN B 1 130 ? 14.875 -16.031 -2.16 1 87.31 130 GLN B CA 1
ATOM 2763 C C . GLN B 1 130 ? 14.961 -16.422 -0.688 1 87.31 130 GLN B C 1
ATOM 2765 O O . GLN B 1 130 ? 15.984 -16.953 -0.24 1 87.31 130 GLN B O 1
ATOM 2770 N N . GLY B 1 131 ? 13.984 -16.094 0.061 1 83 131 GLY B N 1
ATOM 2771 C CA . GLY B 1 131 ? 13.984 -16.484 1.464 1 83 131 GLY B CA 1
ATOM 2772 C C . GLY B 1 131 ? 14.773 -15.523 2.342 1 83 131 GLY B C 1
ATOM 2773 O O . GLY B 1 131 ? 15.289 -15.922 3.391 1 83 131 GLY B O 1
ATOM 2774 N N . LYS B 1 132 ? 15.039 -14.312 1.913 1 84.44 132 LYS B N 1
ATOM 2775 C CA . LYS B 1 132 ? 15.703 -13.281 2.699 1 84.44 132 LYS B CA 1
ATOM 2776 C C . LYS B 1 132 ? 14.727 -12.188 3.111 1 84.44 132 LYS B C 1
ATOM 2778 O O . LYS B 1 132 ? 13.836 -11.828 2.344 1 84.44 132 LYS B O 1
ATOM 2783 N N . PRO B 1 133 ? 14.93 -11.602 4.309 1 86.31 133 PRO B N 1
ATOM 2784 C CA . PRO B 1 133 ? 14 -10.555 4.75 1 86.31 133 PRO B CA 1
ATOM 2785 C C . PRO B 1 133 ? 13.969 -9.359 3.805 1 86.31 133 PRO B C 1
ATOM 2787 O O . PRO B 1 133 ? 15.016 -8.914 3.334 1 86.31 133 PRO B O 1
ATOM 2790 N N . ALA B 1 134 ? 12.781 -8.844 3.561 1 87.62 134 ALA B N 1
ATOM 2791 C CA . ALA B 1 134 ? 12.57 -7.77 2.59 1 87.62 134 ALA B CA 1
ATOM 2792 C C . ALA B 1 134 ? 13.312 -6.5 3.004 1 87.62 134 ALA B C 1
ATOM 2794 O O . ALA B 1 134 ? 13.859 -5.789 2.158 1 87.62 134 ALA B O 1
ATOM 2795 N N . PHE B 1 135 ? 13.344 -6.176 4.352 1 90.75 135 PHE B N 1
ATOM 2796 C CA . PHE B 1 135 ? 14 -4.961 4.824 1 90.75 135 PHE B CA 1
ATOM 2797 C C . PHE B 1 135 ? 15.5 -5.016 4.562 1 90.75 135 PHE B C 1
ATOM 2799 O O . PHE B 1 135 ? 16.109 -4.016 4.164 1 90.75 135 PHE B O 1
ATOM 2806 N N . ILE B 1 136 ? 16.094 -6.176 4.73 1 90.19 136 ILE B N 1
ATOM 2807 C CA . ILE B 1 136 ? 17.531 -6.34 4.484 1 90.19 136 ILE B CA 1
ATOM 2808 C C . ILE B 1 136 ? 17.812 -6.234 2.986 1 90.19 136 ILE B C 1
ATOM 2810 O O . ILE B 1 136 ? 18.781 -5.59 2.572 1 90.19 136 ILE B O 1
ATOM 2814 N N . LEU B 1 137 ? 16.969 -6.855 2.197 1 88.19 137 LEU B N 1
ATOM 2815 C CA . LEU B 1 137 ? 17.141 -6.797 0.75 1 88.19 137 LEU B CA 1
ATOM 2816 C C . LEU B 1 137 ? 17.125 -5.352 0.26 1 88.19 137 LEU B C 1
ATOM 2818 O O . LEU B 1 137 ? 17.891 -4.977 -0.623 1 88.19 137 LEU B O 1
ATOM 2822 N N . GLU B 1 138 ? 16.25 -4.516 0.853 1 88.94 138 GLU B N 1
ATOM 2823 C CA . GLU B 1 138 ? 16.047 -3.146 0.384 1 88.94 138 GLU B CA 1
ATOM 2824 C C . GLU B 1 138 ? 17.094 -2.205 0.984 1 88.94 138 GLU B C 1
ATOM 2826 O O . GLU B 1 138 ? 17.625 -1.334 0.291 1 88.94 138 GLU B O 1
ATOM 2831 N N . HIS B 1 139 ? 17.422 -2.412 2.266 1 91.81 139 HIS B N 1
ATOM 2832 C CA . HIS B 1 139 ? 18.172 -1.379 2.975 1 91.81 139 HIS B CA 1
ATOM 2833 C C . HIS B 1 139 ? 19.578 -1.862 3.336 1 91.81 139 HIS B C 1
ATOM 2835 O O . HIS B 1 139 ? 20.391 -1.09 3.846 1 91.81 139 HIS B O 1
ATOM 2841 N N . GLY B 1 140 ? 19.875 -3.127 3.133 1 91.06 140 GLY B N 1
ATOM 2842 C CA . GLY B 1 140 ? 21.219 -3.664 3.363 1 91.06 140 GLY B CA 1
ATOM 2843 C C . GLY B 1 140 ? 21.484 -3.973 4.824 1 91.06 140 GLY B C 1
ATOM 2844 O O . GLY B 1 140 ? 22.594 -4.391 5.18 1 91.06 140 GLY B O 1
ATOM 2845 N N . MET B 1 141 ? 20.578 -3.695 5.676 1 91.06 141 MET B N 1
ATOM 2846 C CA . MET B 1 141 ? 20.641 -3.99 7.105 1 91.06 141 MET B CA 1
ATOM 2847 C C . MET B 1 141 ? 19.25 -4.246 7.672 1 91.06 141 MET B C 1
ATOM 2849 O O . MET B 1 141 ? 18.25 -3.912 7.043 1 91.06 141 MET B O 1
ATOM 2853 N N . ASP B 1 142 ? 19.203 -4.938 8.836 1 87.19 142 ASP B N 1
ATOM 2854 C CA . ASP B 1 142 ? 17.891 -5.191 9.43 1 87.19 142 ASP B CA 1
ATOM 2855 C C . ASP B 1 142 ? 17.328 -3.934 10.086 1 87.19 142 ASP B C 1
ATOM 2857 O O . ASP B 1 142 ? 18.062 -2.969 10.32 1 87.19 142 ASP B O 1
ATOM 2861 N N . HIS B 1 143 ? 16.047 -3.924 10.43 1 87.5 143 HIS B N 1
ATOM 2862 C CA . HIS B 1 143 ? 15.367 -2.697 10.828 1 87.5 143 HIS B CA 1
ATOM 2863 C C . HIS B 1 143 ? 15.852 -2.217 12.188 1 87.5 143 HIS B C 1
ATOM 2865 O O . HIS B 1 143 ? 15.844 -1.017 12.469 1 87.5 143 HIS B O 1
ATOM 2871 N N . PHE B 1 144 ? 16.375 -3.139 13.109 1 88.94 144 PHE B N 1
ATOM 2872 C CA . PHE B 1 144 ? 16.891 -2.695 14.398 1 88.94 144 PHE B CA 1
ATOM 2873 C C . PHE B 1 144 ? 18.25 -2.033 14.25 1 88.94 144 PHE B C 1
ATOM 2875 O O . PHE B 1 144 ? 18.516 -1.01 14.875 1 88.94 144 PHE B O 1
ATOM 2882 N N . THR B 1 145 ? 19 -2.701 13.43 1 92.62 145 THR B N 1
ATOM 2883 C CA . THR B 1 145 ? 20.281 -2.068 13.109 1 92.62 145 THR B CA 1
ATOM 2884 C C . THR B 1 145 ? 20.062 -0.694 12.484 1 92.62 145 THR B C 1
ATOM 2886 O O . THR B 1 145 ? 20.734 0.272 12.852 1 92.62 145 THR B O 1
ATOM 2889 N N . TYR B 1 146 ? 19.094 -0.559 11.57 1 93.38 146 TYR B N 1
ATOM 2890 C CA . TYR B 1 146 ? 18.75 0.711 10.945 1 93.38 146 TYR B CA 1
ATOM 2891 C C . TYR B 1 146 ? 18.328 1.739 11.992 1 93.38 146 TYR B C 1
ATOM 2893 O O . TYR B 1 146 ? 18.734 2.902 11.922 1 93.38 146 TYR B O 1
ATOM 2901 N N . MET B 1 147 ? 17.625 1.326 13.016 1 93.44 147 MET B N 1
ATOM 2902 C CA . MET B 1 147 ? 17.078 2.227 14.023 1 93.44 147 MET B CA 1
ATOM 2903 C C . MET B 1 147 ? 18.141 2.627 15.031 1 93.44 147 MET B C 1
ATOM 2905 O O . MET B 1 147 ? 18.219 3.787 15.445 1 93.44 147 MET B O 1
ATOM 2909 N N . TYR B 1 148 ? 19.016 1.727 15.367 1 93.5 148 TYR B N 1
ATOM 2910 C CA . TYR B 1 148 ? 19.75 1.967 16.609 1 93.5 148 TYR B CA 1
ATOM 2911 C C . TYR B 1 148 ? 21.25 2.004 16.359 1 93.5 148 TYR B C 1
ATOM 2913 O O . TYR B 1 148 ? 22.016 2.473 17.219 1 93.5 148 TYR B O 1
ATOM 2921 N N . ASP B 1 149 ? 21.688 1.511 15.25 1 95 149 ASP B N 1
ATOM 2922 C CA . ASP B 1 149 ? 23.109 1.572 14.945 1 95 149 ASP B CA 1
ATOM 2923 C C . ASP B 1 149 ? 23.422 2.68 13.945 1 95 149 ASP B C 1
ATOM 2925 O O . ASP B 1 149 ? 23.734 2.402 12.781 1 95 149 ASP B O 1
ATOM 2929 N N . LEU B 1 150 ? 23.578 3.893 14.391 1 92.88 150 LEU B N 1
ATOM 2930 C CA . LEU B 1 150 ? 23.734 5.043 13.508 1 92.88 150 LEU B CA 1
ATOM 2931 C C . LEU B 1 150 ? 25.172 5.141 13 1 92.88 150 LEU B C 1
ATOM 2933 O O . LEU B 1 150 ? 25.453 5.891 12.055 1 92.88 150 LEU B O 1
ATOM 2937 N N . VAL B 1 151 ? 26.031 4.395 13.57 1 91 151 VAL B N 1
ATOM 2938 C CA . VAL B 1 151 ? 27.422 4.375 13.117 1 91 151 VAL B CA 1
ATOM 2939 C C . VAL B 1 151 ? 27.531 3.611 11.805 1 91 151 VAL B C 1
ATOM 2941 O O . VAL B 1 151 ? 28.375 3.918 10.961 1 91 151 VAL B O 1
ATOM 2944 N N . LYS B 1 152 ? 26.641 2.684 11.641 1 90.69 152 LYS B N 1
ATOM 2945 C CA . LYS B 1 152 ? 26.625 1.954 10.375 1 90.69 152 LYS B CA 1
ATOM 2946 C C . LYS B 1 152 ? 26.094 2.828 9.242 1 90.69 152 LYS B C 1
ATOM 2948 O O . LYS B 1 152 ? 24.938 3.248 9.258 1 90.69 152 LYS B O 1
ATOM 2953 N N . CYS B 1 153 ? 26.906 2.969 8.234 1 89.62 153 CYS B N 1
ATOM 2954 C CA . CYS B 1 153 ? 26.578 3.881 7.145 1 89.62 153 CYS B CA 1
ATOM 2955 C C . CYS B 1 153 ? 25.469 3.309 6.27 1 89.62 153 CYS B C 1
ATOM 2957 O O . CYS B 1 153 ? 25.469 2.117 5.953 1 89.62 153 CYS B O 1
ATOM 2959 N N . TYR B 1 154 ? 24.516 4.191 6.023 1 92.56 154 TYR B N 1
ATOM 2960 C CA . TYR B 1 154 ? 23.469 3.844 5.066 1 92.56 154 TYR B CA 1
ATOM 2961 C C . TYR B 1 154 ? 23.938 4.082 3.635 1 92.56 154 TYR B C 1
ATOM 2963 O O . TYR B 1 154 ? 24.672 5.031 3.367 1 92.56 154 TYR B O 1
ATOM 2971 N N . ASP B 1 155 ? 23.516 3.156 2.758 1 89.94 155 ASP B N 1
ATOM 2972 C CA . ASP B 1 155 ? 23.844 3.277 1.341 1 89.94 155 ASP B CA 1
ATOM 2973 C C . ASP B 1 155 ? 23.297 4.586 0.763 1 89.94 155 ASP B C 1
ATOM 2975 O O . ASP B 1 155 ? 22.094 4.742 0.584 1 89.94 155 ASP B O 1
ATOM 2979 N N . GLN B 1 156 ? 24.156 5.445 0.353 1 87.44 156 GLN B N 1
ATOM 2980 C CA . GLN B 1 156 ? 23.797 6.781 -0.114 1 87.44 156 GLN B CA 1
ATOM 2981 C C . GLN B 1 156 ? 22.938 6.711 -1.379 1 87.44 156 GLN B C 1
ATOM 2983 O O . GLN B 1 156 ? 22.094 7.578 -1.617 1 87.44 156 GLN B O 1
ATOM 2988 N N . SER B 1 157 ? 23.109 5.738 -2.129 1 83.62 157 SER B N 1
ATOM 2989 C CA . SER B 1 157 ? 22.391 5.605 -3.391 1 83.62 157 SER B CA 1
ATOM 2990 C C . SER B 1 157 ? 20.922 5.266 -3.152 1 83.62 157 SER B C 1
ATOM 2992 O O . SER B 1 157 ? 20.094 5.398 -4.059 1 83.62 157 SER B O 1
ATOM 2994 N N . LYS B 1 158 ? 20.641 4.941 -1.952 1 86.31 158 LYS B N 1
ATOM 2995 C CA . LYS B 1 158 ? 19.281 4.527 -1.633 1 86.31 158 LYS B CA 1
ATOM 2996 C C . LYS B 1 158 ? 18.531 5.633 -0.886 1 86.31 158 LYS B C 1
ATOM 2998 O O . LYS B 1 158 ? 17.344 5.488 -0.579 1 86.31 158 LYS B O 1
ATOM 3003 N N . MET B 1 159 ? 19.297 6.672 -0.627 1 86.44 159 MET B N 1
ATOM 3004 C CA . MET B 1 159 ? 18.672 7.793 0.06 1 86.44 159 MET B CA 1
ATOM 3005 C C . MET B 1 159 ? 17.719 8.539 -0.872 1 86.44 159 MET B C 1
ATOM 3007 O O . MET B 1 159 ? 18 8.68 -2.064 1 86.44 159 MET B O 1
ATOM 3011 N N . PHE B 1 160 ? 16.578 8.938 -0.345 1 83.5 160 PHE B N 1
ATOM 3012 C CA . PHE B 1 160 ? 15.648 9.727 -1.147 1 83.5 160 PHE B CA 1
ATOM 3013 C C . PHE B 1 160 ? 14.758 10.578 -0.257 1 83.5 160 PHE B C 1
ATOM 3015 O O . PHE B 1 160 ? 14.625 10.305 0.938 1 83.5 160 PHE B O 1
ATOM 3022 N N . GLU B 1 161 ? 14.18 11.586 -0.969 1 82.25 161 GLU B N 1
ATOM 3023 C CA . GLU B 1 161 ? 13.258 12.469 -0.27 1 82.25 161 GLU B CA 1
ATOM 3024 C C . GLU B 1 161 ? 11.844 11.891 -0.262 1 82.25 161 GLU B C 1
ATOM 3026 O O . GLU B 1 161 ? 11.297 11.555 -1.315 1 82.25 161 GLU B O 1
ATOM 3031 N N . GLY B 1 162 ? 11.352 11.68 0.86 1 78.62 162 GLY B N 1
ATOM 3032 C CA . GLY B 1 162 ? 9.977 11.25 1.016 1 78.62 162 GLY B CA 1
ATOM 3033 C C . GLY B 1 162 ? 9.047 12.367 1.448 1 78.62 162 GLY B C 1
ATOM 3034 O O . GLY B 1 162 ? 9.227 13.523 1.045 1 78.62 162 GLY B O 1
ATOM 3035 N N . SER B 1 163 ? 8.023 11.977 2.131 1 76.12 163 SER B N 1
ATOM 3036 C CA . SER B 1 163 ? 7.031 12.953 2.574 1 76.12 163 SER B CA 1
ATOM 3037 C C . SER B 1 163 ? 7.48 13.648 3.854 1 76.12 163 SER B C 1
ATOM 3039 O O . SER B 1 163 ? 6.996 14.734 4.176 1 76.12 163 SER B O 1
ATOM 3041 N N . SER B 1 164 ? 8.414 12.992 4.504 1 76.62 164 SER B N 1
ATOM 3042 C CA . SER B 1 164 ? 8.875 13.539 5.77 1 76.62 164 SER B CA 1
ATOM 3043 C C . SER B 1 164 ? 9.906 14.648 5.547 1 76.62 164 SER B C 1
ATOM 3045 O O . SER B 1 164 ? 10.406 14.82 4.434 1 76.62 164 SER B O 1
ATOM 3047 N N . GLU B 1 165 ? 10.109 15.352 6.578 1 78.94 165 GLU B N 1
ATOM 3048 C CA . GLU B 1 165 ? 11.086 16.438 6.539 1 78.94 165 GLU B CA 1
ATOM 3049 C C . GLU B 1 165 ? 12.492 15.914 6.309 1 78.94 165 GLU B C 1
ATOM 3051 O O . GLU B 1 165 ? 13.336 16.609 5.727 1 78.94 165 GLU B O 1
ATOM 3056 N N . HIS B 1 166 ? 12.727 14.742 6.711 1 85.69 166 HIS B N 1
ATOM 3057 C CA . HIS B 1 166 ? 14.07 14.18 6.633 1 85.69 166 HIS B CA 1
ATOM 3058 C C . HIS B 1 166 ? 14.164 13.102 5.559 1 85.69 166 HIS B C 1
ATOM 3060 O O . HIS B 1 166 ? 13.227 12.32 5.383 1 85.69 166 HIS B O 1
ATOM 3066 N N . LYS B 1 167 ? 15.336 13.117 4.984 1 88.69 167 LYS B N 1
ATOM 3067 C CA . LYS B 1 167 ? 15.609 12.141 3.938 1 88.69 167 LYS B CA 1
ATOM 3068 C C . LYS B 1 167 ? 15.797 10.742 4.531 1 88.69 167 LYS B C 1
ATOM 3070 O O . LYS B 1 167 ? 16.453 10.578 5.562 1 88.69 167 LYS B O 1
ATOM 3075 N N . ILE B 1 168 ? 15.258 9.734 3.822 1 89.5 168 ILE B N 1
ATOM 3076 C CA . ILE B 1 168 ? 15.445 8.352 4.242 1 89.5 168 ILE B CA 1
ATOM 3077 C C . ILE B 1 168 ? 16.938 8.031 4.328 1 89.5 168 ILE B C 1
ATOM 3079 O O . ILE B 1 168 ? 17.703 8.43 3.455 1 89.5 168 ILE B O 1
ATOM 3083 N N . GLY B 1 169 ? 17.312 7.395 5.367 1 92.38 169 GLY B N 1
ATOM 3084 C CA . GLY B 1 169 ? 18.688 6.992 5.535 1 92.38 169 GLY B CA 1
ATOM 3085 C C . GLY B 1 169 ? 19.516 7.977 6.352 1 92.38 169 GLY B C 1
ATOM 3086 O O . GLY B 1 169 ? 20.594 7.645 6.828 1 92.38 169 GLY B O 1
ATOM 3087 N N . SER B 1 170 ? 19.047 9.258 6.426 1 94.12 170 SER B N 1
ATOM 3088 C CA . SER B 1 170 ? 19.75 10.227 7.258 1 94.12 170 SER B CA 1
ATOM 3089 C C . SER B 1 170 ? 19.641 9.875 8.742 1 94.12 170 SER B C 1
ATOM 3091 O O . SER B 1 170 ? 18.703 9.172 9.141 1 94.12 170 SER B O 1
ATOM 3093 N N . ASP B 1 171 ? 20.562 10.422 9.523 1 94.12 171 ASP B N 1
ATOM 3094 C CA . ASP B 1 171 ? 20.516 10.164 10.961 1 94.12 171 ASP B CA 1
ATOM 3095 C C . ASP B 1 171 ? 19.219 10.68 11.578 1 94.12 171 ASP B C 1
ATOM 3097 O O . ASP B 1 171 ? 18.609 10 12.398 1 94.12 171 ASP B O 1
ATOM 3101 N N . ASP B 1 172 ? 18.797 11.82 11.195 1 94.31 172 ASP B N 1
ATOM 3102 C CA . ASP B 1 172 ? 17.578 12.398 11.727 1 94.31 172 ASP B CA 1
ATOM 3103 C C . ASP B 1 172 ? 16.359 11.539 11.375 1 94.31 172 ASP B C 1
ATOM 3105 O O . ASP B 1 172 ? 15.492 11.32 12.219 1 94.31 172 ASP B O 1
ATOM 3109 N N . ARG B 1 173 ? 16.359 11.047 10.18 1 94.5 173 ARG B N 1
ATOM 3110 C CA . ARG B 1 173 ? 15.242 10.195 9.766 1 94.5 173 ARG B CA 1
ATOM 3111 C C . ARG B 1 173 ? 15.258 8.867 10.523 1 94.5 173 ARG B C 1
ATOM 3113 O O . ARG B 1 173 ? 14.203 8.359 10.906 1 94.5 173 ARG B O 1
ATOM 3120 N N . ARG B 1 174 ? 16.406 8.312 10.672 1 95.12 174 ARG B N 1
ATOM 3121 C CA . ARG B 1 174 ? 16.516 7.047 11.391 1 95.12 174 ARG B CA 1
ATOM 3122 C C . ARG B 1 174 ? 16.078 7.203 12.844 1 95.12 174 ARG B C 1
ATOM 3124 O O . ARG B 1 174 ? 15.422 6.316 13.391 1 95.12 174 ARG B O 1
ATOM 3131 N N . ARG B 1 175 ? 16.406 8.312 13.477 1 95.69 175 ARG B N 1
ATOM 3132 C CA . ARG B 1 175 ? 15.938 8.594 14.828 1 95.69 175 ARG B CA 1
ATOM 3133 C C . ARG B 1 175 ? 14.414 8.734 14.867 1 95.69 175 ARG B C 1
ATOM 3135 O O . ARG B 1 175 ? 13.766 8.211 15.773 1 95.69 175 ARG B O 1
ATOM 3142 N N . GLU B 1 176 ? 13.906 9.461 13.906 1 94.69 176 GLU B N 1
ATOM 3143 C CA . GLU B 1 176 ? 12.453 9.625 13.82 1 94.69 176 GLU B CA 1
ATOM 3144 C C . GLU B 1 176 ? 11.758 8.281 13.656 1 94.69 176 GLU B C 1
ATOM 3146 O O . GLU B 1 176 ? 10.727 8.031 14.289 1 94.69 176 GLU B O 1
ATOM 3151 N N . PHE B 1 177 ? 12.305 7.438 12.789 1 94.75 177 PHE B N 1
ATOM 3152 C CA . PHE B 1 177 ? 11.789 6.094 12.562 1 94.75 177 PHE B CA 1
ATOM 3153 C C . PHE B 1 177 ? 11.773 5.289 13.859 1 94.75 177 PHE B C 1
ATOM 3155 O O . PHE B 1 177 ? 10.781 4.641 14.18 1 94.75 177 PHE B O 1
ATOM 3162 N N . ALA B 1 178 ? 12.836 5.391 14.617 1 94.88 178 ALA B N 1
ATOM 3163 C CA . ALA B 1 178 ? 12.945 4.703 15.898 1 94.88 178 ALA B CA 1
ATOM 3164 C C . ALA B 1 178 ? 11.945 5.258 16.906 1 94.88 178 ALA B C 1
ATOM 3166 O O . ALA B 1 178 ? 11.328 4.5 17.656 1 94.88 178 ALA B O 1
ATOM 3167 N N . ASP B 1 179 ? 11.789 6.535 16.938 1 96.12 179 ASP B N 1
ATOM 3168 C CA . ASP B 1 179 ? 10.836 7.176 17.844 1 96.12 179 ASP B CA 1
ATOM 3169 C C . ASP B 1 179 ? 9.406 6.746 17.516 1 96.12 179 ASP B C 1
ATOM 3171 O O . ASP B 1 179 ? 8.602 6.512 18.422 1 96.12 179 ASP B O 1
ATOM 3175 N N . ASN B 1 180 ? 9.117 6.684 16.25 1 94.94 180 ASN B N 1
ATOM 3176 C CA . ASN B 1 180 ? 7.789 6.219 15.852 1 94.94 180 ASN B CA 1
ATOM 3177 C C . ASN B 1 180 ? 7.555 4.766 16.266 1 94.94 180 ASN B C 1
ATOM 3179 O O . ASN B 1 180 ? 6.457 4.41 16.688 1 94.94 180 ASN B O 1
ATOM 3183 N N . TYR B 1 181 ? 8.609 3.982 16.062 1 92.31 181 TYR B N 1
ATOM 3184 C CA . TYR B 1 181 ? 8.523 2.596 16.5 1 92.31 181 TYR B CA 1
ATOM 3185 C C . TYR B 1 181 ? 8.203 2.521 17.984 1 92.31 181 TYR B C 1
ATOM 3187 O O . TYR B 1 181 ? 7.27 1.825 18.391 1 92.31 181 TYR B O 1
ATOM 3195 N N . SER B 1 182 ? 8.984 3.215 18.781 1 93.31 182 SER B N 1
ATOM 3196 C CA . SER B 1 182 ? 8.789 3.205 20.234 1 93.31 182 SER B CA 1
ATOM 3197 C C . SER B 1 182 ? 7.395 3.688 20.609 1 93.31 182 SER B C 1
ATOM 3199 O O . SER B 1 182 ? 6.719 3.072 21.438 1 93.31 182 SER B O 1
ATOM 3201 N N . SER B 1 183 ? 6.914 4.727 20.016 1 95.25 183 SER B N 1
ATOM 3202 C CA . SER B 1 183 ? 5.59 5.273 20.297 1 95.25 183 SER B CA 1
ATOM 3203 C C . SER B 1 183 ? 4.488 4.312 19.875 1 95.25 183 SER B C 1
ATOM 3205 O O . SER B 1 183 ? 3.486 4.148 20.562 1 95.25 183 SER B O 1
ATOM 3207 N N . ALA B 1 184 ? 4.699 3.74 18.703 1 91.12 184 ALA B N 1
ATOM 3208 C CA . ALA B 1 184 ? 3.727 2.768 18.219 1 91.12 184 ALA B CA 1
ATOM 3209 C C . ALA B 1 184 ? 3.59 1.595 19.188 1 91.12 184 ALA B C 1
ATOM 3211 O O . ALA B 1 184 ? 2.477 1.2 19.531 1 91.12 184 ALA B O 1
ATOM 3212 N N . MET B 1 185 ? 4.73 1.068 19.609 1 87.12 185 MET B N 1
ATOM 3213 C CA . MET B 1 185 ? 4.723 -0.084 20.516 1 87.12 185 MET B CA 1
ATOM 3214 C C . MET B 1 185 ? 4.086 0.274 21.859 1 87.12 185 MET B C 1
ATOM 3216 O O . MET B 1 185 ? 3.344 -0.524 22.422 1 87.12 185 MET B O 1
ATOM 3220 N N . LEU B 1 186 ? 4.383 1.423 22.297 1 89.19 186 LEU B N 1
ATOM 3221 C CA . LEU B 1 186 ? 3.781 1.883 23.547 1 89.19 186 LEU B CA 1
ATOM 3222 C C . LEU B 1 186 ? 2.27 2.02 23.391 1 89.19 186 LEU B C 1
ATOM 3224 O O . LEU B 1 186 ? 1.518 1.604 24.281 1 89.19 186 LEU B O 1
ATOM 3228 N N . HIS B 1 187 ? 1.807 2.574 22.297 1 89.44 187 HIS B N 1
ATOM 3229 C CA . HIS B 1 187 ? 0.372 2.703 22.078 1 89.44 187 HIS B CA 1
ATOM 3230 C C . HIS B 1 187 ? -0.304 1.337 22.031 1 89.44 187 HIS B C 1
ATOM 3232 O O . HIS B 1 187 ? -1.354 1.137 22.641 1 89.44 187 HIS B O 1
ATOM 3238 N N . PHE B 1 188 ? 0.329 0.42 21.312 1 83.69 188 PHE B N 1
ATOM 3239 C CA . PHE B 1 188 ? -0.248 -0.909 21.156 1 83.69 188 PHE B CA 1
ATOM 3240 C C . PHE B 1 188 ? -0.273 -1.653 22.484 1 83.69 188 PHE B C 1
ATOM 3242 O O . PHE B 1 188 ? -1.156 -2.479 22.719 1 83.69 188 PHE B O 1
ATOM 3249 N N . SER B 1 189 ? 0.689 -1.444 23.266 1 82.69 189 SER B N 1
ATOM 3250 C CA . SER B 1 189 ? 0.736 -2.105 24.562 1 82.69 189 SER B CA 1
ATOM 3251 C C . SER B 1 189 ? -0.471 -1.732 25.422 1 82.69 189 SER B C 1
ATOM 3253 O O . SER B 1 189 ? -0.84 -2.467 26.344 1 82.69 189 SER B O 1
ATOM 3255 N N . HIS B 1 190 ? -1.09 -0.662 25.094 1 82.88 190 HIS B N 1
ATOM 3256 C CA . HIS B 1 190 ? -2.236 -0.196 25.859 1 82.88 190 HIS B CA 1
ATOM 3257 C C . HIS B 1 190 ? -3.549 -0.64 25.219 1 82.88 190 HIS B C 1
ATOM 3259 O O . HIS B 1 190 ? -4.617 -0.467 25.812 1 82.88 190 HIS B O 1
ATOM 3265 N N . LEU B 1 191 ? -3.439 -1.084 24.031 1 77.44 191 LEU B N 1
ATOM 3266 C CA . LEU B 1 191 ? -4.648 -1.514 23.344 1 77.44 191 LEU B CA 1
ATOM 3267 C C . LEU B 1 191 ? -4.938 -2.986 23.609 1 77.44 191 LEU B C 1
ATOM 3269 O O . LEU B 1 191 ? -4.016 -3.789 23.75 1 77.44 191 LEU B O 1
ATOM 3273 N N . ALA B 1 192 ? -6.219 -3.242 23.828 1 63.16 192 ALA B N 1
ATOM 3274 C CA . ALA B 1 192 ? -6.641 -4.641 23.891 1 63.16 192 ALA B CA 1
ATOM 3275 C C . ALA B 1 192 ? -6.465 -5.328 22.547 1 63.16 192 ALA B C 1
ATOM 3277 O O . ALA B 1 192 ? -6.637 -4.699 21.5 1 63.16 192 ALA B O 1
ATOM 3278 N N . ALA B 1 193 ? -5.754 -6.398 22.562 1 55.56 193 ALA B N 1
ATOM 3279 C CA . ALA B 1 193 ? -5.492 -7.105 21.312 1 55.56 193 ALA B CA 1
ATOM 3280 C C . ALA B 1 193 ? -6.746 -7.16 20.438 1 55.56 193 ALA B C 1
ATOM 3282 O O . ALA B 1 193 ? -7.836 -7.465 20.922 1 55.56 193 ALA B O 1
ATOM 3283 N N . PRO B 1 194 ? -6.652 -6.344 19.344 1 52.28 194 PRO B N 1
ATOM 3284 C CA . PRO B 1 194 ? -7.836 -6.516 18.484 1 52.28 194 PRO B CA 1
ATOM 3285 C C . PRO B 1 194 ? -8.227 -7.98 18.312 1 52.28 194 PRO B C 1
ATOM 3287 O O . PRO B 1 194 ? -7.379 -8.867 18.422 1 52.28 194 PRO B O 1
ATOM 3290 N N . SER B 1 195 ? -9.445 -8.305 18.531 1 47.25 195 SER B N 1
ATOM 3291 C CA . SER B 1 195 ? -9.914 -9.664 18.297 1 47.25 195 SER B CA 1
ATOM 3292 C C . SER B 1 195 ? -9.25 -10.281 17.078 1 47.25 195 SER B C 1
ATOM 3294 O O . SER B 1 195 ? -8.891 -9.57 16.141 1 47.25 195 SER B O 1
ATOM 3296 N N . ASP B 1 196 ? -8.469 -11.336 17.266 1 47.69 196 ASP B N 1
ATOM 3297 C CA . ASP B 1 196 ? -7.668 -12.188 16.391 1 47.69 196 ASP B CA 1
ATOM 3298 C C . ASP B 1 196 ? -8.273 -12.258 14.992 1 47.69 196 ASP B C 1
ATOM 3300 O O . ASP B 1 196 ? -7.66 -12.797 14.07 1 47.69 196 ASP B O 1
ATOM 3304 N N . LYS B 1 197 ? -9.539 -12 15.023 1 45.59 197 LYS B N 1
ATOM 3305 C CA . LYS B 1 197 ? -10.133 -12.352 13.734 1 45.59 197 LYS B CA 1
ATOM 3306 C C . LYS B 1 197 ? -9.531 -11.523 12.609 1 45.59 197 LYS B C 1
ATOM 3308 O O . LYS B 1 197 ? -9.742 -11.828 11.43 1 45.59 197 LYS B O 1
ATOM 3313 N N . THR B 1 198 ? -9.055 -10.391 13.023 1 46.84 198 THR B N 1
ATOM 3314 C CA . THR B 1 198 ? -8.617 -9.484 11.969 1 46.84 198 THR B CA 1
ATOM 3315 C C . THR B 1 198 ? -7.23 -9.875 11.461 1 46.84 198 THR B C 1
ATOM 3317 O O . THR B 1 198 ? -6.777 -9.375 10.43 1 46.84 198 THR B O 1
ATOM 3320 N N . GLY B 1 199 ? -6.656 -10.953 12.07 1 47 199 GLY B N 1
ATOM 3321 C CA . GLY B 1 199 ? -5.363 -11.477 11.656 1 47 199 GLY B CA 1
ATOM 3322 C C . GLY B 1 199 ? -4.223 -10.516 11.914 1 47 199 GLY B C 1
ATOM 3323 O O . GLY B 1 199 ? -3.1 -10.734 11.453 1 47 199 GLY B O 1
ATOM 3324 N N . VAL B 1 200 ? -4.543 -9.328 12.508 1 49.06 200 VAL B N 1
ATOM 3325 C CA . VAL B 1 200 ? -3.621 -8.227 12.75 1 49.06 200 VAL B CA 1
ATOM 3326 C C . VAL B 1 200 ? -2.447 -8.703 13.594 1 49.06 200 VAL B C 1
ATOM 3328 O O . VAL B 1 200 ? -1.29 -8.398 13.297 1 49.06 200 VAL B O 1
ATOM 3331 N N . ASN B 1 201 ? -2.826 -9.367 14.633 1 50.5 201 ASN B N 1
ATOM 3332 C CA . ASN B 1 201 ? -1.71 -9.82 15.453 1 50.5 201 ASN B CA 1
ATOM 3333 C C . ASN B 1 201 ? -0.75 -10.703 14.664 1 50.5 201 ASN B C 1
ATOM 3335 O O . ASN B 1 201 ? 0.465 -10.633 14.852 1 50.5 201 ASN B O 1
ATOM 3339 N N . THR B 1 202 ? -1.359 -11.438 13.797 1 50 202 THR B N 1
ATOM 3340 C CA . THR B 1 202 ? -0.543 -12.352 13.008 1 50 202 THR B CA 1
ATOM 3341 C C . THR B 1 202 ? 0.322 -11.578 12.016 1 50 202 THR B C 1
ATOM 3343 O O . THR B 1 202 ? 1.495 -11.898 11.82 1 50 202 THR B O 1
ATOM 3346 N N . VAL B 1 203 ? -0.316 -10.508 11.516 1 53.5 203 VAL B N 1
ATOM 3347 C CA . VAL B 1 203 ? 0.424 -9.812 10.469 1 53.5 203 VAL B CA 1
ATOM 3348 C C . VAL B 1 203 ? 1.661 -9.141 11.062 1 53.5 203 VAL B C 1
ATOM 3350 O O . VAL B 1 203 ? 2.74 -9.172 10.461 1 53.5 203 VAL B O 1
ATOM 3353 N N . TYR B 1 204 ? 1.401 -8.625 12.195 1 56.41 204 TYR B N 1
ATOM 3354 C CA . TYR B 1 204 ? 2.504 -7.898 12.82 1 56.41 204 TYR B CA 1
ATOM 3355 C C . TYR B 1 204 ? 3.648 -8.836 13.172 1 56.41 204 TYR B C 1
ATOM 3357 O O . TYR B 1 204 ? 4.809 -8.422 13.227 1 56.41 204 TYR B O 1
ATOM 3365 N N . ASN B 1 205 ? 3.139 -10.008 13.445 1 50.03 205 ASN B N 1
ATOM 3366 C CA . ASN B 1 205 ? 4.141 -11 13.82 1 50.03 205 ASN B CA 1
ATOM 3367 C C . ASN B 1 205 ? 4.762 -11.656 12.594 1 50.03 205 ASN B C 1
ATOM 3369 O O . ASN B 1 205 ? 5.855 -12.219 12.672 1 50.03 205 ASN B O 1
ATOM 3373 N N . VAL B 1 206 ? 3.943 -11.68 11.555 1 49.16 206 VAL B N 1
ATOM 3374 C CA . VAL B 1 206 ? 4.379 -12.453 10.398 1 49.16 206 VAL B CA 1
ATOM 3375 C C . VAL B 1 206 ? 5.062 -11.539 9.391 1 49.16 206 VAL B C 1
ATOM 3377 O O . VAL B 1 206 ? 5.73 -12.008 8.469 1 49.16 206 VAL B O 1
ATOM 3380 N N . PHE B 1 207 ? 4.75 -10.359 9.469 1 53.72 207 PHE B N 1
ATOM 3381 C CA . PHE B 1 207 ? 5.09 -9.617 8.266 1 53.72 207 PHE B CA 1
ATOM 3382 C C . PHE B 1 207 ? 6.594 -9.641 8.016 1 53.72 207 PHE B C 1
ATOM 3384 O O . PHE B 1 207 ? 7.383 -9.492 8.953 1 53.72 207 PHE B O 1
ATOM 3391 N N . PRO B 1 208 ? 6.922 -10.25 6.957 1 50.72 208 PRO B N 1
ATOM 3392 C CA . PRO B 1 208 ? 8.25 -10.602 6.461 1 50.72 208 PRO B CA 1
ATOM 3393 C C . PRO B 1 208 ? 9.305 -9.539 6.777 1 50.72 208 PRO B C 1
ATOM 3395 O O . PRO B 1 208 ? 10.5 -9.789 6.629 1 50.72 208 PRO B O 1
ATOM 3398 N N . TRP B 1 209 ? 8.789 -8.281 6.762 1 52.22 209 TRP B N 1
ATOM 3399 C CA . TRP B 1 209 ? 9.953 -7.43 7.004 1 52.22 209 TRP B CA 1
ATOM 3400 C C . TRP B 1 209 ? 10.688 -7.863 8.266 1 52.22 209 TRP B C 1
ATOM 3402 O O . TRP B 1 209 ? 11.859 -7.516 8.461 1 52.22 209 TRP B O 1
ATOM 3412 N N . ILE B 1 210 ? 9.844 -8.219 9.273 1 46.19 210 ILE B N 1
ATOM 3413 C CA . ILE B 1 210 ? 10.492 -8.523 10.547 1 46.19 210 ILE B CA 1
ATOM 3414 C C . ILE B 1 210 ? 10.984 -9.969 10.547 1 46.19 210 ILE B C 1
ATOM 3416 O O . ILE B 1 210 ? 12.094 -10.258 11.008 1 46.19 210 ILE B O 1
ATOM 3420 N N . ILE B 1 211 ? 9.867 -10.961 10.516 1 42.72 211 ILE B N 1
ATOM 3421 C CA . ILE B 1 211 ? 10.094 -12.25 11.164 1 42.72 211 ILE B CA 1
ATOM 3422 C C . ILE B 1 211 ? 11.047 -13.094 10.32 1 42.72 211 ILE B C 1
ATOM 3424 O O . ILE B 1 211 ? 10.867 -13.219 9.102 1 42.72 211 ILE B O 1
ATOM 3428 N N . TYR B 1 212 ? 12.195 -13.141 10.711 1 44.59 212 TYR B N 1
ATOM 3429 C CA . TYR B 1 212 ? 12.852 -14.438 10.617 1 44.59 212 TYR B CA 1
ATOM 3430 C C . TYR B 1 212 ? 11.852 -15.578 10.758 1 44.59 212 TYR B C 1
ATOM 3432 O O . TYR B 1 212 ? 11.164 -15.688 11.773 1 44.59 212 TYR B O 1
ATOM 3440 N N . PHE B 1 213 ? 10.883 -15.602 9.734 1 41.38 213 PHE B N 1
ATOM 3441 C CA . PHE B 1 213 ? 9.828 -16.609 9.742 1 41.38 213 PHE B CA 1
ATOM 3442 C C . PHE B 1 213 ? 10.242 -17.828 10.555 1 41.38 213 PHE B C 1
ATOM 3444 O O . PHE B 1 213 ? 9.578 -18.859 10.516 1 41.38 213 PHE B O 1
ATOM 3451 N N . SER B 1 214 ? 11.188 -17.891 11.148 1 39.75 214 SER B N 1
ATOM 3452 C CA . SER B 1 214 ? 11.406 -19.172 11.82 1 39.75 214 SER B CA 1
ATOM 3453 C C . SER B 1 214 ? 10.18 -19.578 12.641 1 39.75 214 SER B C 1
ATOM 3455 O O . SER B 1 214 ? 9.867 -20.766 12.742 1 39.75 214 SER B O 1
ATOM 3457 N N . ASN B 1 215 ? 9.672 -18.812 13.633 1 36.84 215 ASN B N 1
ATOM 3458 C CA . ASN B 1 215 ? 8.789 -19.391 14.633 1 36.84 215 ASN B CA 1
ATOM 3459 C C . ASN B 1 215 ? 7.324 -19.266 14.227 1 36.84 215 ASN B C 1
ATOM 3461 O O . ASN B 1 215 ? 6.539 -18.594 14.898 1 36.84 215 ASN B O 1
ATOM 3465 N N . VAL B 1 216 ? 6.883 -19.172 13.188 1 36.09 216 VAL B N 1
ATOM 3466 C CA . VAL B 1 216 ? 5.473 -19.141 12.805 1 36.09 216 VAL B CA 1
ATOM 3467 C C . VAL B 1 216 ? 4.738 -20.328 13.422 1 36.09 216 VAL B C 1
ATOM 3469 O O . VAL B 1 216 ? 3.945 -20.984 12.75 1 36.09 216 VAL B O 1
ATOM 3472 N N . ASN B 1 217 ? 5.266 -21.219 13.953 1 36.56 217 ASN B N 1
ATOM 3473 C CA . ASN B 1 217 ? 4.566 -22.344 14.57 1 36.56 217 ASN B CA 1
ATOM 3474 C C . ASN B 1 217 ? 3.572 -21.875 15.625 1 36.56 217 ASN B C 1
ATOM 3476 O O . ASN B 1 217 ? 3.006 -22.688 16.359 1 36.56 217 ASN B O 1
ATOM 3480 N N . ALA B 1 218 ? 3.551 -20.609 16.047 1 31.56 218 ALA B N 1
ATOM 3481 C CA . ALA B 1 218 ? 2.672 -20.594 17.203 1 31.56 218 ALA B CA 1
ATOM 3482 C C . ALA B 1 218 ? 1.209 -20.484 16.797 1 31.56 218 ALA B C 1
ATOM 3484 O O . ALA B 1 218 ? 0.886 -19.797 15.812 1 31.56 218 ALA B O 1
#

Radius of gyration: 21.49 Å; Cα contacts (8 Å, |Δi|>4): 703; chains: 2; bounding box: 59×60×75 Å

pLDDT: mean 84.63, std 16.97, range [31.0, 98.5]

Sequence (436 aa):
MEQTPQKMAVSSQEAYVLSIMHSLWKNRSIAVILGLKIPELLCNSEKPSMSIEEIATKSGCQSSTQLYALMRLLARWGIGRELENKHFTKNESMEVLRRDKGPSVGHAFEYYCSEEHYSALRSLGSCVKQGKPAFILEHGMDHFTYMYDLVKCYDQSKMFEGSSEHKIGSDDRRREFADNYSSAMLHFSHLAAPSDKTGVNTVYNVFPWIIYFSNVNAMEQTPQKMAVSSQEAYVLSIMHSLWKNRSIAVILGLKIPELLCNSEKPSMSIEEIATKSGCQSSTQLYALMRLLARWGIGRELENKHFTKNESMEVLRRDKGPSVGHAFEYYCSEEHYSALRSLGSCVKQGKPAFILEHGMDHFTYMYDLVKCYDQSKMFEGSSEHKIGSDDRRREFADNYSSAMLHFSHLAAPSDKTGVNTVYNVFPWIIYFSNVNA

Nearest PDB structures (foldseek):
  3gwz-assembly1_A  TM=8.966E-01  e=1.774E-08  Streptomyces lavendulae
  4d7k-assembly1_A  TM=8.614E-01  e=4.868E-08  Streptomyces davaonensis JCM 4913
  8h3t-assembly1_B  TM=8.385E-01  e=4.854E-07  Streptomyces galtieri
  8rdn-assembly2_D  TM=7.579E-01  e=2.922E-06  Xenorhabdus doucetiae FRM16 = DSM 17909
  8bif-assembly2_D-2  TM=8.052E-01  e=3.082E-05  Photorhabdus laumondii subsp. laumondii TTO1

Solvent-accessible surface area (backbone atoms only — not comparable to full-atom values): 22973 Å² total; per-residue (Å²): 130,83,72,68,79,74,52,37,78,73,48,71,54,52,48,51,53,50,50,38,57,52,31,46,55,54,37,48,51,51,47,31,39,57,40,43,41,43,35,48,54,46,64,70,43,89,52,86,55,43,41,42,60,56,52,18,59,77,45,66,27,76,35,39,65,49,43,41,54,51,50,51,54,35,23,71,73,57,43,31,37,70,49,77,91,57,18,37,29,59,40,71,42,23,60,45,41,24,60,86,84,52,61,23,59,26,23,34,42,53,32,68,60,17,71,70,44,49,53,11,54,57,29,41,29,46,16,27,31,66,61,45,52,15,36,31,74,60,60,75,41,49,70,62,49,57,40,69,39,78,83,60,80,58,60,70,89,71,43,46,73,39,39,43,92,46,38,47,71,37,71,69,31,25,48,49,48,38,51,22,43,52,29,20,52,55,34,52,70,42,36,40,75,69,68,66,83,72,41,54,70,53,42,73,57,52,38,52,78,62,40,65,62,77,70,73,77,116,128,85,72,66,79,75,54,37,78,71,46,72,55,52,49,51,54,50,50,40,56,53,29,46,56,53,38,49,51,52,46,31,40,56,39,41,43,41,35,48,55,44,64,70,42,91,54,85,55,42,40,41,62,56,51,19,59,76,47,67,28,76,36,40,65,50,44,42,55,51,48,50,51,34,23,74,73,59,43,30,38,70,49,77,92,56,19,35,28,59,40,70,42,24,61,44,40,26,61,87,85,50,60,23,59,26,24,33,41,54,32,68,60,19,71,70,45,51,54,10,54,56,28,40,28,45,17,28,31,66,60,44,46,14,29,31,73,61,62,74,42,47,70,63,49,57,40,71,38,77,82,60,80,57,62,70,88,72,43,45,73,39,40,44,93,44,38,47,72,37,70,70,29,24,47,50,46,37,51,20,42,54,27,18,52,55,33,51,70,42,36,40,75,69,69,65,80,73,42,52,70,51,43,74,57,50,40,47,61,68,33,71,65,76,72,71,79,116

Organism: Exaiptasia diaphana (NCBI:txid2652724)

Foldseek 3Di:
DPPPPPDDDQDPVNVVVVVVVCVVLVLVLLLLCLQLQVLVVQVVDPDQKDALVRSCVSSVHPDSVVVLVSVVVNCVVVQWHADPPRITHHDPNSVQLHPPPAQHVVLVSCQCVPPLNVQLVVCVVVCVVVVDFSSCVRWVDALVCLQPVLVDQTDPVNWDDDSHPDIPRDPVVSPSNNVSVVSNVVVVVPDDPPDCVVVVVVCVVPPRSDPCVPPPVD/DPPPPPDDDQDPVNVVVVVVVCVVLVLVLLLLCLQLQVLVVQVVDPDQKDALVRSCVSSVHPDSVVVLVSVVVNCVVVQWHADPPRITHHDPNSVQLHPPPAQHVVLVSCQCVPPLNVQLVVCVVVCVVPVAFSSCVRWVDALVCLQPVLVDQTDPVNWDDDSHPDIPRDPVVSPSNNVSVVSNVVVVVPDDPPDCVVVVVVCVAPVRNDDPPPPSVD

InterPro domains:
  IPR012967 Caffeic acid 3-O-methyltransferase-like, dimerisation domain [PF08100] (19-79)
  IPR036388 Winged helix-like DNA-binding domain superfamily [G3DSA:1.10.10.10] (12-109)
  IPR036390 Winged helix DNA-binding domain superfamily [SSF46785] (14-101)

Secondary structure (DSSP, 8-state):
------PBPPPHHHHHHHHHHHHHHHHHHHHHHHHTTHHHHHHT-SSS-EEHHHHHHHTT-S-SHHHHHHHHHHHHTTSSEE-GGGEEE--HHHHHH--SSSS-HHHHHHHHTSHHHHHHHTTHHHHHHHTS-HHHHHHSS-HHHHHH-TTSPP-GGG----SSSS-TTSHHHHHHHHHHHHHHHHHHHTB----GGG-HHHHHHHSTTT--GGGTT-/------PBPPPHHHHHHHHHHHHHHHHHHHHHHHHTTHHHHHHT-SSS-EEHHHHHHHTT-S-SHHHHHHHHHHHHTTSSEE-GGGEEE--HHHHHH--SSSS-HHHHHHHHTSHHHHHHHTTHHHHHHH-S-HHHHHHSS-HHHHHH-TTSPP-GGG----SSSS-TTSHHHHHHHHHHHHHHHHHHHTB----GGG-HHHHHHH-TTT--GGGTT-